Protein AF-A0A6M6JMM5-F1 (afdb_monomer_lite)

Foldseek 3Di:
DDDDPPPPPVVVVVLVVLQVVLLQLLLLLLLLLLLLVLLLVCLQCPPNSDQDCLCRVQQGNVLSSQLRSLLSNLLSCLAVLHPQDLCNLLSLCSNCVSCVCLVVCCVPVVHPSVCSVLLSQLLLLLLLLLLPDDDVVSSVVSNVSLVCVLVCCQVCSVVSPVCLHCVHLSVVLSSLLSSLSSNSSNNSSNSSSHHRVPDPADPLVVLLVQLLSVLQNLLSLVLSLVCLVQPPHDSDRDPCCRVVLGRVLSSVLSSLLSNLVVVPDPPPPPDDPDCDSCCVNVVSLVCSCVVPVPDPPVSVLLSQLLQLLLQLVQPDDDPVSSVVSNVSLVVVLVVVLVCQQPVCPPDRCVGSSNVSSSSNSSSSSNNSNNSNNSNRHDDDDPPD

Organism: NCBI:txid2736640

Structure (mmCIF, N/CA/C/O backbone):
data_AF-A0A6M6JMM5-F1
#
_entry.id   AF-A0A6M6JMM5-F1
#
loop_
_atom_site.group_PDB
_atom_site.id
_atom_site.type_symbol
_atom_site.label_atom_id
_atom_site.label_alt_id
_atom_site.label_comp_id
_atom_site.label_asym_id
_atom_site.label_entity_id
_atom_site.label_seq_id
_atom_site.pdbx_PDB_ins_code
_atom_site.Cartn_x
_atom_site.Cartn_y
_atom_site.Cartn_z
_atom_site.occupancy
_atom_site.B_iso_or_equiv
_atom_site.auth_seq_id
_atom_site.auth_comp_id
_atom_site.auth_asym_id
_atom_site.auth_atom_id
_atom_site.pdbx_PDB_model_num
ATOM 1 N N . MET A 1 1 ? -24.641 33.429 41.858 1.00 47.50 1 MET A N 1
ATOM 2 C CA . MET A 1 1 ? -24.146 32.095 41.449 1.00 47.50 1 MET A CA 1
ATOM 3 C C . MET A 1 1 ? -23.323 32.273 40.181 1.00 47.50 1 MET A C 1
ATOM 5 O O . MET A 1 1 ? -23.894 32.490 39.125 1.00 47.50 1 MET A O 1
ATOM 9 N N . SER A 1 2 ? -21.996 32.315 40.321 1.00 59.06 2 SER A N 1
ATOM 10 C CA . SER A 1 2 ? -21.040 32.536 39.229 1.00 59.06 2 SER A CA 1
ATOM 11 C C . SER A 1 2 ? -20.488 31.181 38.787 1.00 59.06 2 SER A C 1
ATOM 13 O O . SER A 1 2 ? -19.835 30.493 39.570 1.00 59.06 2 SER A O 1
ATOM 15 N N . SER A 1 3 ? -20.823 30.751 37.572 1.00 57.41 3 SER A N 1
ATOM 16 C CA . SER A 1 3 ? -20.311 29.523 36.962 1.00 57.41 3 SER A CA 1
ATOM 17 C C . SER A 1 3 ? -18.859 29.732 36.528 1.00 57.41 3 SER A C 1
ATOM 19 O O . SER A 1 3 ? -18.588 30.545 35.647 1.00 57.41 3 SER A O 1
ATOM 21 N N . ALA A 1 4 ? -17.933 29.002 37.153 1.00 58.69 4 ALA A N 1
ATOM 22 C CA . ALA A 1 4 ? -16.497 29.085 36.900 1.00 58.69 4 ALA A CA 1
ATOM 23 C C . ALA A 1 4 ? -16.145 28.756 35.423 1.00 58.69 4 ALA A C 1
ATOM 25 O O . ALA A 1 4 ? -16.361 27.623 34.991 1.00 58.69 4 ALA A O 1
ATOM 26 N N . PRO A 1 5 ? -15.542 29.684 34.651 1.00 59.69 5 PRO A N 1
ATOM 27 C CA . PRO A 1 5 ? -15.185 29.487 33.233 1.00 59.69 5 PRO A CA 1
ATOM 28 C C . PRO A 1 5 ? -14.006 28.525 32.952 1.00 59.69 5 PRO A C 1
ATOM 30 O O . PRO A 1 5 ? -13.524 28.450 31.824 1.00 59.69 5 PRO A O 1
ATOM 33 N N . GLY A 1 6 ? -13.490 27.801 33.951 1.00 57.31 6 GLY A N 1
ATOM 34 C CA . GLY A 1 6 ? -12.176 27.143 33.869 1.00 57.31 6 GLY A CA 1
ATOM 35 C C . GLY A 1 6 ? -12.128 25.758 33.210 1.00 57.31 6 GLY A C 1
ATOM 36 O O . GLY A 1 6 ? -11.051 25.311 32.825 1.00 57.31 6 GLY A O 1
ATOM 37 N N . THR A 1 7 ? -13.253 25.051 33.064 1.00 60.38 7 THR A N 1
ATOM 38 C CA . THR A 1 7 ? -13.229 23.609 32.725 1.00 60.38 7 THR A CA 1
ATOM 39 C C . THR A 1 7 ? -13.319 23.309 31.222 1.00 60.38 7 THR A C 1
ATOM 41 O O . THR A 1 7 ? -13.032 22.193 30.796 1.00 60.38 7 THR A O 1
ATOM 44 N N . GLN A 1 8 ? -13.689 24.281 30.382 1.00 58.25 8 GLN A N 1
ATOM 45 C CA . GLN A 1 8 ? -13.909 24.031 28.949 1.00 58.25 8 GLN A CA 1
ATOM 46 C C . GLN A 1 8 ? -12.624 24.085 28.102 1.00 58.25 8 GLN A C 1
ATOM 48 O O . GLN A 1 8 ? -12.540 23.399 27.085 1.00 58.25 8 GLN A O 1
ATOM 53 N N . ALA A 1 9 ? -11.594 24.832 28.517 1.00 59.50 9 ALA A N 1
ATOM 54 C CA . ALA A 1 9 ? -10.378 25.015 27.715 1.00 59.50 9 ALA A CA 1
ATOM 55 C C . ALA A 1 9 ? -9.510 23.740 27.617 1.00 59.50 9 ALA A C 1
ATOM 57 O O . ALA A 1 9 ? -8.898 23.476 26.578 1.00 59.50 9 ALA A O 1
ATOM 58 N N . THR A 1 10 ? -9.488 22.908 28.662 1.00 59.81 10 THR A N 1
ATOM 59 C CA . THR A 1 10 ? -8.637 21.706 28.743 1.00 59.81 10 THR A CA 1
ATOM 60 C C . THR A 1 10 ? -9.155 20.543 27.889 1.00 59.81 10 THR A C 1
ATOM 62 O O . THR A 1 10 ? -8.362 19.772 27.342 1.00 59.81 10 THR A O 1
ATOM 65 N N . THR A 1 11 ? -10.472 20.437 27.691 1.00 60.75 11 THR A N 1
ATOM 66 C CA . THR A 1 11 ? -11.099 19.364 26.892 1.00 60.75 11 THR A CA 1
ATOM 67 C C . THR A 1 11 ? -10.831 19.520 25.390 1.00 60.75 11 THR A C 1
ATOM 69 O O . THR A 1 11 ? -10.678 18.533 24.661 1.00 60.75 11 THR A O 1
ATOM 72 N N . THR A 1 12 ? -10.694 20.758 24.915 1.00 61.94 12 THR A N 1
ATOM 73 C CA . THR A 1 12 ? -10.514 21.077 23.489 1.00 61.94 12 THR A CA 1
ATOM 74 C C . THR A 1 12 ? -9.102 20.756 22.982 1.00 61.94 12 THR A C 1
ATOM 76 O O . THR A 1 12 ? -8.922 20.394 21.820 1.00 61.94 12 THR A O 1
ATOM 79 N N . ALA A 1 13 ? -8.077 20.848 23.836 1.00 60.91 13 ALA A N 1
ATOM 80 C CA . ALA A 1 13 ? -6.697 20.539 23.447 1.00 60.91 13 ALA A CA 1
ATOM 81 C C . ALA A 1 13 ? -6.450 19.022 23.321 1.00 60.91 13 ALA A C 1
ATOM 83 O O . ALA A 1 13 ? -5.825 18.563 22.361 1.00 60.91 13 ALA A O 1
ATOM 84 N N . ALA A 1 14 ? -6.995 18.226 24.248 1.00 62.53 14 ALA A N 1
ATOM 85 C CA . ALA A 1 14 ? -6.844 16.769 24.250 1.00 62.53 14 ALA A CA 1
ATOM 86 C C . ALA A 1 14 ? -7.540 16.095 23.050 1.00 62.53 14 ALA A C 1
AT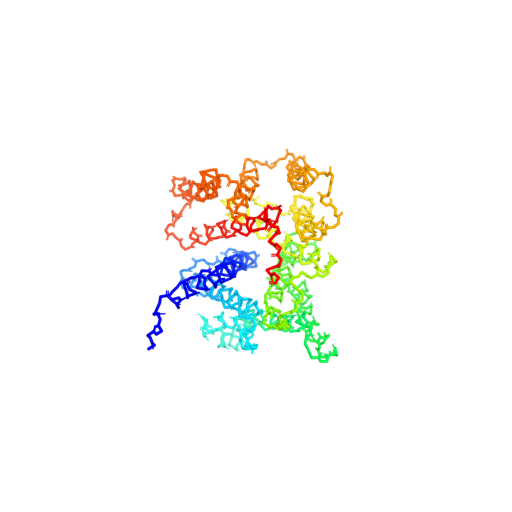OM 88 O O . ALA A 1 14 ? -7.023 15.131 22.479 1.00 62.53 14 ALA A O 1
ATOM 89 N N . THR A 1 15 ? -8.686 16.631 22.625 1.00 62.25 15 THR A N 1
ATOM 90 C CA . THR A 1 15 ? -9.449 16.142 21.464 1.00 62.25 15 THR A CA 1
ATOM 91 C C . THR A 1 15 ? -8.747 16.434 20.135 1.00 62.25 15 THR A C 1
ATOM 93 O O . THR A 1 15 ? -8.703 15.556 19.270 1.00 62.25 15 THR A O 1
ATOM 96 N N . ARG A 1 16 ? -8.094 17.599 19.988 1.00 62.62 16 ARG A N 1
ATOM 97 C CA . ARG A 1 16 ? -7.296 17.933 18.788 1.00 62.62 16 ARG A CA 1
ATOM 98 C C . ARG A 1 16 ? -6.100 16.994 18.594 1.00 62.62 16 ARG A C 1
ATOM 100 O O . ARG A 1 16 ? -5.867 16.523 17.482 1.00 62.62 16 ARG A O 1
ATOM 107 N N . GLY A 1 17 ? -5.379 16.657 19.667 1.00 66.12 17 GLY A N 1
ATOM 108 C CA . GLY A 1 17 ? -4.246 15.722 19.597 1.00 66.12 17 GLY A CA 1
ATOM 109 C C . GLY A 1 17 ? -4.653 14.300 19.183 1.00 66.12 17 GLY A C 1
ATOM 110 O O . GLY A 1 17 ? -3.914 13.615 18.473 1.00 66.12 17 GLY A O 1
ATOM 111 N N . ALA A 1 18 ? -5.858 13.864 19.563 1.00 72.31 18 ALA A N 1
ATOM 112 C CA . ALA A 1 18 ? -6.398 12.561 19.177 1.00 72.31 18 ALA A CA 1
ATOM 113 C C . ALA A 1 18 ? -6.789 12.479 17.686 1.00 72.31 18 ALA A C 1
ATOM 115 O O . ALA A 1 18 ? -6.766 11.387 17.110 1.00 72.31 18 ALA A O 1
ATOM 116 N N . ALA A 1 19 ? -7.115 13.617 17.061 1.00 75.19 19 ALA A N 1
ATOM 117 C CA . ALA A 1 19 ? -7.467 13.713 15.644 1.00 75.19 19 ALA A CA 1
ATOM 118 C C . ALA A 1 19 ? -6.263 13.631 14.703 1.00 75.19 19 ALA A C 1
ATOM 120 O O . ALA A 1 19 ? -6.352 13.024 13.635 1.00 75.19 19 ALA A O 1
ATOM 121 N N . ALA A 1 20 ? -5.121 14.185 15.113 1.00 85.75 20 ALA A N 1
ATOM 122 C CA . ALA A 1 20 ? -3.928 14.239 14.274 1.00 85.75 20 ALA A CA 1
ATOM 123 C C . ALA A 1 20 ? -3.359 12.844 13.961 1.00 85.75 20 ALA A C 1
ATOM 125 O O . ALA A 1 20 ? -2.897 12.592 12.852 1.00 85.75 20 ALA A O 1
ATOM 126 N N . VAL A 1 21 ? -3.419 11.905 14.912 1.00 89.81 21 VAL A N 1
ATOM 127 C CA . VAL A 1 21 ? -2.742 10.605 14.767 1.00 89.81 21 VAL A CA 1
ATOM 128 C C . VAL A 1 21 ? -3.309 9.755 13.616 1.00 89.81 21 VAL A C 1
ATOM 130 O O . VAL A 1 21 ? -2.513 9.306 12.793 1.00 89.81 21 VAL A O 1
ATOM 133 N N . PRO A 1 22 ? -4.632 9.507 13.494 1.00 91.38 22 PRO A N 1
ATOM 134 C CA . PRO A 1 22 ? -5.170 8.750 12.360 1.00 91.38 22 PRO A CA 1
ATOM 135 C C . PRO A 1 22 ? -4.912 9.418 11.007 1.00 91.38 22 PRO A C 1
ATOM 137 O O . PRO A 1 22 ? -4.599 8.716 10.051 1.00 91.38 22 PRO A O 1
ATOM 140 N N . VAL A 1 23 ? -4.992 10.752 10.941 1.00 94.88 23 VAL A N 1
ATOM 141 C CA . VAL A 1 23 ? -4.723 11.530 9.721 1.00 94.88 23 VAL A CA 1
ATOM 142 C C . VAL A 1 23 ? -3.272 11.362 9.285 1.00 94.88 23 VAL A C 1
ATOM 144 O O . VAL A 1 23 ? -3.024 11.027 8.133 1.00 94.88 23 VAL A O 1
ATOM 147 N N . LEU A 1 24 ? -2.317 11.509 10.208 1.00 92.94 24 LEU A N 1
ATOM 148 C CA . LEU A 1 24 ? -0.892 11.329 9.921 1.00 92.94 24 LEU A CA 1
ATOM 149 C C . LEU A 1 24 ? -0.563 9.890 9.507 1.00 92.94 24 LEU A C 1
ATOM 151 O O . LEU A 1 24 ? 0.172 9.684 8.546 1.00 92.94 24 LEU A O 1
ATOM 155 N N . ILE A 1 25 ? -1.133 8.889 10.189 1.00 92.69 25 ILE A N 1
ATOM 156 C CA . ILE A 1 25 ? -0.978 7.477 9.799 1.00 92.69 25 ILE A CA 1
ATOM 157 C C . ILE A 1 25 ? -1.522 7.253 8.385 1.00 92.69 25 ILE A C 1
ATOM 159 O O . ILE A 1 25 ? -0.871 6.592 7.579 1.00 92.69 25 ILE A O 1
ATOM 163 N N . GLY A 1 26 ? -2.696 7.813 8.088 1.00 94.88 26 GLY A N 1
ATOM 164 C CA . GLY A 1 26 ? -3.301 7.758 6.764 1.00 94.88 26 GLY A CA 1
ATOM 165 C C . GLY A 1 26 ? -2.420 8.411 5.702 1.00 94.88 26 GLY A C 1
ATOM 166 O O . GLY A 1 26 ? -2.155 7.788 4.681 1.00 94.88 26 GLY A O 1
ATOM 167 N N . ALA A 1 27 ? -1.906 9.615 5.961 1.00 95.69 27 ALA A N 1
ATOM 168 C CA . ALA A 1 27 ? -1.024 10.350 5.054 1.00 95.69 27 ALA A CA 1
ATOM 169 C C . ALA A 1 27 ? 0.256 9.563 4.729 1.00 95.69 27 ALA A C 1
ATOM 171 O O . ALA A 1 27 ? 0.615 9.417 3.562 1.00 95.69 27 ALA A O 1
ATOM 172 N N . VAL A 1 28 ? 0.907 8.988 5.749 1.00 92.62 28 VAL A N 1
ATOM 173 C CA . VAL A 1 28 ? 2.104 8.146 5.581 1.00 92.62 28 VAL A CA 1
ATOM 174 C C . VAL A 1 28 ? 1.787 6.882 4.783 1.00 92.62 28 VAL A C 1
ATOM 176 O O . VAL A 1 28 ? 2.545 6.523 3.885 1.00 92.62 28 VAL A O 1
ATOM 179 N N . ALA A 1 29 ? 0.668 6.215 5.077 1.00 93.00 29 ALA A N 1
ATOM 180 C CA . ALA A 1 29 ? 0.248 5.024 4.341 1.00 93.00 29 ALA A CA 1
ATOM 181 C C . ALA A 1 29 ? -0.094 5.341 2.875 1.00 93.00 29 ALA A C 1
ATOM 183 O O . ALA A 1 29 ? 0.280 4.580 1.987 1.00 93.00 29 ALA A O 1
ATOM 184 N N . GLY A 1 30 ? -0.754 6.474 2.617 1.00 95.94 30 GLY A N 1
ATOM 185 C CA . GLY A 1 30 ? -1.063 6.950 1.270 1.00 95.94 30 GLY A CA 1
ATOM 186 C C . GLY A 1 30 ? 0.189 7.311 0.472 1.00 95.94 30 GLY A C 1
ATOM 187 O O . GLY A 1 30 ? 0.307 6.928 -0.689 1.00 95.94 30 GLY A O 1
ATOM 188 N N . LEU A 1 31 ? 1.172 7.957 1.108 1.00 94.69 31 LEU A N 1
ATOM 189 C CA . LEU A 1 31 ? 2.469 8.238 0.490 1.00 94.69 31 LEU A CA 1
ATOM 190 C C . LEU A 1 31 ? 3.254 6.948 0.191 1.00 94.69 31 LEU A C 1
ATOM 192 O O . LEU A 1 31 ? 3.813 6.808 -0.895 1.00 94.69 31 LEU A O 1
ATOM 196 N N . ALA A 1 32 ? 3.266 5.980 1.113 1.00 92.69 32 ALA A N 1
ATOM 197 C CA . ALA A 1 32 ? 3.885 4.670 0.885 1.00 92.69 32 ALA A CA 1
ATOM 198 C C . ALA A 1 32 ? 3.231 3.922 -0.285 1.00 92.69 32 ALA A C 1
ATOM 200 O O . ALA A 1 32 ? 3.914 3.331 -1.118 1.00 92.69 32 ALA A O 1
ATOM 201 N N . TRP A 1 33 ? 1.903 3.987 -0.379 1.00 96.12 33 TRP A N 1
ATOM 202 C CA . TRP A 1 33 ? 1.163 3.400 -1.489 1.00 96.12 33 TRP A CA 1
ATOM 203 C C . TRP A 1 33 ? 1.493 4.088 -2.821 1.00 96.12 33 TRP A C 1
ATOM 205 O O . TRP A 1 33 ? 1.789 3.410 -3.801 1.00 96.12 33 TRP A O 1
ATOM 215 N N . ALA A 1 34 ? 1.515 5.422 -2.857 1.00 96.50 34 ALA A N 1
ATOM 216 C CA . ALA A 1 34 ? 1.789 6.188 -4.073 1.00 96.50 34 ALA A CA 1
ATOM 217 C C . ALA A 1 34 ? 3.237 6.052 -4.563 1.00 96.50 34 ALA A C 1
ATOM 219 O O . ALA A 1 34 ? 3.482 5.950 -5.763 1.00 96.50 34 ALA A O 1
ATOM 220 N N . THR A 1 35 ? 4.205 5.990 -3.647 1.00 93.62 35 THR A N 1
ATOM 221 C CA . THR A 1 35 ? 5.606 5.724 -4.005 1.00 93.62 35 THR A CA 1
ATOM 222 C C . THR A 1 35 ? 5.779 4.318 -4.581 1.00 93.62 35 THR A C 1
ATOM 224 O O . THR A 1 35 ? 6.480 4.164 -5.581 1.00 93.62 35 THR A O 1
ATOM 227 N N . ALA A 1 36 ? 5.101 3.312 -4.017 1.00 93.38 36 ALA A N 1
ATOM 228 C CA . ALA A 1 36 ? 5.090 1.954 -4.559 1.00 93.38 36 ALA A CA 1
ATOM 229 C C . ALA A 1 36 ? 4.361 1.868 -5.914 1.00 93.38 36 ALA A C 1
ATOM 231 O O . ALA A 1 36 ? 4.826 1.158 -6.805 1.00 93.38 36 ALA A O 1
ATOM 232 N N . LEU A 1 37 ? 3.277 2.629 -6.111 1.00 94.81 37 LEU A N 1
ATOM 233 C CA . LEU A 1 37 ? 2.617 2.775 -7.413 1.00 94.81 37 LEU A CA 1
ATOM 234 C C . LEU A 1 37 ? 3.565 3.384 -8.455 1.00 94.81 37 LEU A C 1
ATOM 236 O O . LEU A 1 37 ? 3.639 2.892 -9.578 1.00 94.81 37 LEU A O 1
ATOM 240 N N . ARG A 1 38 ? 4.339 4.413 -8.093 1.00 95.31 38 ARG A N 1
ATOM 241 C CA . ARG A 1 38 ? 5.357 4.961 -8.999 1.00 95.31 38 ARG A CA 1
ATOM 242 C C . ARG A 1 38 ? 6.428 3.922 -9.338 1.00 95.31 38 ARG A C 1
ATOM 244 O O . ARG A 1 38 ? 6.837 3.857 -10.495 1.00 95.31 38 ARG A O 1
ATOM 251 N N . GLY A 1 39 ? 6.827 3.091 -8.373 1.00 92.75 39 GLY A N 1
ATOM 252 C CA . GLY A 1 39 ? 7.724 1.954 -8.605 1.00 92.75 39 GLY A CA 1
ATOM 253 C C . GLY A 1 39 ? 7.147 0.956 -9.605 1.00 92.75 39 GLY A C 1
ATOM 254 O O . GLY A 1 39 ? 7.818 0.597 -10.567 1.00 92.75 39 GLY A O 1
ATOM 255 N N . LEU A 1 40 ? 5.865 0.599 -9.461 1.00 94.38 40 LEU A N 1
ATOM 256 C CA . LEU A 1 40 ? 5.149 -0.207 -10.453 1.00 94.38 40 LEU A CA 1
ATOM 257 C C . LEU A 1 40 ? 5.235 0.423 -11.853 1.00 94.38 40 LEU A C 1
ATOM 259 O O . LEU A 1 40 ? 5.534 -0.283 -12.812 1.00 94.38 40 LEU A O 1
ATOM 263 N N . MET A 1 41 ? 5.020 1.736 -11.976 1.00 94.56 41 MET A N 1
ATOM 264 C CA . MET A 1 41 ? 5.106 2.429 -13.267 1.00 94.56 41 MET A CA 1
ATOM 265 C C . MET A 1 41 ? 6.505 2.342 -13.891 1.00 94.56 41 MET A C 1
ATOM 267 O O . MET A 1 41 ? 6.584 2.148 -15.101 1.00 94.56 41 MET A O 1
ATOM 271 N N . VAL A 1 42 ? 7.593 2.409 -13.104 1.00 93.19 42 VAL A N 1
ATOM 272 C CA . VAL A 1 42 ? 8.954 2.157 -13.632 1.00 93.19 42 VAL A CA 1
ATOM 273 C C . VAL A 1 42 ? 9.057 0.748 -14.196 1.00 93.19 42 VAL A C 1
ATOM 275 O O . VAL A 1 42 ? 9.550 0.546 -15.300 1.00 93.19 42 VAL A O 1
ATOM 278 N N . GLN A 1 43 ? 8.539 -0.246 -13.475 1.00 93.25 43 GLN A N 1
ATOM 279 C CA . GLN A 1 43 ? 8.639 -1.636 -13.917 1.00 93.25 43 GLN A CA 1
ATOM 280 C C . GLN A 1 43 ? 7.866 -1.918 -15.206 1.00 93.25 43 GLN A C 1
ATOM 282 O O . GLN A 1 43 ? 8.255 -2.825 -15.945 1.00 93.25 43 GLN A O 1
ATOM 287 N N . VAL A 1 44 ? 6.800 -1.159 -15.462 1.00 93.00 44 VAL A N 1
ATOM 288 C CA . VAL A 1 44 ? 5.961 -1.272 -16.658 1.00 93.00 44 VAL A CA 1
ATOM 289 C C . VAL A 1 44 ? 6.562 -0.514 -17.836 1.00 93.00 44 VAL A C 1
ATOM 291 O O . VAL A 1 44 ? 6.718 -1.099 -18.902 1.00 93.00 44 VAL A O 1
ATOM 294 N N . ALA A 1 45 ? 6.909 0.760 -17.644 1.00 91.81 45 ALA A N 1
ATOM 295 C CA . ALA A 1 45 ? 7.429 1.619 -18.708 1.00 91.81 45 ALA A CA 1
ATOM 296 C C . ALA A 1 45 ? 8.912 1.356 -19.027 1.00 91.81 45 ALA A C 1
ATOM 298 O O . ALA A 1 45 ? 9.375 1.675 -20.117 1.00 91.81 45 ALA A O 1
ATOM 299 N N . GLY A 1 46 ? 9.663 0.748 -18.104 1.00 90.19 46 GLY A N 1
ATOM 300 C CA . GLY A 1 46 ? 11.086 0.490 -18.290 1.00 90.19 46 GLY A CA 1
ATOM 301 C C . GLY A 1 46 ? 11.881 1.797 -18.449 1.00 90.19 46 GLY A C 1
ATOM 302 O O . GLY A 1 46 ? 11.625 2.737 -17.692 1.00 90.19 46 GLY A O 1
ATOM 303 N N . PRO A 1 47 ? 12.820 1.873 -19.413 1.00 87.69 47 PRO A N 1
ATOM 304 C CA . PRO A 1 47 ? 13.651 3.061 -19.645 1.00 87.69 47 PRO A CA 1
ATOM 305 C C . PRO A 1 47 ? 12.866 4.343 -19.955 1.00 87.69 47 PRO A C 1
ATOM 307 O O . PRO A 1 47 ? 13.328 5.429 -19.628 1.00 87.69 47 PRO A O 1
ATOM 310 N N . GLU A 1 48 ? 11.660 4.224 -20.516 1.00 89.19 48 GLU A N 1
ATOM 311 C CA . GLU A 1 48 ? 10.798 5.371 -20.843 1.00 89.19 48 GLU A CA 1
ATOM 312 C C . GLU A 1 48 ? 10.154 6.013 -19.599 1.00 89.19 48 GLU A C 1
ATOM 314 O O . GLU A 1 48 ? 9.426 7.002 -19.685 1.00 89.19 48 GLU A O 1
ATOM 319 N N . SER A 1 49 ? 10.367 5.442 -18.409 1.00 90.19 49 SER A N 1
ATOM 320 C CA . SER A 1 49 ? 9.774 5.948 -17.176 1.00 90.19 49 SER A CA 1
ATOM 321 C C . SER A 1 49 ? 10.511 7.182 -16.647 1.00 90.19 49 SER A C 1
ATOM 323 O O . SER A 1 49 ? 11.418 7.069 -15.824 1.00 90.19 49 SER A O 1
ATOM 325 N N . THR A 1 50 ? 10.065 8.379 -17.024 1.00 90.75 50 THR A N 1
ATOM 326 C CA . THR A 1 50 ? 10.641 9.633 -16.509 1.00 90.75 50 THR A CA 1
ATOM 327 C C . THR A 1 50 ? 10.125 9.979 -15.107 1.00 90.75 50 THR A C 1
ATOM 329 O O . THR A 1 50 ? 8.975 9.709 -14.739 1.00 90.75 50 THR A O 1
ATOM 332 N N . VAL A 1 51 ? 10.985 10.557 -14.261 1.00 89.44 51 VAL A N 1
ATOM 333 C CA . VAL A 1 51 ? 10.586 11.099 -12.952 1.00 89.44 51 VAL A CA 1
ATOM 334 C C . VAL A 1 51 ? 10.681 12.614 -13.007 1.00 89.44 51 VAL A C 1
ATOM 336 O O . VAL A 1 51 ? 11.767 13.177 -13.055 1.00 89.44 51 VAL A O 1
ATOM 339 N N . GLU A 1 52 ? 9.529 13.269 -12.950 1.00 92.50 52 GLU A N 1
ATOM 340 C CA . GLU A 1 52 ? 9.414 14.723 -13.026 1.00 92.50 52 GLU A CA 1
ATOM 341 C C . GLU A 1 52 ? 8.740 15.286 -11.776 1.00 92.50 52 GLU A C 1
ATOM 343 O O . GLU A 1 52 ? 7.915 14.622 -11.137 1.00 92.50 52 GLU A O 1
ATOM 348 N N . TRP A 1 53 ? 9.032 16.546 -11.452 1.00 91.19 53 TRP A N 1
ATOM 349 C CA . TRP A 1 53 ? 8.388 17.248 -10.340 1.00 91.19 53 TRP A CA 1
ATOM 350 C C . TRP A 1 53 ? 6.868 17.340 -10.518 1.00 91.19 53 TRP A C 1
ATOM 352 O O . TRP A 1 53 ? 6.119 16.960 -9.620 1.00 91.19 53 TRP A O 1
ATOM 362 N N . GLY A 1 54 ? 6.402 17.783 -11.688 1.00 91.56 54 GLY A N 1
ATOM 363 C CA . GLY A 1 54 ? 4.971 17.893 -11.980 1.00 91.56 54 GLY A CA 1
ATOM 364 C C . GLY A 1 54 ? 4.283 16.529 -12.019 1.00 91.56 54 GLY A C 1
ATOM 365 O O . GLY A 1 54 ? 3.327 16.298 -11.280 1.00 91.56 54 GLY A O 1
ATOM 366 N N . GLY A 1 55 ? 4.808 15.602 -12.826 1.00 89.12 55 GLY A N 1
ATOM 367 C CA . GLY A 1 55 ? 4.199 14.286 -13.027 1.00 89.12 55 GLY A CA 1
ATOM 368 C C . GLY A 1 55 ? 4.258 13.380 -11.795 1.00 89.12 55 GLY A C 1
ATOM 369 O O . GLY A 1 55 ? 3.234 12.874 -11.344 1.00 89.12 55 GLY A O 1
ATOM 370 N N . THR A 1 56 ? 5.443 13.181 -11.207 1.00 92.50 56 THR A N 1
ATOM 371 C CA . THR A 1 56 ? 5.599 12.241 -10.085 1.00 92.50 56 THR A CA 1
ATOM 372 C C . THR A 1 56 ? 5.231 12.880 -8.753 1.00 92.50 56 THR A C 1
ATOM 374 O O . THR A 1 56 ? 4.397 12.342 -8.023 1.00 92.50 56 THR A O 1
ATOM 377 N N . VAL A 1 57 ? 5.824 14.024 -8.406 1.00 91.00 57 VAL A N 1
ATOM 378 C CA . VAL A 1 57 ? 5.583 14.622 -7.083 1.00 91.00 57 VAL A CA 1
ATOM 379 C C . VAL A 1 57 ? 4.182 15.227 -7.017 1.00 91.00 57 VAL A C 1
ATOM 381 O O . VAL A 1 57 ? 3.419 14.887 -6.110 1.00 91.00 57 VAL A O 1
ATOM 384 N N . GLY A 1 58 ? 3.824 16.058 -7.998 1.00 93.00 58 GLY A N 1
ATOM 385 C CA . GLY A 1 58 ? 2.508 16.692 -8.084 1.00 93.00 58 GLY A CA 1
ATOM 386 C C . GLY A 1 58 ? 1.382 15.721 -8.444 1.00 93.00 58 GLY A C 1
ATOM 387 O O . GLY A 1 58 ? 0.354 15.711 -7.773 1.00 93.00 58 GLY A O 1
ATOM 388 N N . GLY A 1 59 ? 1.579 14.888 -9.469 1.00 92.50 59 GLY A N 1
ATOM 389 C CA . GLY A 1 59 ? 0.536 14.013 -10.015 1.00 92.50 59 GLY A CA 1
ATOM 390 C C . GLY A 1 59 ? 0.343 12.678 -9.290 1.00 92.50 59 GLY A C 1
ATOM 391 O O . GLY A 1 59 ? -0.722 12.076 -9.414 1.00 92.50 59 GLY A O 1
ATOM 392 N N . ILE A 1 60 ? 1.328 12.202 -8.514 1.00 94.69 60 ILE A N 1
ATOM 393 C CA . ILE A 1 60 ? 1.261 10.874 -7.872 1.00 94.69 60 ILE A CA 1
ATOM 394 C C . ILE A 1 60 ? 1.455 10.960 -6.354 1.00 94.69 60 ILE A C 1
ATOM 396 O O . ILE A 1 60 ? 0.592 10.523 -5.587 1.00 94.69 60 ILE A O 1
ATOM 400 N N . LEU A 1 61 ? 2.575 11.513 -5.883 1.00 95.38 61 LEU A N 1
ATOM 401 C CA . LEU A 1 61 ? 2.915 11.469 -4.454 1.00 95.38 61 LEU A CA 1
ATOM 402 C C . LEU A 1 61 ? 1.991 12.349 -3.608 1.00 95.38 61 LEU A C 1
ATOM 404 O O . LEU A 1 61 ? 1.476 11.896 -2.582 1.00 95.38 61 LEU A O 1
ATOM 408 N N . LEU A 1 62 ? 1.756 13.587 -4.049 1.00 95.81 62 LEU A N 1
ATOM 409 C CA . LEU A 1 62 ? 0.871 14.529 -3.372 1.00 95.81 62 LEU A CA 1
ATOM 410 C C . LEU A 1 62 ? -0.580 14.016 -3.273 1.00 95.81 62 LEU A C 1
ATOM 412 O O . LEU A 1 62 ? -1.090 13.952 -2.151 1.00 95.81 62 LEU A O 1
ATOM 416 N N . PRO A 1 63 ? -1.260 13.598 -4.362 1.00 96.81 63 PRO A N 1
ATOM 417 C CA . PRO A 1 63 ? -2.617 13.065 -4.259 1.00 96.81 63 PRO A CA 1
ATOM 418 C C . PRO A 1 63 ? -2.677 11.779 -3.433 1.00 96.81 63 PRO A C 1
ATOM 420 O O . PRO A 1 63 ? -3.649 11.587 -2.705 1.00 96.81 63 PRO A O 1
ATOM 423 N N . GLY A 1 64 ? -1.633 10.945 -3.450 1.00 96.94 64 GLY A N 1
ATOM 424 C CA . GLY A 1 64 ? -1.522 9.792 -2.555 1.00 96.94 64 GLY A CA 1
ATOM 425 C C . GLY A 1 64 ? -1.504 10.172 -1.077 1.00 96.94 64 GLY A C 1
ATOM 426 O O . GLY A 1 64 ? -2.260 9.613 -0.277 1.00 96.94 64 GLY A O 1
ATOM 427 N N . LEU A 1 65 ? -0.685 11.162 -0.716 1.00 97.00 65 LEU A N 1
ATOM 428 C CA . LEU A 1 65 ? -0.623 11.713 0.637 1.00 97.00 65 LEU A CA 1
ATOM 429 C C . LEU A 1 65 ? -1.974 12.300 1.062 1.00 97.00 65 LEU A C 1
ATOM 431 O O . LEU A 1 65 ? -2.454 12.003 2.159 1.00 97.00 65 LEU A O 1
ATOM 435 N N . VAL A 1 66 ? -2.607 13.093 0.193 1.00 97.62 66 VAL A N 1
ATOM 436 C CA . VAL A 1 66 ? -3.913 13.719 0.453 1.00 97.62 66 VAL A CA 1
ATOM 437 C C . VAL A 1 66 ? -5.002 12.660 0.615 1.00 97.62 66 VAL A C 1
ATOM 439 O O . VAL A 1 66 ? -5.732 12.682 1.607 1.00 97.62 66 VAL A O 1
ATOM 442 N N . ALA A 1 67 ? -5.091 11.695 -0.302 1.00 97.69 67 ALA A N 1
ATOM 443 C CA . ALA A 1 67 ? -6.069 10.615 -0.230 1.00 97.69 67 ALA A CA 1
ATOM 444 C C . ALA A 1 67 ? -5.901 9.804 1.063 1.00 97.69 67 ALA A C 1
ATOM 446 O O . ALA A 1 67 ? -6.872 9.553 1.779 1.00 97.69 67 ALA A O 1
ATOM 447 N N . GLY A 1 68 ? -4.658 9.467 1.415 1.00 97.44 68 GLY A N 1
ATOM 448 C CA . GLY A 1 68 ? -4.330 8.811 2.674 1.00 97.44 68 GLY A CA 1
ATOM 449 C C . GLY A 1 68 ? -4.758 9.624 3.898 1.00 97.44 68 GLY A C 1
ATOM 450 O O . GLY A 1 68 ? -5.399 9.085 4.803 1.00 97.44 68 GLY A O 1
ATOM 451 N N . ALA A 1 69 ? -4.462 10.926 3.925 1.00 97.25 69 ALA A N 1
ATOM 452 C CA . ALA A 1 69 ? -4.846 11.823 5.014 1.00 97.25 69 ALA A CA 1
ATOM 453 C C . ALA A 1 69 ? -6.373 11.897 5.187 1.00 97.25 69 ALA A C 1
ATOM 455 O O . ALA A 1 69 ? -6.870 11.811 6.313 1.00 97.25 69 ALA A O 1
ATOM 456 N N . LEU A 1 70 ? -7.121 11.986 4.082 1.00 97.00 70 LEU A N 1
ATOM 457 C CA . LEU A 1 70 ? -8.588 11.995 4.075 1.00 97.00 70 LEU A CA 1
ATOM 458 C C . LEU A 1 70 ? -9.175 10.675 4.595 1.00 97.00 70 LEU A C 1
ATOM 460 O O . LEU A 1 70 ? -10.106 10.689 5.404 1.00 97.00 70 LEU A O 1
ATOM 464 N N . LEU A 1 71 ? -8.609 9.530 4.203 1.00 96.25 71 LEU A N 1
ATOM 465 C CA . LEU A 1 71 ? -9.014 8.222 4.734 1.00 96.25 71 LEU A CA 1
ATOM 466 C C . LEU A 1 71 ? -8.652 8.073 6.223 1.00 96.25 71 LEU A C 1
ATOM 468 O O . LEU A 1 71 ? -9.423 7.507 7.003 1.00 96.25 71 LEU A O 1
ATOM 472 N N . GLY A 1 72 ? -7.523 8.640 6.653 1.00 95.12 72 GLY A N 1
ATOM 473 C CA . GLY A 1 72 ? -7.151 8.753 8.064 1.00 95.12 72 GLY A CA 1
ATOM 474 C C . GLY A 1 72 ? -8.125 9.627 8.862 1.00 95.12 72 GLY A C 1
ATOM 475 O O . GLY A 1 72 ? -8.527 9.260 9.970 1.00 95.12 72 GLY A O 1
ATOM 476 N N . ALA A 1 73 ? -8.577 10.740 8.281 1.00 94.88 73 ALA A N 1
ATOM 477 C CA . ALA A 1 73 ? -9.621 11.585 8.854 1.00 94.88 73 ALA A CA 1
ATOM 478 C C . ALA A 1 73 ? -10.952 10.827 8.962 1.00 94.88 73 ALA A C 1
ATOM 480 O O . ALA A 1 73 ? -11.622 10.916 9.991 1.00 94.88 73 ALA A O 1
ATOM 481 N N . ALA A 1 74 ? -11.306 10.016 7.960 1.00 94.50 74 ALA A N 1
ATOM 482 C CA . ALA A 1 74 ? -12.489 9.159 8.016 1.00 94.50 74 ALA A CA 1
ATOM 483 C C . ALA A 1 74 ? -12.423 8.163 9.185 1.00 94.50 74 ALA A C 1
ATOM 485 O O . ALA A 1 74 ? -13.410 7.987 9.902 1.00 94.50 74 ALA A O 1
ATOM 486 N N . GLU A 1 75 ? -11.258 7.554 9.428 1.00 93.50 75 GLU A N 1
ATOM 487 C CA . GLU A 1 75 ? -11.050 6.682 10.588 1.00 93.50 75 GLU A CA 1
ATOM 488 C C . GLU A 1 75 ? -11.171 7.448 11.911 1.00 93.50 75 GLU A C 1
ATOM 490 O O . GLU A 1 75 ? -11.744 6.924 12.869 1.00 93.50 75 GLU A O 1
ATOM 495 N N . HIS A 1 76 ? -10.660 8.681 11.983 1.00 92.25 76 HIS A N 1
ATOM 496 C CA . HIS A 1 76 ? -10.840 9.524 13.163 1.00 92.25 76 HIS A CA 1
ATOM 497 C C . HIS A 1 76 ? -12.326 9.793 13.437 1.00 92.25 76 HIS A C 1
ATOM 499 O O . HIS A 1 76 ? -12.793 9.485 14.533 1.00 92.25 76 HIS A O 1
ATOM 505 N N . LEU A 1 77 ? -13.071 10.269 12.431 1.00 92.06 77 LEU A N 1
ATOM 506 C CA . LEU A 1 77 ? -14.511 10.538 12.537 1.00 92.06 77 LEU A CA 1
ATOM 507 C C . LEU A 1 77 ? -15.296 9.288 12.956 1.00 92.06 77 LEU A C 1
ATOM 509 O O . LEU A 1 77 ? -16.187 9.363 13.802 1.00 92.06 77 LEU A O 1
ATOM 513 N N . ARG A 1 78 ? -14.932 8.119 12.410 1.00 90.56 78 ARG A N 1
ATOM 514 C CA . ARG A 1 78 ? -15.542 6.832 12.771 1.00 90.56 78 ARG A CA 1
ATOM 515 C C . ARG A 1 78 ? -15.320 6.482 14.244 1.00 90.56 78 ARG A C 1
ATOM 517 O O . ARG A 1 78 ? -16.217 5.924 14.875 1.00 90.56 78 ARG A O 1
ATOM 524 N N . ARG A 1 79 ? -14.134 6.775 14.788 1.00 88.19 79 ARG A N 1
ATOM 525 C CA . ARG A 1 79 ? -13.783 6.494 16.193 1.00 88.19 79 ARG A CA 1
ATOM 526 C C . ARG A 1 79 ? -14.434 7.454 17.178 1.00 88.19 79 ARG A C 1
ATOM 528 O O . ARG A 1 79 ? -14.689 7.048 18.304 1.00 88.19 79 ARG A O 1
ATOM 535 N N . THR A 1 80 ? -14.690 8.693 16.775 1.00 88.50 80 THR A N 1
ATOM 536 C CA . THR A 1 80 ? -15.337 9.704 17.623 1.00 88.50 80 THR A CA 1
ATOM 537 C C . THR A 1 80 ? -16.859 9.717 17.495 1.00 88.50 80 THR A C 1
ATOM 539 O O . THR A 1 80 ? -17.513 10.566 18.088 1.00 88.50 80 THR A O 1
ATOM 542 N N . GLY A 1 81 ? -17.438 8.765 16.754 1.00 85.25 81 GLY A N 1
ATOM 543 C CA . GLY A 1 81 ? -18.888 8.621 16.626 1.00 85.25 81 GLY A CA 1
ATOM 544 C C . GLY A 1 81 ? -19.546 9.705 15.773 1.00 85.25 81 GLY A C 1
ATOM 545 O O . GLY A 1 81 ? -20.765 9.848 15.811 1.00 85.25 81 GLY A O 1
ATOM 546 N N . HIS A 1 82 ? -18.772 10.467 14.994 1.00 85.12 82 HIS A N 1
ATOM 547 C CA . HIS A 1 82 ? -19.346 11.458 14.093 1.00 85.12 82 HIS A CA 1
ATOM 548 C C . HIS A 1 82 ? -20.170 10.797 12.976 1.00 85.12 82 HIS A C 1
ATOM 550 O O . HIS A 1 82 ? -19.887 9.656 12.586 1.00 85.12 82 HIS A O 1
ATOM 556 N N . PRO A 1 83 ? -21.160 11.524 12.419 1.00 79.75 83 PRO A N 1
ATOM 557 C CA . PRO A 1 83 ? -21.967 11.035 11.313 1.00 79.75 83 PRO A CA 1
ATOM 558 C C . PRO A 1 83 ? -21.097 10.541 10.160 1.00 79.75 83 PRO A C 1
ATOM 560 O O . PRO A 1 83 ? -20.074 11.141 9.813 1.00 79.75 83 PRO A O 1
ATOM 563 N N . HIS A 1 84 ? -21.522 9.437 9.556 1.00 75.88 84 HIS A N 1
ATOM 564 C CA . HIS A 1 84 ? -20.807 8.830 8.449 1.00 75.88 84 HIS A CA 1
ATOM 565 C C . HIS A 1 84 ? -20.718 9.801 7.259 1.00 75.88 84 HIS A C 1
ATOM 567 O O . HIS A 1 84 ? -21.729 10.226 6.709 1.00 75.88 84 HIS A O 1
ATOM 573 N N . ARG A 1 85 ? -19.492 10.117 6.831 1.00 85.25 85 ARG A N 1
ATOM 574 C CA . ARG A 1 85 ? -19.222 10.911 5.626 1.00 85.25 85 ARG A CA 1
ATOM 575 C C . ARG A 1 85 ? -18.815 9.993 4.477 1.00 85.25 85 ARG A C 1
ATOM 577 O O . ARG A 1 85 ? -17.629 9.764 4.255 1.00 85.25 85 ARG A O 1
ATOM 584 N N . GLY A 1 86 ? -19.808 9.448 3.771 1.00 82.56 86 GLY A N 1
ATOM 585 C CA . GLY A 1 86 ? -19.602 8.520 2.649 1.00 82.56 86 GLY A CA 1
ATOM 586 C C . GLY A 1 86 ? -18.713 9.076 1.534 1.00 82.56 86 GLY A C 1
ATOM 587 O O . GLY A 1 86 ? -17.956 8.321 0.934 1.00 82.56 86 GLY A O 1
ATOM 588 N N . TRP A 1 87 ? -18.716 10.396 1.326 1.00 92.81 87 TRP A N 1
ATOM 589 C CA . TRP A 1 87 ? -17.887 11.057 0.315 1.00 92.81 87 TRP A CA 1
ATOM 590 C C . TRP A 1 87 ? -16.379 10.899 0.555 1.00 92.81 87 TRP A C 1
ATOM 592 O O . TRP A 1 87 ? -15.616 10.939 -0.402 1.00 92.81 87 TRP A O 1
ATOM 602 N N . LEU A 1 88 ? -15.928 10.650 1.793 1.00 95.00 88 LEU A N 1
ATOM 603 C CA . LEU A 1 88 ? -14.508 10.386 2.067 1.00 95.00 88 LEU A CA 1
ATOM 604 C C . LEU A 1 88 ? -14.017 9.087 1.411 1.00 95.00 88 LEU A C 1
ATOM 606 O O . LEU A 1 88 ? -12.813 8.912 1.249 1.00 95.00 88 LEU A O 1
ATOM 610 N N . ALA A 1 89 ? -14.920 8.191 0.996 1.00 92.50 89 ALA A N 1
ATOM 611 C CA . ALA A 1 89 ? -14.553 7.036 0.177 1.00 92.50 89 ALA A CA 1
ATOM 612 C C . ALA A 1 89 ? -14.041 7.447 -1.209 1.00 92.50 89 ALA A C 1
ATOM 614 O O . ALA A 1 89 ? -13.254 6.717 -1.796 1.00 92.50 89 ALA A O 1
ATOM 615 N N . LEU A 1 90 ? -14.421 8.633 -1.694 1.00 96.19 90 LEU A N 1
ATOM 616 C CA . LEU A 1 90 ? -13.976 9.198 -2.967 1.00 96.19 90 LEU A CA 1
ATOM 617 C C . LEU A 1 90 ? -12.607 9.886 -2.879 1.00 96.19 90 LEU A C 1
ATOM 619 O O . LEU A 1 90 ? -12.135 10.414 -3.879 1.00 96.19 90 LEU A O 1
ATOM 623 N N . ALA A 1 91 ? -11.941 9.861 -1.720 1.00 97.38 91 ALA A N 1
ATOM 624 C CA . ALA A 1 91 ? -10.593 10.406 -1.546 1.00 97.38 91 ALA A CA 1
ATOM 625 C C . ALA A 1 91 ? -9.579 9.993 -2.642 1.00 97.38 91 ALA A C 1
ATOM 627 O O . ALA A 1 91 ? -8.795 10.846 -3.054 1.00 97.38 91 ALA A O 1
ATOM 628 N N . PRO A 1 92 ? -9.592 8.755 -3.181 1.00 97.06 92 PRO A N 1
ATOM 629 C CA . PRO A 1 92 ? -8.688 8.361 -4.264 1.00 97.06 92 PRO A CA 1
ATOM 630 C C . PRO A 1 92 ? -8.898 9.125 -5.577 1.00 97.06 92 PRO A C 1
ATOM 632 O O . PRO A 1 92 ? -8.001 9.147 -6.412 1.00 97.06 92 PRO A O 1
ATOM 635 N N . LEU A 1 93 ? -10.044 9.785 -5.774 1.00 96.81 93 LEU A N 1
ATOM 636 C CA . LEU A 1 93 ? -10.258 10.648 -6.940 1.00 96.81 93 LEU A CA 1
ATOM 637 C C . LEU A 1 93 ? -9.369 11.902 -6.918 1.00 96.81 93 LEU A C 1
ATOM 639 O O . LEU A 1 93 ? -9.285 12.592 -7.929 1.00 96.81 93 LEU A O 1
ATOM 643 N N . ALA A 1 94 ? -8.642 12.164 -5.823 1.00 96.38 94 ALA A N 1
ATOM 644 C CA . ALA A 1 94 ? -7.581 13.170 -5.792 1.00 96.38 94 ALA A CA 1
ATOM 645 C C . ALA A 1 94 ? -6.536 12.963 -6.905 1.00 96.38 94 ALA A C 1
ATOM 647 O O . ALA A 1 94 ? -6.030 13.946 -7.433 1.00 96.38 94 ALA A O 1
ATOM 648 N N . PHE A 1 95 ? -6.257 11.714 -7.307 1.00 94.06 95 PHE A N 1
ATOM 649 C CA . PHE A 1 95 ? -5.371 11.419 -8.443 1.00 94.06 95 PHE A CA 1
ATOM 650 C C . PHE A 1 95 ? -5.939 11.937 -9.769 1.00 94.06 95 PHE A C 1
ATOM 652 O O . PHE A 1 95 ? -5.219 12.534 -10.558 1.00 94.06 95 PHE A O 1
ATOM 659 N N . VAL A 1 96 ? -7.247 11.775 -9.987 1.00 94.38 96 VAL A N 1
ATOM 660 C CA . VAL A 1 96 ? -7.922 12.267 -11.198 1.00 94.38 96 VAL A CA 1
ATOM 661 C C . VAL A 1 96 ? -7.910 13.797 -11.230 1.00 94.38 96 VAL A C 1
ATOM 663 O O . VAL A 1 96 ? -7.629 14.395 -12.264 1.00 94.38 96 VAL A O 1
ATOM 666 N N . VAL A 1 97 ? -8.150 14.439 -10.082 1.00 94.19 97 VAL A N 1
ATOM 667 C CA . VAL A 1 97 ? -8.119 15.907 -9.958 1.00 94.19 97 VAL A CA 1
ATOM 668 C C . VAL A 1 97 ? -6.711 16.467 -10.176 1.00 94.19 97 VAL A C 1
ATOM 670 O O . VAL A 1 97 ? -6.563 17.509 -10.808 1.00 94.19 97 VAL A O 1
ATOM 673 N N . ALA A 1 98 ? -5.677 15.784 -9.683 1.00 92.75 98 ALA A N 1
ATOM 674 C CA . ALA A 1 98 ? -4.286 16.208 -9.838 1.00 92.75 98 ALA A CA 1
ATOM 675 C C . ALA A 1 98 ? -3.757 16.055 -11.276 1.00 92.75 98 ALA A C 1
ATOM 677 O O . ALA A 1 98 ? -2.699 16.592 -11.598 1.00 92.75 98 ALA A O 1
ATOM 678 N N . THR A 1 99 ? -4.463 15.330 -12.147 1.00 89.50 99 THR A N 1
ATOM 679 C CA . THR A 1 99 ? -4.045 15.078 -13.533 1.00 89.50 99 THR A CA 1
ATOM 680 C C . THR A 1 99 ? -5.215 15.309 -14.495 1.00 89.50 99 THR A C 1
ATOM 682 O O . THR A 1 99 ? -5.699 14.368 -15.119 1.00 89.50 99 THR A O 1
ATOM 685 N N . PRO A 1 100 ? -5.693 16.557 -14.660 1.00 83.19 100 PRO A N 1
ATOM 686 C CA . PRO A 1 100 ? -6.916 16.842 -15.418 1.00 83.19 100 PRO A CA 1
ATOM 687 C C . PRO A 1 100 ? -6.841 16.406 -16.890 1.00 83.19 100 PRO A C 1
ATOM 689 O O . PRO A 1 100 ? -7.851 16.008 -17.468 1.00 83.19 100 PRO A O 1
ATOM 692 N N . GLY A 1 101 ? -5.640 16.398 -17.482 1.00 86.19 101 GLY A N 1
ATOM 693 C CA . GLY A 1 101 ? -5.412 15.917 -18.849 1.00 86.19 101 GLY A CA 1
ATOM 694 C C . GLY A 1 101 ? -5.679 14.420 -19.049 1.00 86.19 101 GLY A C 1
ATOM 695 O O . GLY A 1 101 ? -5.828 13.983 -20.186 1.00 86.19 101 GLY A O 1
ATOM 696 N N . VAL A 1 102 ? -5.803 13.635 -17.969 1.00 86.50 102 VAL A N 1
ATOM 697 C CA . VAL A 1 102 ? -6.014 12.182 -18.046 1.00 86.50 102 VAL A CA 1
ATOM 698 C C . VAL A 1 102 ? -7.329 11.806 -18.730 1.00 86.50 102 VAL A C 1
ATOM 700 O O . VAL A 1 102 ? -7.413 10.781 -19.396 1.00 86.50 102 VAL A O 1
ATOM 703 N N . LEU A 1 103 ? -8.368 12.634 -18.590 1.00 85.88 103 LEU A N 1
ATOM 704 C CA . LEU A 1 103 ? -9.655 12.376 -19.238 1.00 85.88 103 LEU A CA 1
ATOM 705 C C . LEU A 1 103 ? -9.545 12.510 -20.757 1.00 85.88 103 LEU A C 1
ATOM 707 O O . LEU A 1 103 ? -10.140 11.723 -21.487 1.00 85.88 103 LEU A O 1
ATOM 711 N N . VAL A 1 104 ? -8.757 13.484 -21.215 1.00 86.94 104 VAL A N 1
ATOM 712 C CA . VAL A 1 104 ? -8.502 13.701 -22.638 1.00 86.94 104 VAL A CA 1
ATOM 713 C C . VAL A 1 104 ? -7.637 12.567 -23.180 1.00 86.94 104 VAL A C 1
ATOM 715 O O . VAL A 1 104 ? -8.044 11.938 -24.149 1.00 86.94 104 VAL A O 1
ATOM 718 N N . SER A 1 105 ? -6.532 12.221 -22.508 1.00 84.31 105 SER A N 1
ATOM 719 C CA . SER A 1 105 ? -5.612 11.173 -22.982 1.00 84.31 105 SER A CA 1
ATOM 720 C C . SER A 1 105 ? -6.246 9.785 -23.053 1.00 84.31 105 SER A C 1
ATOM 722 O O . SER A 1 105 ? -5.911 8.981 -23.919 1.00 84.31 105 SER A O 1
ATOM 724 N N . VAL A 1 106 ? -7.215 9.481 -22.185 1.00 86.25 106 VAL A N 1
ATOM 725 C CA . VAL A 1 106 ? -7.984 8.233 -22.293 1.00 86.25 106 VAL A CA 1
ATOM 726 C C . VAL A 1 106 ? -8.765 8.157 -23.604 1.00 86.25 106 VAL A C 1
ATOM 728 O O . VAL A 1 106 ? -8.877 7.074 -24.174 1.00 86.25 106 VAL A O 1
ATOM 731 N N . ILE A 1 107 ? -9.282 9.288 -24.085 1.00 86.44 107 ILE A N 1
ATOM 732 C CA . ILE A 1 107 ? -10.076 9.371 -25.314 1.00 86.44 107 ILE A CA 1
ATOM 733 C C . ILE A 1 107 ? -9.164 9.475 -26.543 1.00 86.44 107 ILE A C 1
ATOM 735 O O . ILE A 1 107 ? -9.422 8.812 -27.545 1.00 86.44 107 ILE A O 1
ATOM 739 N N . THR A 1 108 ? -8.115 10.297 -26.479 1.00 89.00 108 THR A N 1
ATOM 740 C CA . THR A 1 108 ? -7.275 10.627 -27.640 1.00 89.00 108 THR A CA 1
ATOM 741 C C . THR A 1 108 ? -6.130 9.647 -27.860 1.00 89.00 108 THR A C 1
ATOM 743 O O . THR A 1 108 ? -5.796 9.363 -29.006 1.00 89.00 108 THR A O 1
ATOM 746 N N . ASP A 1 109 ? -5.571 9.075 -26.791 1.00 83.94 109 ASP A N 1
ATOM 747 C CA . ASP A 1 109 ? -4.309 8.324 -26.844 1.00 83.94 109 ASP A CA 1
ATOM 748 C C . ASP A 1 109 ? -4.550 6.819 -26.668 1.00 83.94 109 ASP A C 1
ATOM 750 O O . ASP A 1 109 ? -3.759 6.107 -26.053 1.00 83.94 109 ASP A O 1
ATOM 754 N N . GLY A 1 110 ? -5.699 6.322 -27.137 1.00 76.25 110 GLY A N 1
ATOM 755 C CA . GLY A 1 110 ? -6.024 4.892 -27.107 1.00 76.25 110 GLY A CA 1
ATOM 756 C C . GLY A 1 110 ? -6.100 4.286 -25.699 1.00 76.25 110 GLY A C 1
ATOM 757 O O . GLY A 1 110 ? -5.904 3.083 -25.538 1.00 76.25 110 GLY A O 1
ATOM 758 N N . GLY A 1 111 ? -6.370 5.098 -24.670 1.00 75.38 111 GLY A N 1
ATOM 759 C CA . GLY A 1 111 ? -6.531 4.628 -23.293 1.00 75.38 111 GLY A CA 1
ATOM 760 C C . GLY A 1 111 ? -5.258 4.605 -22.439 1.00 75.38 111 GLY A C 1
ATOM 761 O O . GLY A 1 111 ? -5.315 4.092 -21.319 1.00 75.38 111 GLY A O 1
ATOM 762 N N . ILE A 1 112 ? -4.136 5.183 -22.891 1.00 72.50 112 ILE A N 1
ATOM 763 C CA . ILE A 1 112 ? -2.842 5.188 -22.167 1.00 72.50 112 ILE A CA 1
ATOM 764 C C . ILE A 1 112 ? -2.933 5.855 -20.769 1.00 72.50 112 ILE A C 1
ATOM 766 O O . ILE A 1 112 ? -2.191 5.496 -19.856 1.00 72.50 112 ILE A O 1
ATOM 770 N N . GLY A 1 113 ? -3.918 6.728 -20.525 1.00 75.81 113 GLY A N 1
ATOM 771 C CA . GLY A 1 113 ? -4.222 7.301 -19.200 1.00 75.81 113 GLY A CA 1
ATOM 772 C C . GLY A 1 113 ? -5.191 6.492 -18.321 1.00 75.81 113 GLY A C 1
ATOM 773 O O . GLY A 1 113 ? -5.439 6.857 -17.168 1.00 75.81 113 GLY A O 1
ATOM 774 N N . GLY A 1 114 ? -5.756 5.392 -18.827 1.00 83.81 114 GLY A N 1
ATOM 775 C CA . GLY A 1 114 ? -6.907 4.713 -18.219 1.00 83.81 114 GLY A CA 1
ATOM 776 C C . GLY A 1 114 ? -6.647 4.209 -16.802 1.00 83.81 114 GLY A C 1
ATOM 777 O O . GLY A 1 114 ? -7.541 4.247 -15.957 1.00 83.81 114 GLY A O 1
ATOM 778 N N . GLY A 1 115 ? -5.405 3.818 -16.505 1.00 86.06 115 GLY A N 1
ATOM 779 C CA . GLY A 1 115 ? -4.996 3.345 -15.181 1.00 86.06 115 GLY A CA 1
ATOM 780 C C . GLY A 1 115 ? -5.216 4.370 -14.065 1.00 86.06 115 GLY A C 1
ATOM 781 O O . GLY A 1 115 ? -5.639 3.991 -12.973 1.00 86.06 115 GLY A O 1
ATOM 782 N N . ALA A 1 116 ? -5.009 5.662 -14.334 1.00 86.75 116 ALA A N 1
ATOM 783 C CA . ALA A 1 116 ? -5.156 6.721 -13.333 1.00 86.75 116 ALA A CA 1
ATOM 784 C C . ALA A 1 116 ? -6.623 7.003 -12.954 1.00 86.75 116 ALA A C 1
ATOM 786 O O . ALA A 1 116 ? -6.881 7.521 -11.869 1.00 86.75 116 ALA A O 1
ATOM 787 N N . ILE A 1 117 ? -7.585 6.594 -13.787 1.00 93.00 117 ILE A N 1
ATOM 788 C CA . ILE A 1 117 ? -9.022 6.621 -13.467 1.00 93.00 117 ILE A CA 1
ATOM 789 C C . ILE A 1 117 ? -9.468 5.262 -12.917 1.00 93.00 117 ILE A C 1
ATOM 791 O O . ILE A 1 117 ? -10.144 5.186 -11.888 1.00 93.00 117 ILE A O 1
ATOM 795 N N . ALA A 1 118 ? -9.065 4.176 -13.579 1.00 93.88 118 ALA A N 1
ATOM 796 C CA . ALA A 1 118 ? -9.469 2.823 -13.229 1.00 93.88 118 ALA A CA 1
ATOM 797 C C . ALA A 1 118 ? -9.020 2.445 -11.813 1.00 93.88 118 ALA A C 1
ATOM 799 O O . ALA A 1 118 ? -9.829 1.934 -11.043 1.00 93.88 118 ALA A O 1
ATOM 800 N N . LEU A 1 119 ? -7.772 2.730 -11.423 1.00 95.25 119 LEU A N 1
ATOM 801 C CA . LEU A 1 119 ? -7.251 2.353 -10.104 1.00 95.25 119 LEU A CA 1
ATOM 802 C C . LEU A 1 119 ? -8.053 2.963 -8.938 1.00 95.25 119 LEU A C 1
ATOM 804 O O . LEU A 1 119 ? -8.481 2.196 -8.067 1.00 95.25 119 LEU A O 1
ATOM 808 N N . PRO A 1 120 ? -8.325 4.286 -8.900 1.00 96.75 120 PRO A N 1
ATOM 809 C CA . PRO A 1 120 ? -9.235 4.872 -7.919 1.00 96.75 120 PRO A CA 1
ATOM 810 C C . PRO A 1 120 ? -10.610 4.201 -7.882 1.00 96.75 120 PRO A C 1
ATOM 812 O O . PRO A 1 120 ? -11.080 3.847 -6.801 1.00 96.75 120 PRO A O 1
ATOM 815 N N . LEU A 1 121 ? -11.239 3.982 -9.042 1.00 97.50 121 LEU A N 1
ATOM 816 C CA . LEU A 1 121 ? -12.586 3.408 -9.122 1.00 97.50 121 LEU A CA 1
ATOM 817 C C . LEU A 1 121 ? -12.633 1.952 -8.643 1.00 97.50 121 LEU A C 1
ATOM 819 O O . LEU A 1 121 ? -13.518 1.590 -7.867 1.00 97.50 121 LEU A O 1
ATOM 823 N N . LEU A 1 122 ? -11.658 1.133 -9.041 1.00 97.69 122 LEU A N 1
ATOM 824 C CA . LEU A 1 122 ? -11.530 -0.251 -8.581 1.00 97.69 122 LEU A CA 1
ATOM 825 C C . LEU A 1 122 ? -11.292 -0.308 -7.066 1.00 97.69 122 LEU A C 1
ATOM 827 O O . LEU A 1 122 ? -11.885 -1.142 -6.378 1.00 97.69 122 LEU A O 1
ATOM 831 N N . GLY A 1 123 ? -10.482 0.610 -6.532 1.00 96.81 123 GLY A N 1
ATOM 832 C CA . GLY A 1 123 ? -10.271 0.765 -5.094 1.00 96.81 123 GLY A CA 1
ATOM 833 C C . GLY A 1 123 ? -11.548 1.142 -4.340 1.00 96.81 123 GLY A C 1
ATOM 834 O O . GLY A 1 123 ? -11.851 0.542 -3.309 1.00 96.81 123 GLY A O 1
ATOM 835 N N . ILE A 1 124 ? -12.331 2.088 -4.865 1.00 97.81 124 ILE A N 1
ATOM 836 C CA . ILE A 1 124 ? -13.623 2.497 -4.291 1.00 97.81 124 ILE A CA 1
ATOM 837 C C . ILE A 1 124 ? -14.609 1.321 -4.297 1.00 97.81 124 ILE A C 1
ATOM 839 O O . ILE A 1 124 ? -15.209 1.022 -3.261 1.00 97.81 124 ILE A O 1
ATOM 843 N N . ALA A 1 125 ? -14.732 0.611 -5.422 1.00 97.62 125 ALA A N 1
ATOM 844 C CA . ALA A 1 125 ? -15.601 -0.559 -5.548 1.00 97.62 125 ALA A CA 1
ATOM 845 C C . ALA A 1 125 ? -15.209 -1.676 -4.564 1.00 97.62 125 ALA A C 1
ATOM 847 O O . ALA A 1 125 ? -16.057 -2.180 -3.818 1.00 97.62 125 ALA A O 1
ATOM 848 N N . GLY A 1 126 ? -13.915 -2.002 -4.480 1.00 96.81 126 GLY A N 1
ATOM 849 C CA . GLY A 1 126 ? -13.392 -2.962 -3.509 1.00 96.81 126 GLY A CA 1
ATOM 850 C C . GLY A 1 126 ? -13.606 -2.513 -2.062 1.00 96.81 126 GLY A C 1
ATOM 851 O O . GLY A 1 126 ? -13.994 -3.311 -1.207 1.00 96.81 126 GLY A O 1
ATOM 852 N N . GLY A 1 127 ? -13.429 -1.223 -1.779 1.00 95.88 127 GLY A N 1
ATOM 853 C CA . GLY A 1 127 ? -13.702 -0.646 -0.467 1.00 95.88 127 GLY A CA 1
ATOM 854 C C . GLY A 1 127 ? -15.159 -0.773 -0.055 1.00 95.88 127 GLY A C 1
ATOM 855 O O . GLY A 1 127 ? -15.454 -1.152 1.082 1.00 95.88 127 GLY A O 1
ATOM 856 N N . TRP A 1 128 ? -16.079 -0.532 -0.981 1.00 96.06 128 TRP A N 1
ATOM 857 C CA . TRP A 1 128 ? -17.502 -0.703 -0.731 1.00 96.06 128 TRP A CA 1
ATOM 858 C C . TRP A 1 128 ? -17.871 -2.179 -0.501 1.00 96.06 128 TRP A C 1
ATOM 860 O O . TRP A 1 128 ? -18.550 -2.501 0.481 1.00 96.06 128 TRP A O 1
ATOM 870 N N . ALA A 1 129 ? -17.320 -3.099 -1.300 1.00 96.19 129 ALA A N 1
ATOM 871 C CA . ALA A 1 129 ? -17.484 -4.542 -1.105 1.00 96.19 129 ALA A CA 1
ATOM 872 C C . ALA A 1 129 ? -17.016 -5.007 0.290 1.00 96.19 129 ALA A C 1
ATOM 874 O O . ALA A 1 129 ? -17.696 -5.797 0.960 1.00 96.19 129 ALA A O 1
ATOM 875 N N . LEU A 1 130 ? -15.888 -4.475 0.767 1.00 94.56 130 LEU A N 1
ATOM 876 C CA . LEU A 1 130 ? -15.295 -4.788 2.072 1.00 94.56 130 LEU A CA 1
ATOM 877 C C . LEU A 1 130 ? -15.935 -4.024 3.245 1.00 94.56 130 LEU A C 1
ATOM 879 O O . LEU A 1 130 ? -15.808 -4.449 4.394 1.00 94.56 130 LEU A O 1
ATOM 883 N N . GLY A 1 131 ? -16.626 -2.916 2.978 1.00 90.88 131 GLY A N 1
ATOM 884 C CA . GLY A 1 131 ? -17.192 -2.016 3.986 1.00 90.88 131 GLY A CA 1
ATOM 885 C C . GLY A 1 131 ? -18.317 -2.619 4.832 1.00 90.88 131 GLY A C 1
ATOM 886 O O . GLY A 1 131 ? -18.585 -2.140 5.931 1.00 90.88 131 GLY A O 1
ATOM 887 N N . GLY A 1 132 ? -18.955 -3.692 4.352 1.00 85.31 132 GLY A N 1
ATOM 888 C CA . GLY A 1 132 ? -20.015 -4.394 5.083 1.00 85.31 132 GLY A CA 1
ATOM 889 C C . GLY A 1 132 ? -21.390 -3.723 5.017 1.00 85.31 132 GLY A C 1
ATOM 890 O O . GLY A 1 132 ? -22.289 -4.141 5.740 1.00 85.31 132 GLY A O 1
ATOM 891 N N . ARG A 1 133 ? -21.570 -2.701 4.168 1.00 85.62 133 ARG A N 1
ATOM 892 C CA . ARG A 1 133 ? -22.845 -1.990 3.973 1.00 85.62 133 ARG A CA 1
ATOM 893 C C . ARG A 1 133 ? -23.530 -2.407 2.673 1.00 85.62 133 ARG A C 1
ATOM 895 O O . ARG A 1 133 ? -22.858 -2.661 1.680 1.00 85.62 133 ARG A O 1
ATOM 902 N N . GLY A 1 134 ? -24.862 -2.396 2.679 1.00 90.00 134 GLY A N 1
ATOM 903 C CA . GLY A 1 134 ? -25.685 -2.674 1.501 1.00 90.00 134 GLY A CA 1
ATOM 904 C C . GLY A 1 134 ? -25.937 -4.166 1.237 1.00 90.00 134 GLY A C 1
ATOM 905 O O . GLY A 1 134 ? -25.442 -5.026 1.974 1.00 90.00 134 GLY A O 1
ATOM 906 N N . PRO A 1 135 ? -26.734 -4.479 0.199 1.00 95.88 135 PRO A N 1
ATOM 907 C CA . PRO A 1 135 ? -27.109 -5.848 -0.133 1.00 95.88 135 PRO A CA 1
ATOM 908 C C . PRO A 1 135 ? -25.892 -6.668 -0.577 1.00 95.88 135 PRO A C 1
ATOM 910 O O . PRO A 1 135 ? -25.011 -6.180 -1.287 1.00 95.88 135 PRO A O 1
ATOM 913 N N . VAL A 1 136 ? -25.859 -7.944 -0.178 1.00 96.56 136 VAL A N 1
ATOM 914 C CA . VAL A 1 136 ? -24.733 -8.859 -0.442 1.00 96.56 136 VAL A CA 1
ATOM 915 C C . VAL A 1 136 ? -24.448 -8.990 -1.937 1.00 96.56 136 VAL A C 1
ATOM 917 O O . VAL A 1 136 ? -23.287 -8.943 -2.327 1.00 96.56 136 VAL A O 1
ATOM 920 N N . ALA A 1 137 ? -25.486 -9.084 -2.773 1.00 96.56 137 ALA A N 1
ATOM 921 C CA . ALA A 1 137 ? -25.334 -9.231 -4.221 1.00 96.56 137 ALA A CA 1
ATOM 922 C C . ALA A 1 137 ? -24.539 -8.075 -4.838 1.00 96.56 137 ALA A C 1
ATOM 924 O O . ALA A 1 137 ? -23.546 -8.298 -5.526 1.00 96.56 137 ALA A O 1
ATOM 925 N N . ALA A 1 138 ? -24.910 -6.833 -4.522 1.00 95.75 138 ALA A N 1
ATOM 926 C CA . ALA A 1 138 ? -24.181 -5.682 -5.023 1.00 95.75 138 ALA A CA 1
ATOM 927 C C . ALA A 1 138 ? -22.731 -5.698 -4.511 1.00 95.75 138 ALA A C 1
ATOM 929 O O . ALA A 1 138 ? -21.817 -5.440 -5.290 1.00 95.75 138 ALA A O 1
ATOM 930 N N . ARG A 1 139 ? -22.479 -6.069 -3.243 1.00 96.19 139 ARG A N 1
ATOM 931 C CA . ARG A 1 139 ? -21.106 -6.177 -2.699 1.00 96.19 139 ARG A CA 1
ATOM 932 C C . ARG A 1 139 ? -20.262 -7.213 -3.434 1.00 96.19 139 ARG A C 1
ATOM 934 O O . ARG A 1 139 ? -19.075 -6.979 -3.633 1.00 96.19 139 ARG A O 1
ATOM 941 N N . VAL A 1 140 ? -20.860 -8.333 -3.837 1.00 97.00 140 VAL A N 1
ATOM 942 C CA . VAL A 1 140 ? -20.192 -9.348 -4.662 1.00 97.00 140 VAL A CA 1
ATOM 943 C C . VAL A 1 140 ? -19.816 -8.758 -6.020 1.00 97.00 140 VAL A C 1
ATOM 945 O O . VAL A 1 140 ? -18.659 -8.870 -6.413 1.00 97.00 140 VAL A O 1
ATOM 948 N N . VAL A 1 141 ? -20.740 -8.058 -6.687 1.00 96.81 141 VAL A N 1
ATOM 949 C CA . VAL A 1 141 ? -20.469 -7.390 -7.973 1.00 96.81 141 VAL A CA 1
ATOM 950 C C . VAL A 1 141 ? -19.349 -6.357 -7.834 1.00 96.81 141 VAL A C 1
ATOM 952 O O . VAL A 1 141 ? -18.375 -6.393 -8.580 1.00 96.81 141 VAL A O 1
ATOM 955 N N . ALA A 1 142 ? -19.427 -5.480 -6.833 1.00 96.81 142 ALA A N 1
ATOM 956 C CA . ALA A 1 142 ? -18.402 -4.471 -6.587 1.00 96.81 142 ALA A CA 1
ATOM 957 C C . ALA A 1 142 ? -17.040 -5.086 -6.228 1.00 96.81 142 ALA A C 1
ATOM 959 O O . ALA A 1 142 ? -16.007 -4.545 -6.609 1.00 96.81 142 ALA A O 1
ATOM 960 N N . GLY A 1 143 ? -17.029 -6.222 -5.525 1.00 95.69 143 GLY A N 1
ATOM 961 C CA . GLY A 1 143 ? -15.814 -6.968 -5.200 1.00 95.69 143 GLY A CA 1
ATOM 962 C C . GLY A 1 143 ? -15.217 -7.708 -6.397 1.00 95.69 143 GLY A C 1
ATOM 963 O O . GLY A 1 143 ? -14.001 -7.877 -6.457 1.00 95.69 143 GLY A O 1
ATOM 964 N N . ALA A 1 144 ? -16.039 -8.103 -7.372 1.00 97.56 144 ALA A N 1
ATOM 965 C CA . ALA A 1 144 ? -15.574 -8.734 -8.603 1.00 97.56 144 ALA A CA 1
ATOM 966 C C . ALA A 1 144 ? -14.780 -7.762 -9.488 1.00 97.56 144 ALA A C 1
ATOM 968 O O . ALA A 1 144 ? -13.849 -8.191 -10.161 1.00 97.56 144 ALA A O 1
ATOM 969 N N . LEU A 1 145 ? -15.081 -6.458 -9.447 1.00 97.69 145 LEU A N 1
ATOM 970 C CA . LEU A 1 145 ? -14.393 -5.442 -10.251 1.00 97.69 145 LEU A CA 1
ATOM 971 C C . LEU A 1 145 ? -12.874 -5.365 -9.997 1.00 97.69 145 LEU A C 1
ATOM 973 O O . LEU A 1 145 ? -12.120 -5.533 -10.954 1.00 97.69 145 LEU A O 1
ATOM 977 N N . PRO A 1 146 ? -12.363 -5.156 -8.764 1.00 96.19 146 PRO A N 1
ATOM 978 C CA . PRO A 1 146 ? -10.918 -5.136 -8.527 1.00 96.19 146 PRO A CA 1
ATOM 979 C C . PRO A 1 146 ? -10.252 -6.490 -8.810 1.00 96.19 146 PRO A C 1
ATOM 981 O O . PRO A 1 146 ? -9.107 -6.518 -9.255 1.00 96.19 146 PRO A O 1
ATOM 984 N N . VAL A 1 147 ? -10.957 -7.611 -8.615 1.00 97.06 147 VAL A N 1
ATOM 985 C CA . VAL A 1 147 ? -10.445 -8.939 -8.994 1.00 97.06 147 VAL A CA 1
ATOM 986 C C . VAL A 1 147 ? -10.288 -9.036 -10.512 1.00 97.06 147 VAL A C 1
ATOM 988 O O . VAL A 1 147 ? -9.225 -9.425 -10.989 1.00 97.06 147 VAL A O 1
ATOM 991 N N . ALA A 1 148 ? -11.302 -8.617 -11.270 1.00 97.50 148 ALA A N 1
ATOM 992 C CA . ALA A 1 148 ? -11.250 -8.558 -12.725 1.00 97.50 148 ALA A CA 1
ATOM 993 C C . ALA A 1 148 ? -10.151 -7.605 -13.212 1.00 97.50 148 ALA A C 1
ATOM 995 O O . ALA A 1 148 ? -9.448 -7.942 -14.156 1.00 97.50 148 ALA A O 1
ATOM 996 N N . GLY A 1 149 ? -9.932 -6.471 -12.539 1.00 96.00 149 GLY A N 1
ATOM 997 C CA . GLY A 1 149 ? -8.816 -5.568 -12.829 1.00 96.00 149 GLY A CA 1
ATOM 998 C C . GLY A 1 149 ? -7.447 -6.230 -12.636 1.00 96.00 149 GLY A C 1
ATOM 999 O O . GLY A 1 149 ? -6.583 -6.114 -13.501 1.00 96.00 149 GLY A O 1
ATOM 1000 N N . ALA A 1 150 ? -7.252 -6.977 -11.544 1.00 96.25 150 ALA A N 1
ATOM 1001 C CA . ALA A 1 150 ? -6.018 -7.730 -11.293 1.00 96.25 150 ALA A CA 1
ATOM 1002 C C . ALA A 1 150 ? -5.782 -8.850 -12.320 1.00 96.25 150 ALA A C 1
ATOM 1004 O O . ALA A 1 150 ? -4.664 -9.008 -12.812 1.00 96.25 150 ALA A O 1
ATOM 1005 N N . VAL A 1 151 ? -6.829 -9.600 -12.674 1.00 97.19 151 VAL A N 1
ATOM 1006 C CA . VAL A 1 151 ? -6.758 -10.649 -13.704 1.00 97.19 151 VAL A CA 1
ATOM 1007 C C . VAL A 1 151 ? -6.510 -10.041 -15.085 1.00 97.19 151 VAL A C 1
ATOM 1009 O O . VAL A 1 151 ? -5.629 -10.499 -15.806 1.00 97.19 151 VAL A O 1
ATOM 1012 N N . GLY A 1 152 ? -7.238 -8.979 -15.431 1.00 96.00 152 GLY A N 1
ATOM 1013 C CA . GLY A 1 152 ? -7.085 -8.255 -16.689 1.00 96.00 152 GLY A CA 1
ATOM 1014 C C . GLY A 1 152 ? -5.673 -7.704 -16.859 1.00 96.00 152 GLY A C 1
ATOM 1015 O O . GLY A 1 152 ? -5.090 -7.856 -17.927 1.00 96.00 152 GLY A O 1
ATOM 1016 N N . TRP A 1 153 ? -5.076 -7.169 -15.790 1.00 95.25 153 TRP A N 1
ATOM 1017 C CA . TRP A 1 153 ? -3.666 -6.781 -15.788 1.00 95.25 153 TRP A CA 1
ATOM 1018 C C . TRP A 1 153 ? -2.734 -7.967 -16.066 1.00 95.25 153 TRP A C 1
ATOM 1020 O O . TRP A 1 153 ? -1.894 -7.888 -16.957 1.00 95.25 153 TRP A O 1
ATOM 1030 N N . ALA A 1 154 ? -2.894 -9.079 -15.344 1.00 95.69 154 ALA A N 1
ATOM 1031 C CA . ALA A 1 154 ? -2.043 -10.261 -15.504 1.00 95.69 154 ALA A CA 1
ATOM 1032 C C . ALA A 1 154 ? -2.085 -10.854 -16.927 1.00 95.69 154 ALA A C 1
ATOM 1034 O O . ALA A 1 154 ? -1.074 -11.370 -17.405 1.00 95.69 154 ALA A O 1
ATOM 1035 N N . VAL A 1 155 ? -3.238 -10.767 -17.596 1.00 97.19 155 VAL A N 1
ATOM 1036 C CA . VAL A 1 155 ? -3.438 -11.241 -18.975 1.00 97.19 155 VAL A CA 1
ATOM 1037 C C . VAL A 1 155 ? -2.978 -10.211 -20.011 1.00 97.19 155 VAL A C 1
ATOM 1039 O O . VAL A 1 155 ? -2.412 -10.594 -21.029 1.00 97.19 155 VAL A O 1
ATOM 1042 N N . GLY A 1 156 ? -3.214 -8.918 -19.768 1.00 95.06 156 GLY A N 1
ATOM 1043 C CA . GLY A 1 156 ? -2.959 -7.842 -20.730 1.00 95.06 156 GLY A CA 1
ATOM 1044 C C . GLY A 1 156 ? -1.532 -7.287 -20.714 1.00 95.06 156 GLY A C 1
ATOM 1045 O O . GLY A 1 156 ? -1.037 -6.861 -21.754 1.00 95.06 156 GLY A O 1
ATOM 1046 N N . ALA A 1 157 ? -0.831 -7.332 -19.578 1.00 95.12 157 ALA A N 1
ATOM 1047 C CA . ALA A 1 157 ? 0.523 -6.784 -19.450 1.00 95.12 157 ALA A CA 1
ATOM 1048 C C . ALA A 1 157 ? 1.561 -7.322 -20.472 1.00 95.12 157 ALA A C 1
ATOM 1050 O O . ALA A 1 157 ? 2.380 -6.520 -20.927 1.00 95.12 157 ALA A O 1
ATOM 1051 N N . PRO A 1 158 ? 1.539 -8.604 -20.909 1.00 96.62 158 PRO A N 1
ATOM 1052 C CA . PRO A 1 158 ? 2.406 -9.099 -21.985 1.00 96.62 158 PRO A CA 1
ATOM 1053 C C . PRO A 1 158 ? 2.306 -8.323 -23.301 1.00 96.62 158 PRO A C 1
ATOM 1055 O O . PRO A 1 158 ? 3.284 -8.274 -24.043 1.00 96.62 158 PRO A O 1
ATOM 1058 N N . ALA A 1 159 ? 1.141 -7.733 -23.595 1.00 94.50 159 ALA A N 1
ATOM 1059 C CA . ALA A 1 159 ? 0.932 -6.935 -24.800 1.00 94.50 159 ALA A CA 1
ATOM 1060 C C . ALA A 1 159 ? 1.643 -5.572 -24.730 1.00 94.50 159 ALA A C 1
ATOM 1062 O O . ALA A 1 159 ? 1.939 -4.994 -25.769 1.00 94.50 159 ALA A O 1
ATOM 1063 N N . ILE A 1 160 ? 1.937 -5.079 -23.520 1.00 92.25 160 ILE A N 1
ATOM 1064 C CA . ILE A 1 160 ? 2.770 -3.887 -23.300 1.00 92.25 160 ILE A CA 1
ATOM 1065 C C . ILE A 1 160 ? 4.244 -4.269 -23.451 1.00 92.25 160 ILE A C 1
ATOM 1067 O O . ILE A 1 160 ? 4.993 -3.619 -24.172 1.00 92.25 160 ILE A O 1
ATOM 1071 N N . ALA A 1 161 ? 4.660 -5.341 -22.772 1.00 93.88 161 ALA A N 1
ATOM 1072 C CA . ALA A 1 161 ? 6.006 -5.886 -22.880 1.00 93.88 161 ALA A CA 1
ATOM 1073 C C . ALA A 1 161 ? 6.007 -7.393 -22.560 1.00 93.88 161 ALA A C 1
ATOM 1075 O O . ALA A 1 161 ? 5.551 -7.776 -21.478 1.00 93.88 161 ALA A O 1
ATOM 1076 N N . PRO A 1 162 ? 6.605 -8.263 -23.402 1.00 96.19 162 PRO A N 1
ATOM 1077 C CA . PRO A 1 162 ? 6.624 -9.713 -23.164 1.00 96.19 162 PRO A CA 1
ATOM 1078 C C . PRO A 1 162 ? 7.234 -10.123 -21.812 1.00 96.19 162 PRO A C 1
ATOM 1080 O O . PRO A 1 162 ? 6.810 -11.100 -21.198 1.00 96.19 162 PRO A O 1
ATOM 1083 N N . ALA A 1 163 ? 8.191 -9.340 -21.298 1.00 94.94 163 ALA A N 1
ATOM 1084 C CA . ALA A 1 163 ? 8.814 -9.549 -19.987 1.00 94.94 163 ALA A CA 1
ATOM 1085 C C . ALA A 1 163 ? 7.858 -9.342 -18.792 1.00 94.94 163 ALA A C 1
ATOM 1087 O O . ALA A 1 163 ? 8.222 -9.650 -17.656 1.00 94.94 163 ALA A O 1
ATOM 1088 N N . LEU A 1 164 ? 6.654 -8.812 -19.027 1.00 96.12 164 LEU A N 1
ATOM 1089 C CA . LEU A 1 164 ? 5.598 -8.675 -18.024 1.00 96.12 164 LEU A CA 1
ATOM 1090 C C . LEU A 1 164 ? 4.654 -9.884 -17.981 1.00 96.12 164 LEU A C 1
ATOM 1092 O O . LEU A 1 164 ? 3.732 -9.905 -17.166 1.00 96.12 164 LEU A O 1
ATOM 1096 N N . ALA A 1 165 ? 4.893 -10.921 -18.790 1.00 97.19 165 ALA A N 1
ATOM 1097 C CA . ALA A 1 165 ? 4.144 -12.165 -18.684 1.00 97.19 165 ALA A CA 1
ATOM 1098 C C . ALA A 1 165 ? 4.338 -12.841 -17.327 1.00 97.19 165 ALA A C 1
ATOM 1100 O O . ALA A 1 165 ? 5.461 -12.983 -16.843 1.00 97.19 165 ALA A O 1
ATOM 1101 N N . VAL A 1 166 ? 3.236 -13.306 -16.730 1.00 97.31 166 VAL A N 1
ATOM 1102 C CA . VAL A 1 166 ? 3.222 -13.981 -15.418 1.00 97.31 166 VAL A CA 1
ATOM 1103 C C . VAL A 1 166 ? 3.985 -15.309 -15.395 1.00 97.31 166 VAL A C 1
ATOM 1105 O O . VAL A 1 166 ? 4.273 -15.837 -14.328 1.00 97.31 166 VAL A O 1
ATOM 1108 N N . THR A 1 167 ? 4.344 -15.846 -16.560 1.00 96.81 167 THR A N 1
ATOM 1109 C CA . THR A 1 167 ? 5.245 -16.998 -16.701 1.00 96.81 167 THR A CA 1
ATOM 1110 C C . THR A 1 167 ? 6.713 -16.631 -16.471 1.00 96.81 167 THR A C 1
ATOM 1112 O O . THR A 1 167 ? 7.543 -17.507 -16.236 1.00 96.81 167 THR A O 1
ATOM 1115 N N . THR A 1 168 ? 7.046 -15.341 -16.494 1.00 96.81 168 THR A N 1
ATOM 1116 C CA . THR A 1 168 ? 8.365 -14.822 -16.128 1.00 96.81 168 THR A CA 1
ATOM 1117 C C . THR A 1 168 ? 8.371 -14.382 -14.664 1.00 96.81 168 THR A C 1
ATOM 1119 O O . THR A 1 168 ? 7.365 -13.906 -14.135 1.00 96.81 168 THR A O 1
ATOM 1122 N N . ALA A 1 169 ? 9.527 -14.474 -13.999 1.00 95.06 169 ALA A N 1
ATOM 1123 C CA . ALA A 1 169 ? 9.650 -14.042 -12.606 1.00 95.06 169 ALA A CA 1
ATOM 1124 C C . ALA A 1 169 ? 9.365 -12.535 -12.433 1.00 95.06 169 ALA A C 1
ATOM 1126 O O . ALA A 1 169 ? 8.732 -12.138 -11.453 1.00 95.06 169 ALA A O 1
ATOM 1127 N N . ARG A 1 170 ? 9.790 -11.701 -13.399 1.00 94.50 170 ARG A N 1
ATOM 1128 C CA . ARG A 1 170 ? 9.525 -10.253 -13.410 1.00 94.50 170 ARG A CA 1
ATOM 1129 C C . ARG A 1 170 ? 8.032 -9.970 -13.537 1.00 94.50 170 ARG A C 1
ATOM 1131 O O . ARG A 1 170 ? 7.485 -9.287 -12.675 1.00 94.50 170 ARG A O 1
ATOM 1138 N N . GLY A 1 171 ? 7.375 -10.513 -14.560 1.00 96.06 171 GLY A N 1
ATOM 1139 C CA . GLY A 1 171 ? 5.945 -10.307 -14.775 1.00 96.06 171 GLY A CA 1
ATOM 1140 C C . GLY A 1 171 ? 5.086 -10.804 -13.615 1.00 96.06 171 GLY A C 1
ATOM 1141 O O . GLY A 1 171 ? 4.192 -10.090 -13.164 1.00 96.06 171 GLY A O 1
ATOM 1142 N N . ALA A 1 172 ? 5.410 -11.968 -13.044 1.00 96.44 172 ALA A N 1
ATOM 1143 C CA . ALA A 1 172 ? 4.721 -12.478 -11.860 1.00 96.44 172 ALA A CA 1
ATOM 1144 C C . ALA A 1 172 ? 4.868 -11.549 -10.643 1.00 96.44 172 ALA A C 1
ATOM 1146 O O . ALA A 1 172 ? 3.890 -11.290 -9.942 1.00 96.44 172 ALA A O 1
ATOM 1147 N N . TRP A 1 173 ? 6.065 -11.008 -10.393 1.00 96.25 173 TRP A N 1
ATOM 1148 C CA . TRP A 1 173 ? 6.281 -10.066 -9.291 1.00 96.25 173 TRP A CA 1
ATOM 1149 C C . TRP A 1 173 ? 5.523 -8.750 -9.515 1.00 96.25 173 TRP A C 1
ATOM 1151 O O . TRP A 1 173 ? 4.861 -8.272 -8.593 1.00 96.25 173 TRP A O 1
ATOM 1161 N N . VAL A 1 174 ? 5.557 -8.202 -10.733 1.00 95.94 174 VAL A N 1
ATOM 1162 C CA . VAL A 1 174 ? 4.813 -6.986 -11.105 1.00 95.94 174 VAL A CA 1
ATOM 1163 C C . VAL A 1 174 ? 3.303 -7.192 -10.946 1.00 95.94 174 VAL A C 1
ATOM 1165 O O . VAL A 1 174 ? 2.620 -6.325 -10.400 1.00 95.94 174 VAL A O 1
ATOM 1168 N N . ALA A 1 175 ? 2.774 -8.354 -11.339 1.00 96.69 175 ALA A N 1
ATOM 1169 C CA . ALA A 1 175 ? 1.367 -8.701 -11.135 1.00 96.69 175 ALA A CA 1
ATOM 1170 C C . ALA A 1 175 ? 1.001 -8.796 -9.642 1.00 96.69 175 ALA A C 1
ATOM 1172 O O . ALA A 1 175 ? -0.040 -8.280 -9.229 1.00 96.69 175 ALA A O 1
ATOM 1173 N N . VAL A 1 176 ? 1.870 -9.391 -8.814 1.00 95.81 176 VAL A N 1
ATOM 1174 C CA . VAL A 1 176 ? 1.690 -9.427 -7.353 1.00 95.81 176 VAL A CA 1
ATOM 1175 C C . VAL A 1 176 ? 1.712 -8.019 -6.758 1.00 95.81 176 VAL A C 1
ATOM 1177 O O . VAL A 1 176 ? 0.852 -7.705 -5.936 1.00 95.81 176 VAL A O 1
ATOM 1180 N N . LEU A 1 177 ? 2.649 -7.163 -7.178 1.00 94.69 177 LEU A N 1
ATOM 1181 C CA . LEU A 1 177 ? 2.722 -5.769 -6.736 1.00 94.69 177 LEU A CA 1
ATOM 1182 C C . LEU A 1 177 ? 1.431 -5.017 -7.085 1.00 94.69 177 LEU A C 1
ATOM 1184 O O . LEU A 1 177 ? 0.834 -4.399 -6.203 1.00 94.69 177 LEU A O 1
ATOM 1188 N N . PHE A 1 178 ? 0.959 -5.125 -8.330 1.00 96.56 178 PHE A N 1
ATOM 1189 C CA . PHE A 1 178 ? -0.295 -4.512 -8.777 1.00 96.56 178 PHE A CA 1
ATOM 1190 C C . PHE A 1 178 ? -1.495 -4.981 -7.943 1.00 96.56 178 PHE A C 1
ATOM 1192 O O . PHE A 1 178 ? -2.224 -4.162 -7.379 1.00 96.56 178 PHE A O 1
ATOM 1199 N N . ALA A 1 179 ? -1.672 -6.298 -7.797 1.00 96.62 179 ALA A N 1
ATOM 1200 C CA . ALA A 1 179 ? -2.777 -6.870 -7.032 1.00 96.62 179 ALA A CA 1
ATOM 1201 C C . ALA A 1 179 ? -2.724 -6.468 -5.547 1.00 96.62 179 ALA A C 1
ATOM 1203 O O . ALA A 1 179 ? -3.756 -6.153 -4.948 1.00 96.62 179 ALA A O 1
ATOM 1204 N N . ALA A 1 180 ? -1.529 -6.432 -4.950 1.00 94.44 180 ALA A N 1
ATOM 1205 C CA . ALA A 1 180 ? -1.341 -6.031 -3.562 1.00 94.44 180 ALA A CA 1
ATOM 1206 C C . ALA A 1 180 ? -1.653 -4.540 -3.352 1.00 94.44 180 ALA A C 1
ATOM 1208 O O . ALA A 1 180 ? -2.351 -4.198 -2.395 1.00 94.44 180 ALA A O 1
ATOM 1209 N N . LEU A 1 181 ? -1.216 -3.659 -4.261 1.00 95.44 181 LEU A N 1
ATOM 1210 C CA . LEU A 1 181 ? -1.567 -2.236 -4.227 1.00 95.44 181 LEU A CA 1
ATOM 1211 C C . LEU A 1 181 ? -3.076 -2.034 -4.354 1.00 95.44 181 LEU A C 1
ATOM 1213 O O . LEU A 1 181 ? -3.654 -1.275 -3.574 1.00 95.44 181 LEU A O 1
ATOM 1217 N N . LEU A 1 182 ? -3.731 -2.748 -5.269 1.00 96.88 182 LEU A N 1
ATOM 1218 C CA . LEU A 1 182 ? -5.177 -2.660 -5.450 1.00 96.88 182 LEU A CA 1
ATOM 1219 C C . LEU A 1 182 ? -5.951 -3.152 -4.215 1.00 96.88 182 LEU A C 1
ATOM 1221 O O . LEU A 1 182 ? -6.941 -2.539 -3.801 1.00 96.88 182 LEU A O 1
ATOM 1225 N N . ALA A 1 183 ? -5.476 -4.221 -3.574 1.00 95.50 183 ALA A N 1
ATOM 1226 C CA . ALA A 1 183 ? -6.054 -4.734 -2.337 1.00 95.50 183 ALA A CA 1
ATOM 1227 C C . ALA A 1 183 ? -5.858 -3.764 -1.156 1.00 95.50 183 ALA A C 1
ATOM 1229 O O . ALA A 1 183 ? -6.808 -3.509 -0.413 1.00 95.50 183 ALA A O 1
ATOM 1230 N N . VAL A 1 184 ? -4.666 -3.172 -0.996 1.00 94.50 184 VAL A N 1
ATOM 1231 C CA . VAL A 1 184 ? -4.398 -2.142 0.029 1.00 94.50 184 VAL A CA 1
ATOM 1232 C C . VAL A 1 184 ? -5.269 -0.907 -0.198 1.00 94.50 184 VAL A C 1
ATOM 1234 O O . VAL A 1 184 ? -5.878 -0.406 0.749 1.00 94.50 184 VAL A O 1
ATOM 1237 N N . GLN A 1 185 ? -5.399 -0.465 -1.448 1.00 96.12 185 GLN A N 1
ATOM 1238 C CA . GLN A 1 185 ? -6.264 0.650 -1.814 1.00 96.12 185 GLN A CA 1
ATOM 1239 C C . GLN A 1 185 ? -7.725 0.364 -1.448 1.00 96.12 185 GLN A C 1
ATOM 1241 O O . GLN A 1 185 ? -8.380 1.186 -0.804 1.00 96.12 185 GLN A O 1
ATOM 1246 N N . SER A 1 186 ? -8.214 -0.834 -1.781 1.00 96.69 186 SER A N 1
ATOM 1247 C CA . SER A 1 186 ? -9.560 -1.293 -1.419 1.00 96.69 186 SER A CA 1
ATOM 1248 C C . SER A 1 186 ? -9.764 -1.314 0.099 1.00 96.69 186 SER A C 1
ATOM 1250 O O . SER A 1 186 ? -10.781 -0.844 0.606 1.00 96.69 186 SER A O 1
ATOM 1252 N N . LEU A 1 187 ? -8.778 -1.791 0.865 1.00 94.94 187 LEU A N 1
ATOM 1253 C CA . LEU A 1 187 ? -8.823 -1.780 2.331 1.00 94.94 187 LEU A CA 1
ATOM 1254 C C . LEU A 1 187 ? -8.889 -0.362 2.912 1.00 94.94 187 LEU A C 1
ATOM 1256 O O . LEU A 1 187 ? -9.615 -0.148 3.888 1.00 94.94 187 LEU A O 1
ATOM 1260 N N . GLY A 1 188 ? -8.164 0.588 2.318 1.00 94.56 188 GLY A N 1
ATOM 1261 C CA . GLY A 1 188 ? -8.238 2.007 2.666 1.00 94.56 188 GLY A CA 1
ATOM 1262 C C . GLY A 1 188 ? -9.622 2.589 2.377 1.00 94.56 188 GLY A C 1
ATOM 1263 O O . GLY A 1 188 ? -10.255 3.153 3.270 1.00 94.56 188 GLY A O 1
ATOM 1264 N N . CYS A 1 189 ? -10.144 2.361 1.170 1.00 96.31 189 CYS A N 1
ATOM 1265 C CA . CYS A 1 189 ? -11.468 2.828 0.745 1.00 96.31 189 CYS A CA 1
ATOM 1266 C C . CYS A 1 189 ? -12.616 2.192 1.544 1.00 96.31 189 CYS A C 1
ATOM 1268 O O . CYS A 1 189 ? -13.706 2.751 1.616 1.00 96.31 189 CYS A O 1
ATOM 1270 N N . ALA A 1 190 ? -12.387 1.051 2.198 1.00 95.12 190 ALA A N 1
ATOM 1271 C CA . ALA A 1 190 ? -13.371 0.435 3.084 1.00 95.12 190 ALA A CA 1
ATOM 1272 C C . ALA A 1 190 ? -13.567 1.203 4.400 1.00 95.12 190 ALA A C 1
ATOM 1274 O O . ALA A 1 190 ? -14.589 1.015 5.061 1.00 95.12 190 ALA A O 1
ATOM 1275 N N . VAL A 1 191 ? -12.604 2.036 4.817 1.00 93.75 191 VAL A N 1
ATOM 1276 C CA . VAL A 1 191 ? -12.620 2.713 6.125 1.00 93.75 191 VAL A CA 1
ATOM 1277 C C . VAL A 1 191 ? -13.869 3.578 6.320 1.00 93.75 191 VAL A C 1
ATOM 1279 O O . VAL A 1 191 ? -14.564 3.354 7.317 1.00 93.75 191 VAL A O 1
ATOM 1282 N N . PRO A 1 192 ? -14.227 4.498 5.399 1.00 93.69 192 PRO A N 1
ATOM 1283 C CA . PRO A 1 192 ? -15.455 5.274 5.526 1.00 93.69 192 PRO A CA 1
ATOM 1284 C C . PRO A 1 192 ? -16.682 4.363 5.617 1.00 93.69 192 PRO A C 1
ATOM 1286 O O . PRO A 1 192 ? -17.568 4.605 6.432 1.00 93.69 192 PRO A O 1
ATOM 1289 N N . HIS A 1 193 ? -16.724 3.274 4.847 1.00 91.81 193 HIS A N 1
ATOM 1290 C CA . HIS A 1 193 ? -17.876 2.374 4.768 1.00 91.81 193 HIS A CA 1
ATOM 1291 C C . HIS A 1 193 ? -18.115 1.501 6.012 1.00 91.81 193 HIS A C 1
ATOM 1293 O O . HIS A 1 193 ? -19.137 0.820 6.081 1.00 91.81 193 HIS A O 1
ATOM 1299 N N . ARG A 1 194 ? -17.248 1.550 7.028 1.00 89.81 194 ARG A N 1
ATOM 1300 C CA . ARG A 1 194 ? -17.438 0.783 8.266 1.00 89.81 194 ARG A CA 1
ATOM 1301 C C . ARG A 1 194 ? -18.415 1.469 9.235 1.00 89.81 194 ARG A C 1
ATOM 1303 O O . ARG A 1 194 ? -18.413 2.700 9.337 1.00 89.81 194 ARG A O 1
ATOM 1310 N N . PRO A 1 195 ? -19.228 0.705 9.991 1.00 87.69 195 PRO A N 1
ATOM 1311 C CA . PRO A 1 195 ? -20.067 1.235 11.069 1.00 87.69 195 PRO A CA 1
ATOM 1312 C C . PRO A 1 195 ? -19.284 2.077 12.086 1.00 87.69 195 PRO A C 1
ATOM 1314 O O . PRO A 1 195 ? -18.188 1.694 12.516 1.00 87.69 195 PRO A O 1
ATOM 1317 N N . ALA A 1 196 ? -19.861 3.215 12.485 1.00 87.69 196 ALA A N 1
ATOM 1318 C CA . ALA A 1 196 ? -19.411 3.949 13.664 1.00 87.69 196 ALA A CA 1
ATOM 1319 C C . ALA A 1 196 ? -19.659 3.074 14.903 1.00 87.69 196 ALA A C 1
ATOM 1321 O O . ALA A 1 196 ? -20.673 2.385 14.975 1.00 87.69 196 ALA A O 1
ATOM 1322 N N . GLY A 1 197 ? -18.702 3.025 15.830 1.00 78.06 197 GLY A N 1
ATOM 1323 C CA . GLY A 1 197 ? -18.806 2.178 17.028 1.00 78.06 197 GLY A CA 1
ATOM 1324 C C . GLY A 1 197 ? -18.695 0.662 16.793 1.00 78.06 197 GLY A C 1
ATOM 1325 O O . GLY A 1 197 ? -18.745 -0.100 17.754 1.00 78.06 197 GLY A O 1
ATOM 1326 N N . GLY A 1 198 ? -18.501 0.200 15.549 1.00 75.06 198 GLY A N 1
ATOM 1327 C CA . GLY A 1 198 ? -18.227 -1.214 15.276 1.00 75.06 198 GLY A CA 1
ATOM 1328 C C . GLY A 1 198 ? -16.931 -1.692 15.953 1.00 75.06 198 GLY A C 1
ATOM 1329 O O . GLY A 1 198 ? -16.057 -0.862 16.239 1.00 75.06 198 GLY A O 1
ATOM 1330 N N . PRO A 1 199 ? -16.762 -3.014 16.174 1.00 72.19 199 PRO A N 1
ATOM 1331 C CA . PRO A 1 199 ? -15.578 -3.566 16.823 1.00 72.19 199 PRO A CA 1
ATOM 1332 C C . PRO A 1 199 ? -14.298 -2.990 16.216 1.00 72.19 199 PRO A C 1
ATOM 1334 O O . PRO A 1 199 ? -14.075 -3.058 15.006 1.00 72.19 199 PRO A O 1
ATOM 1337 N N . LEU A 1 200 ? -13.443 -2.407 17.060 1.00 70.38 200 LEU A N 1
ATOM 1338 C CA . LEU A 1 200 ? -12.169 -1.828 16.617 1.00 70.38 200 LEU A CA 1
ATOM 1339 C C . LEU A 1 200 ? -11.217 -2.888 16.048 1.00 70.38 200 LEU A C 1
ATOM 1341 O O . LEU A 1 200 ? -10.290 -2.552 15.312 1.00 70.38 200 LEU A O 1
ATOM 1345 N N . VAL A 1 201 ? -11.438 -4.154 16.400 1.00 75.94 201 VAL A N 1
ATOM 1346 C CA . VAL A 1 201 ? -10.588 -5.278 16.030 1.00 75.94 201 VAL A CA 1
ATOM 1347 C C . VAL A 1 201 ? -11.389 -6.206 15.104 1.00 75.94 201 VAL A C 1
ATOM 1349 O O . VAL A 1 201 ? -12.401 -6.756 15.541 1.00 75.94 201 VAL A O 1
ATOM 1352 N N . PRO A 1 202 ? -10.973 -6.379 13.832 1.00 84.12 202 PRO A N 1
ATOM 1353 C CA . PRO A 1 202 ? -11.538 -7.387 12.929 1.00 84.12 202 PRO A CA 1
ATOM 1354 C C . PRO A 1 202 ? -11.425 -8.783 13.542 1.00 84.12 202 PRO A C 1
ATOM 1356 O O . PRO A 1 202 ? -10.616 -8.970 14.436 1.00 84.12 202 PRO A O 1
ATOM 1359 N N . SER A 1 203 ? -12.128 -9.795 13.027 1.00 91.19 203 SER A N 1
ATOM 1360 C CA . SER A 1 203 ? -11.877 -11.182 13.459 1.00 91.19 203 SER A CA 1
ATOM 1361 C C . SER A 1 203 ? -10.404 -11.582 13.264 1.00 91.19 203 SER A C 1
ATOM 1363 O O . SER A 1 203 ? -9.720 -11.064 12.379 1.00 91.19 203 SER A O 1
ATOM 1365 N N . ALA A 1 204 ? -9.902 -12.559 14.030 1.00 90.00 204 ALA A N 1
ATOM 1366 C CA . ALA A 1 204 ? -8.499 -12.987 13.940 1.00 90.00 204 ALA A CA 1
ATOM 1367 C C . ALA A 1 204 ? -8.090 -13.434 12.529 1.00 90.00 204 ALA A C 1
ATOM 1369 O O . ALA A 1 204 ? -6.945 -13.237 12.123 1.00 90.00 204 ALA A O 1
ATOM 1370 N N . ARG A 1 205 ? -9.031 -14.029 11.782 1.00 93.00 205 ARG A N 1
ATOM 1371 C CA . ARG A 1 205 ? -8.839 -14.411 10.378 1.00 93.00 205 ARG A CA 1
ATOM 1372 C C . ARG A 1 205 ? -8.763 -13.177 9.482 1.00 93.00 205 ARG A C 1
ATOM 1374 O O . ARG A 1 205 ? -7.799 -13.050 8.740 1.00 93.00 205 ARG A O 1
ATOM 1381 N N . ALA A 1 206 ? -9.712 -12.247 9.599 1.00 89.81 206 ALA A N 1
ATOM 1382 C CA . ALA A 1 206 ? -9.703 -11.015 8.812 1.00 89.81 206 ALA A CA 1
ATOM 1383 C C . ALA A 1 206 ? -8.439 -10.184 9.078 1.00 89.81 206 ALA A C 1
ATOM 1385 O O . ALA A 1 206 ? -7.791 -9.727 8.144 1.00 89.81 206 ALA A O 1
ATOM 1386 N N . ALA A 1 207 ? -8.033 -10.052 10.341 1.00 90.19 207 ALA A N 1
ATOM 1387 C CA . ALA A 1 207 ? -6.817 -9.338 10.708 1.00 90.19 207 ALA A CA 1
ATOM 1388 C C . ALA A 1 207 ? -5.548 -10.024 10.166 1.00 90.19 207 ALA A C 1
ATOM 1390 O O . ALA A 1 207 ? -4.634 -9.338 9.721 1.00 90.19 207 ALA A O 1
ATOM 1391 N N . ALA A 1 208 ? -5.506 -11.363 10.144 1.00 92.38 208 ALA A N 1
ATOM 1392 C CA . ALA A 1 208 ? -4.423 -12.116 9.508 1.00 92.38 208 ALA A CA 1
ATOM 1393 C C . ALA A 1 208 ? -4.352 -11.865 7.995 1.00 92.38 208 ALA A C 1
ATOM 1395 O O . ALA A 1 208 ? -3.263 -11.647 7.481 1.00 92.38 208 ALA A O 1
ATOM 1396 N N . VAL A 1 209 ? -5.497 -11.864 7.302 1.00 91.88 209 VAL A N 1
ATOM 1397 C CA . VAL A 1 209 ? -5.575 -11.610 5.852 1.00 91.88 209 VAL A CA 1
ATOM 1398 C C . VAL A 1 209 ? -5.163 -10.177 5.522 1.00 91.88 209 VAL A C 1
ATOM 1400 O O . VAL A 1 209 ? -4.327 -9.974 4.651 1.00 91.88 209 VAL A O 1
ATOM 1403 N N . ILE A 1 210 ? -5.680 -9.185 6.255 1.00 90.06 210 ILE A N 1
ATOM 1404 C CA . ILE A 1 210 ? -5.268 -7.780 6.108 1.00 90.06 210 ILE A CA 1
ATOM 1405 C C . ILE A 1 210 ? -3.758 -7.653 6.331 1.00 90.06 210 ILE A C 1
ATOM 1407 O O . ILE A 1 210 ? -3.066 -7.021 5.540 1.00 90.06 210 ILE A O 1
ATOM 1411 N N . GLY A 1 211 ? -3.244 -8.298 7.381 1.00 90.19 211 GLY A N 1
ATOM 1412 C CA . GLY A 1 211 ? -1.816 -8.361 7.659 1.00 90.19 211 GLY A CA 1
ATOM 1413 C C . GLY A 1 211 ? -1.016 -8.959 6.501 1.00 90.19 211 GLY A C 1
ATOM 1414 O O . GLY A 1 211 ? -0.037 -8.353 6.081 1.00 90.19 211 GLY A O 1
ATOM 1415 N N . ALA A 1 212 ? -1.449 -10.100 5.957 1.00 91.56 212 ALA A N 1
ATOM 1416 C CA . ALA A 1 212 ? -0.820 -10.764 4.814 1.00 91.56 212 ALA A CA 1
ATOM 1417 C C . ALA A 1 212 ? -0.742 -9.845 3.588 1.00 91.56 212 ALA A C 1
ATOM 1419 O O . ALA A 1 212 ? 0.326 -9.700 3.003 1.00 91.56 212 ALA A O 1
ATOM 1420 N N . VAL A 1 213 ? -1.857 -9.191 3.241 1.00 90.56 213 VAL A N 1
ATOM 1421 C CA . VAL A 1 213 ? -1.952 -8.262 2.104 1.00 90.56 213 VAL A CA 1
ATOM 1422 C C . VAL A 1 213 ? -1.007 -7.077 2.289 1.00 90.56 213 VAL A C 1
ATOM 1424 O O . VAL A 1 213 ? -0.226 -6.774 1.390 1.00 90.56 213 VAL A O 1
ATOM 1427 N N . CYS A 1 214 ? -1.020 -6.435 3.461 1.00 89.56 214 CYS A N 1
ATOM 1428 C CA . CYS A 1 214 ? -0.130 -5.308 3.741 1.00 89.56 214 CYS A CA 1
ATOM 1429 C C . CYS A 1 214 ? 1.349 -5.725 3.755 1.00 89.56 214 CYS A C 1
ATOM 1431 O O . CYS A 1 214 ? 2.193 -4.992 3.247 1.00 89.56 214 CYS A O 1
ATOM 1433 N N . GLY A 1 215 ? 1.665 -6.896 4.317 1.00 88.38 215 GLY A N 1
ATOM 1434 C CA . GLY A 1 215 ? 3.025 -7.436 4.343 1.00 88.38 215 GLY A CA 1
ATOM 1435 C C . GLY A 1 215 ? 3.555 -7.764 2.948 1.00 88.38 215 GLY A C 1
ATOM 1436 O O . GLY A 1 215 ? 4.698 -7.439 2.633 1.00 88.38 215 GLY A O 1
ATOM 1437 N N . LEU A 1 216 ? 2.706 -8.335 2.089 1.00 89.75 216 LEU A N 1
ATOM 1438 C CA . LEU A 1 216 ? 3.025 -8.609 0.689 1.00 89.75 216 LEU A CA 1
ATOM 1439 C C . LEU A 1 216 ? 3.230 -7.313 -0.108 1.00 89.75 216 LEU A C 1
ATOM 1441 O O . LEU A 1 216 ? 4.224 -7.199 -0.819 1.00 89.75 216 LEU A O 1
ATOM 1445 N N . ALA A 1 217 ? 2.336 -6.328 0.048 1.00 90.31 217 ALA A N 1
ATOM 1446 C CA . ALA A 1 217 ? 2.454 -5.024 -0.608 1.00 90.31 217 ALA A CA 1
ATOM 1447 C C . ALA A 1 217 ? 3.758 -4.314 -0.219 1.00 90.31 217 ALA A C 1
ATOM 1449 O O . ALA A 1 217 ? 4.476 -3.815 -1.082 1.00 90.31 217 ALA A O 1
ATOM 1450 N N . TRP A 1 218 ? 4.095 -4.325 1.072 1.00 92.38 218 TRP A N 1
ATOM 1451 C CA . TRP A 1 218 ? 5.334 -3.742 1.579 1.00 92.38 218 TRP A CA 1
ATOM 1452 C C . TRP A 1 218 ? 6.580 -4.455 1.037 1.00 92.38 218 TRP A C 1
ATOM 1454 O O . TRP A 1 218 ? 7.512 -3.795 0.585 1.00 92.38 218 TRP A O 1
ATOM 1464 N N . ALA A 1 219 ? 6.596 -5.791 1.027 1.00 89.50 219 ALA A N 1
ATOM 1465 C CA . ALA A 1 219 ? 7.729 -6.559 0.510 1.00 89.50 219 ALA A CA 1
ATOM 1466 C C . ALA A 1 219 ? 7.907 -6.384 -1.008 1.00 89.50 219 ALA A C 1
ATOM 1468 O O . ALA A 1 219 ? 9.031 -6.255 -1.492 1.00 89.50 219 ALA A O 1
ATOM 1469 N N . ALA A 1 220 ? 6.804 -6.324 -1.759 1.00 89.44 220 ALA A N 1
ATOM 1470 C CA . ALA A 1 220 ? 6.832 -6.055 -3.192 1.00 89.44 220 ALA A CA 1
ATOM 1471 C C . ALA A 1 220 ? 7.314 -4.624 -3.498 1.00 89.44 220 ALA A C 1
ATOM 1473 O O . ALA A 1 220 ? 8.115 -4.444 -4.416 1.00 89.44 220 ALA A O 1
ATOM 1474 N N . GLY A 1 221 ? 6.889 -3.632 -2.706 1.00 88.81 221 GLY A N 1
ATOM 1475 C CA . GLY A 1 221 ? 7.363 -2.248 -2.797 1.00 88.81 221 GLY A CA 1
ATOM 1476 C C . GLY A 1 221 ? 8.852 -2.109 -2.466 1.00 88.81 221 GLY A C 1
ATOM 1477 O O . GLY A 1 221 ? 9.594 -1.477 -3.217 1.00 88.81 221 GLY A O 1
ATOM 1478 N N . LEU A 1 222 ? 9.334 -2.796 -1.424 1.00 87.75 222 LEU A N 1
ATOM 1479 C CA . LEU A 1 222 ? 10.767 -2.878 -1.122 1.00 87.75 222 LEU A CA 1
ATOM 1480 C C . LEU A 1 222 ? 11.571 -3.523 -2.249 1.00 87.75 222 LEU A C 1
ATOM 1482 O O . LEU A 1 222 ? 12.665 -3.056 -2.558 1.00 87.75 222 LEU A O 1
ATOM 1486 N N . ARG A 1 223 ? 11.048 -4.576 -2.886 1.00 90.38 223 ARG A N 1
ATOM 1487 C CA . ARG A 1 223 ? 11.722 -5.169 -4.046 1.00 90.38 223 ARG A CA 1
ATOM 1488 C C . ARG A 1 223 ? 11.867 -4.153 -5.178 1.00 90.38 223 ARG A C 1
ATOM 1490 O O . ARG A 1 223 ? 12.908 -4.169 -5.830 1.00 90.38 223 ARG A O 1
ATOM 1497 N N . SER A 1 224 ? 10.876 -3.277 -5.375 1.00 87.50 224 SER A N 1
ATOM 1498 C CA . SER A 1 224 ? 10.959 -2.173 -6.341 1.00 87.50 224 SER A CA 1
ATOM 1499 C C . SER A 1 224 ? 12.056 -1.190 -5.948 1.00 87.50 224 SER A C 1
ATOM 1501 O O . SER A 1 224 ? 12.885 -0.863 -6.785 1.00 87.50 224 SER A O 1
ATOM 1503 N N . LEU A 1 225 ? 12.132 -0.797 -4.672 1.00 87.31 225 LEU A N 1
ATOM 1504 C CA . LEU A 1 225 ? 13.214 0.054 -4.162 1.00 87.31 225 LEU A CA 1
ATOM 1505 C C . LEU A 1 225 ? 14.601 -0.560 -4.427 1.00 87.31 225 LEU A C 1
ATOM 1507 O O . LEU A 1 225 ? 15.524 0.146 -4.816 1.00 87.31 225 LEU A O 1
ATOM 1511 N N . MET A 1 226 ? 14.749 -1.878 -4.264 1.00 88.94 226 MET A N 1
ATOM 1512 C CA . MET A 1 226 ? 16.000 -2.583 -4.574 1.00 88.94 226 MET A CA 1
ATOM 1513 C C . MET A 1 226 ? 16.333 -2.612 -6.072 1.00 88.94 226 MET A C 1
ATOM 1515 O O . MET A 1 226 ? 17.503 -2.765 -6.406 1.00 88.94 226 MET A O 1
ATOM 1519 N N . VAL A 1 227 ? 15.342 -2.536 -6.972 1.00 86.44 227 VAL A N 1
ATOM 1520 C CA . VAL A 1 227 ? 15.619 -2.361 -8.411 1.00 86.44 227 VAL A CA 1
ATOM 1521 C C . VAL A 1 227 ? 16.201 -0.975 -8.643 1.00 86.44 227 VAL A C 1
ATOM 1523 O O . VAL A 1 227 ? 17.266 -0.873 -9.235 1.00 86.44 227 VAL A O 1
ATOM 1526 N N . GLU A 1 228 ? 15.556 0.055 -8.097 1.00 85.69 228 GLU A N 1
ATOM 1527 C CA . GLU A 1 228 ? 15.971 1.448 -8.295 1.00 85.69 228 GLU A CA 1
ATOM 1528 C C . GLU A 1 228 ? 17.367 1.746 -7.752 1.00 85.69 228 GLU A C 1
ATOM 1530 O O . GLU A 1 228 ? 18.151 2.423 -8.402 1.00 85.69 228 GLU A O 1
ATOM 1535 N N . ILE A 1 229 ? 17.694 1.237 -6.561 1.00 83.62 229 ILE A N 1
ATOM 1536 C CA . ILE A 1 229 ? 19.006 1.473 -5.938 1.00 83.62 229 ILE A CA 1
ATOM 1537 C C . ILE A 1 229 ? 20.125 0.723 -6.672 1.00 83.62 229 ILE A C 1
ATOM 1539 O O . ILE A 1 229 ? 21.283 1.119 -6.591 1.00 83.62 229 ILE A O 1
ATOM 1543 N N . ALA A 1 230 ? 19.807 -0.388 -7.335 1.00 83.25 230 ALA A N 1
ATOM 1544 C CA . ALA A 1 230 ? 20.815 -1.233 -7.955 1.00 83.25 230 ALA A CA 1
ATOM 1545 C C . ALA A 1 230 ? 21.308 -0.701 -9.306 1.00 83.25 230 ALA A C 1
ATOM 1547 O O . ALA A 1 230 ? 22.337 -1.189 -9.761 1.00 83.25 230 ALA A O 1
ATOM 1548 N N . GLU A 1 231 ? 20.619 0.255 -9.942 1.00 74.06 231 GLU A N 1
ATOM 1549 C CA . GLU A 1 231 ? 21.054 0.818 -11.226 1.00 74.06 231 GLU A CA 1
ATOM 1550 C C . GLU A 1 231 ? 22.437 1.488 -11.122 1.00 74.06 231 GLU A C 1
ATOM 1552 O O . GLU A 1 231 ? 22.700 2.188 -10.142 1.00 74.06 231 GLU A O 1
ATOM 1557 N N . PRO A 1 232 ? 23.335 1.292 -12.112 1.00 67.75 232 PRO A N 1
ATOM 1558 C CA . PRO A 1 232 ? 23.143 0.595 -13.398 1.00 67.75 232 PRO A CA 1
ATOM 1559 C C . PRO A 1 232 ? 23.310 -0.942 -13.355 1.00 67.75 232 PRO A C 1
ATOM 1561 O O . PRO A 1 232 ? 23.257 -1.609 -14.387 1.00 67.75 232 PRO A O 1
ATOM 1564 N N . GLY A 1 233 ? 23.523 -1.533 -12.181 1.00 72.56 233 GLY A N 1
ATOM 1565 C CA . GLY A 1 233 ? 23.691 -2.974 -12.002 1.00 72.56 233 GLY A CA 1
ATOM 1566 C C . GLY A 1 233 ? 22.399 -3.790 -12.193 1.00 72.56 233 GLY A C 1
ATOM 1567 O O . GLY A 1 233 ? 21.288 -3.308 -11.950 1.00 72.56 233 GLY A O 1
ATOM 1568 N N . PRO A 1 234 ? 22.507 -5.068 -12.601 1.00 65.25 234 PRO A N 1
ATOM 1569 C CA . PRO A 1 234 ? 21.339 -5.886 -12.881 1.00 65.25 234 PRO A CA 1
ATOM 1570 C C . PRO A 1 234 ? 20.682 -6.377 -11.582 1.00 65.25 234 PRO A C 1
ATOM 1572 O O . PRO A 1 234 ? 21.084 -7.367 -10.968 1.00 65.25 234 PRO A O 1
ATOM 1575 N N . SER A 1 235 ? 19.605 -5.711 -11.166 1.00 79.75 235 SER A N 1
ATOM 1576 C CA . SER A 1 235 ? 18.725 -6.214 -10.106 1.00 79.75 235 SER A CA 1
ATOM 1577 C C . SER A 1 235 ? 17.888 -7.390 -10.618 1.00 79.75 235 SER A C 1
ATOM 1579 O O . SER A 1 235 ? 16.723 -7.235 -10.989 1.00 79.75 235 SER A O 1
ATOM 1581 N N . HIS A 1 236 ? 18.455 -8.595 -10.648 1.00 86.19 236 HIS A N 1
ATOM 1582 C CA . HIS A 1 236 ? 17.755 -9.766 -11.178 1.00 86.19 236 HIS A CA 1
ATOM 1583 C C . HIS A 1 236 ? 16.535 -10.157 -10.325 1.00 86.19 236 HIS A C 1
ATOM 1585 O O . HIS A 1 236 ? 16.612 -10.352 -9.109 1.00 86.19 236 HIS A O 1
ATOM 1591 N N . VAL A 1 237 ? 15.373 -10.298 -10.967 1.00 90.38 237 VAL A N 1
ATOM 1592 C CA . VAL A 1 237 ? 14.181 -10.901 -10.354 1.00 90.38 237 VAL A CA 1
ATOM 1593 C C . VAL A 1 237 ? 14.232 -12.400 -10.624 1.00 90.38 237 VAL A C 1
ATOM 1595 O O . VAL A 1 237 ? 14.080 -12.837 -11.761 1.00 90.38 237 VAL A O 1
ATOM 1598 N N . SER A 1 238 ? 14.454 -13.194 -9.580 1.00 93.19 238 SER A N 1
ATOM 1599 C CA . SER A 1 238 ? 14.413 -14.656 -9.643 1.00 93.19 238 SER A CA 1
ATOM 1600 C C . SER A 1 238 ? 13.261 -15.208 -8.809 1.00 93.19 238 SER A C 1
ATOM 1602 O O . SER A 1 238 ? 12.844 -14.593 -7.823 1.00 93.19 238 SER A O 1
ATOM 1604 N N . TRP A 1 239 ? 12.770 -16.392 -9.179 1.00 91.38 239 TRP A N 1
ATOM 1605 C CA . TRP A 1 239 ? 11.720 -17.089 -8.435 1.00 91.38 239 TRP A CA 1
ATOM 1606 C C . TRP A 1 239 ? 12.115 -17.310 -6.971 1.00 91.38 239 TRP A C 1
ATOM 1608 O O . TRP A 1 239 ? 11.418 -16.858 -6.066 1.00 91.38 239 TRP A O 1
ATOM 1618 N N . ALA A 1 240 ? 13.274 -17.925 -6.733 1.00 90.38 240 ALA A N 1
ATOM 1619 C CA . ALA A 1 240 ? 13.750 -18.199 -5.381 1.00 90.38 240 ALA A CA 1
ATOM 1620 C C . ALA A 1 240 ? 14.029 -16.908 -4.592 1.00 90.38 240 ALA A C 1
ATOM 1622 O O . ALA A 1 240 ? 13.493 -16.720 -3.502 1.00 90.38 240 ALA A O 1
ATOM 1623 N N . GLY A 1 241 ? 14.810 -15.980 -5.151 1.00 87.75 241 GLY A N 1
ATOM 1624 C CA . GLY A 1 241 ? 15.213 -14.769 -4.433 1.00 87.75 241 GLY A CA 1
ATOM 1625 C C . GLY A 1 241 ? 14.039 -13.841 -4.126 1.00 87.75 241 GLY A C 1
ATOM 1626 O O . GLY A 1 241 ? 13.888 -13.381 -2.997 1.00 87.75 241 GLY A O 1
ATOM 1627 N N . THR A 1 242 ? 13.168 -13.592 -5.107 1.00 90.06 242 THR A N 1
ATOM 1628 C CA . THR A 1 242 ? 12.068 -12.631 -4.935 1.00 90.06 242 THR A CA 1
ATOM 1629 C C . THR A 1 242 ? 10.886 -13.253 -4.201 1.00 90.06 242 THR A C 1
ATOM 1631 O O . TH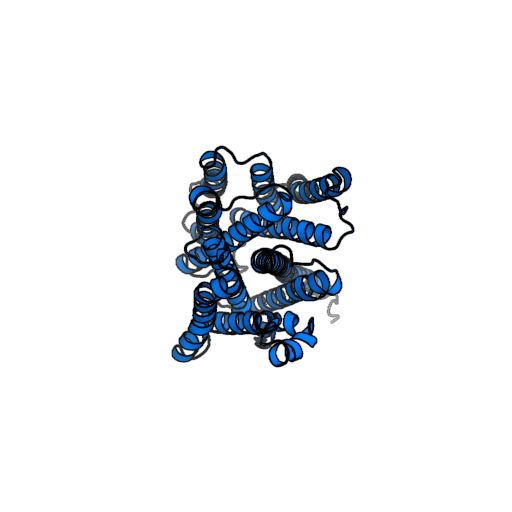R A 1 242 ? 10.407 -12.682 -3.223 1.00 90.06 242 THR A O 1
ATOM 1634 N N . PHE A 1 243 ? 10.419 -14.433 -4.609 1.00 91.31 243 PHE A N 1
ATOM 1635 C CA . PHE A 1 243 ? 9.203 -14.999 -4.023 1.00 91.31 243 PHE A CA 1
ATOM 1636 C C . PHE A 1 243 ? 9.480 -15.680 -2.686 1.00 91.31 243 PHE A C 1
ATOM 1638 O O . PHE A 1 243 ? 8.798 -15.377 -1.708 1.00 91.31 243 PHE A O 1
ATOM 1645 N N . ALA A 1 244 ? 10.492 -16.550 -2.616 1.00 88.44 244 ALA A N 1
ATOM 1646 C CA . ALA A 1 244 ? 10.819 -17.242 -1.371 1.00 88.44 244 ALA A CA 1
ATOM 1647 C C . ALA A 1 244 ? 11.630 -16.358 -0.410 1.00 88.44 244 ALA A C 1
ATOM 1649 O O . ALA A 1 244 ? 11.372 -16.381 0.789 1.00 88.44 244 ALA A O 1
ATOM 1650 N N . GLY A 1 245 ? 12.568 -15.555 -0.924 1.00 84.75 245 GLY A N 1
ATOM 1651 C CA . GLY A 1 245 ? 13.451 -14.725 -0.097 1.00 84.75 245 GLY A CA 1
ATOM 1652 C C . GLY A 1 245 ? 12.849 -13.402 0.389 1.00 84.75 245 GLY A C 1
ATOM 1653 O O . GLY A 1 245 ? 13.259 -12.913 1.437 1.00 84.75 245 GLY A O 1
ATOM 1654 N N . ILE A 1 246 ? 11.881 -12.817 -0.332 1.00 88.44 246 ILE A N 1
ATOM 1655 C CA . ILE A 1 246 ? 11.353 -11.473 -0.016 1.00 88.44 246 ILE A CA 1
ATOM 1656 C C . ILE A 1 246 ? 9.838 -11.494 0.225 1.00 88.44 246 ILE A C 1
ATOM 1658 O O . ILE A 1 246 ? 9.377 -11.118 1.308 1.00 88.44 246 ILE A O 1
ATOM 1662 N N . LEU A 1 247 ? 9.045 -11.951 -0.749 1.00 91.50 247 LEU A N 1
ATOM 1663 C CA . LEU A 1 247 ? 7.580 -11.863 -0.678 1.00 91.50 247 LEU A CA 1
ATOM 1664 C C . LEU A 1 247 ? 6.978 -12.778 0.396 1.00 91.50 247 LEU A C 1
ATOM 1666 O O . LEU A 1 247 ? 6.117 -12.339 1.162 1.00 91.50 247 LEU A O 1
ATOM 1670 N N . LEU A 1 248 ? 7.436 -14.030 0.484 1.00 90.50 248 LEU A N 1
ATOM 1671 C CA . LEU A 1 248 ? 6.941 -14.989 1.471 1.00 90.50 248 LEU A CA 1
ATOM 1672 C C . LEU A 1 248 ? 7.237 -14.542 2.919 1.00 90.50 248 LEU A C 1
ATOM 1674 O O . LEU A 1 248 ? 6.295 -14.515 3.717 1.00 90.50 248 LEU A O 1
ATOM 1678 N N . PRO A 1 249 ? 8.463 -14.111 3.286 1.00 87.12 249 PRO A N 1
ATOM 1679 C CA . PRO A 1 249 ? 8.724 -13.520 4.596 1.00 87.12 249 PRO A CA 1
ATOM 1680 C C . PRO A 1 249 ? 7.845 -12.302 4.886 1.00 87.12 249 PRO A C 1
ATOM 1682 O O . PRO A 1 249 ? 7.276 -12.214 5.976 1.00 87.12 249 PRO A O 1
ATOM 1685 N N . GLY A 1 250 ? 7.667 -11.402 3.911 1.00 89.06 250 GLY A N 1
ATOM 1686 C CA . GLY A 1 250 ? 6.774 -10.247 4.037 1.00 89.06 250 GLY A CA 1
ATOM 1687 C C . GLY A 1 250 ? 5.335 -10.642 4.372 1.00 89.06 250 GLY A C 1
ATOM 1688 O O . GLY A 1 250 ? 4.742 -10.108 5.312 1.00 89.06 250 GLY A O 1
ATOM 1689 N N . LEU A 1 251 ? 4.797 -11.640 3.666 1.00 92.69 251 LEU A N 1
ATOM 1690 C CA . LEU A 1 251 ? 3.476 -12.210 3.926 1.00 92.69 251 LEU A CA 1
ATOM 1691 C C . LEU A 1 251 ? 3.383 -12.797 5.340 1.00 92.69 251 LEU A C 1
ATOM 1693 O O . LEU A 1 251 ? 2.436 -12.493 6.071 1.00 92.69 251 LEU A O 1
ATOM 1697 N N . VAL A 1 252 ? 4.360 -13.611 5.749 1.00 91.00 252 VAL A N 1
ATOM 1698 C CA . VAL A 1 252 ? 4.383 -14.257 7.072 1.00 91.00 252 VAL A CA 1
ATOM 1699 C C . VAL A 1 252 ? 4.443 -13.214 8.189 1.00 91.00 252 VAL A C 1
ATOM 1701 O O . VAL A 1 252 ? 3.634 -13.263 9.121 1.00 91.00 252 VAL A O 1
ATOM 1704 N N . VAL A 1 253 ? 5.351 -12.240 8.088 1.00 87.50 253 VAL A N 1
ATOM 1705 C CA . VAL A 1 253 ? 5.464 -11.131 9.048 1.00 87.50 253 VAL A CA 1
ATOM 1706 C C . VAL A 1 253 ? 4.154 -10.347 9.103 1.00 87.50 253 VAL A C 1
ATOM 1708 O O . VAL A 1 253 ? 3.640 -10.086 10.194 1.00 87.50 253 VAL A O 1
ATOM 1711 N N . GLY A 1 254 ? 3.558 -10.057 7.947 1.00 90.25 254 GLY A N 1
ATOM 1712 C CA . GLY A 1 254 ? 2.250 -9.424 7.839 1.00 90.25 254 GLY A CA 1
ATOM 1713 C C . GLY A 1 254 ? 1.157 -10.173 8.607 1.00 90.25 254 GLY A C 1
ATOM 1714 O O . GLY A 1 254 ? 0.475 -9.585 9.451 1.00 90.25 254 GLY A O 1
ATOM 1715 N N . VAL A 1 255 ? 1.026 -11.487 8.391 1.00 91.56 255 VAL A N 1
ATOM 1716 C CA . VAL A 1 255 ? 0.076 -12.353 9.115 1.00 91.56 255 VAL A CA 1
ATOM 1717 C C . VAL A 1 255 ? 0.305 -12.289 10.625 1.00 91.56 255 VAL A C 1
ATOM 1719 O O . VAL A 1 255 ? -0.651 -12.148 11.397 1.00 91.56 255 VAL A O 1
ATOM 1722 N N . LEU A 1 256 ? 1.560 -12.395 11.067 1.00 89.56 256 LEU A N 1
ATOM 1723 C CA . LEU A 1 256 ? 1.912 -12.378 12.487 1.00 89.56 256 LEU A CA 1
ATOM 1724 C C . LEU A 1 256 ? 1.547 -11.041 13.143 1.00 89.56 256 LEU A C 1
ATOM 1726 O O . LEU A 1 256 ? 0.927 -11.039 14.214 1.00 89.56 256 LEU A O 1
ATOM 1730 N N . LEU A 1 257 ? 1.863 -9.921 12.488 1.00 87.06 257 LEU A N 1
ATOM 1731 C CA . LEU A 1 257 ? 1.526 -8.577 12.962 1.00 87.06 257 LEU A CA 1
ATOM 1732 C C . LEU A 1 257 ? 0.010 -8.345 12.974 1.00 87.06 257 LEU A C 1
ATOM 1734 O O . LEU A 1 257 ? -0.523 -7.841 13.965 1.00 87.06 257 LEU A O 1
ATOM 1738 N N . GLY A 1 258 ? -0.707 -8.802 11.946 1.00 89.31 258 GLY A N 1
ATOM 1739 C CA . GLY A 1 258 ? -2.169 -8.736 11.884 1.00 89.31 258 GLY A CA 1
ATOM 1740 C C . GLY A 1 258 ? -2.859 -9.528 13.003 1.00 89.31 258 GLY A C 1
ATOM 1741 O O . GLY A 1 258 ? -3.865 -9.091 13.563 1.00 89.31 258 GLY A O 1
ATOM 1742 N N . ARG A 1 259 ? -2.298 -10.675 13.409 1.00 90.50 259 ARG A N 1
ATOM 1743 C CA . ARG A 1 259 ? -2.835 -11.492 14.517 1.00 90.50 259 ARG A CA 1
ATOM 1744 C C . ARG A 1 259 ? -2.416 -11.013 15.905 1.00 90.50 259 ARG A C 1
ATOM 1746 O O . ARG A 1 259 ? -3.033 -11.438 16.887 1.00 90.50 259 ARG A O 1
ATOM 1753 N N . ALA A 1 260 ? -1.406 -10.153 16.016 1.00 87.06 260 ALA A N 1
ATOM 1754 C CA . ALA A 1 260 ? -0.863 -9.710 17.299 1.00 87.06 260 ALA A CA 1
ATOM 1755 C C . ALA A 1 260 ? -1.923 -9.138 18.271 1.00 87.06 260 ALA A C 1
ATOM 1757 O O . ALA A 1 260 ? -1.881 -9.515 19.446 1.00 87.06 260 ALA A O 1
ATOM 1758 N N . PRO A 1 261 ? -2.919 -8.333 17.835 1.00 85.75 261 PRO A N 1
ATOM 1759 C CA . PRO A 1 261 ? -3.965 -7.822 18.727 1.00 85.75 261 PRO A CA 1
ATOM 1760 C C . PRO A 1 261 ? -4.811 -8.920 19.389 1.00 85.75 261 PRO A C 1
ATOM 1762 O O . PRO A 1 261 ? -5.202 -8.788 20.543 1.00 85.75 261 PRO A O 1
ATOM 1765 N N . HIS A 1 262 ? -5.048 -10.038 18.698 1.00 85.56 262 HIS A N 1
ATOM 1766 C CA . HIS A 1 262 ? -5.904 -11.126 19.189 1.00 85.56 262 HIS A CA 1
ATOM 1767 C C . HIS A 1 262 ? -5.232 -12.004 20.240 1.00 85.56 262 HIS A C 1
ATOM 1769 O O . HIS A 1 262 ? -5.901 -12.623 21.064 1.00 85.56 262 HIS A O 1
ATOM 1775 N N . ARG A 1 263 ? -3.897 -12.069 20.233 1.00 82.88 263 ARG A N 1
ATOM 1776 C CA . ARG A 1 263 ? -3.143 -12.870 21.206 1.00 82.88 263 ARG A CA 1
ATOM 1777 C C . ARG A 1 263 ? -3.162 -12.259 22.615 1.00 82.88 263 ARG A C 1
A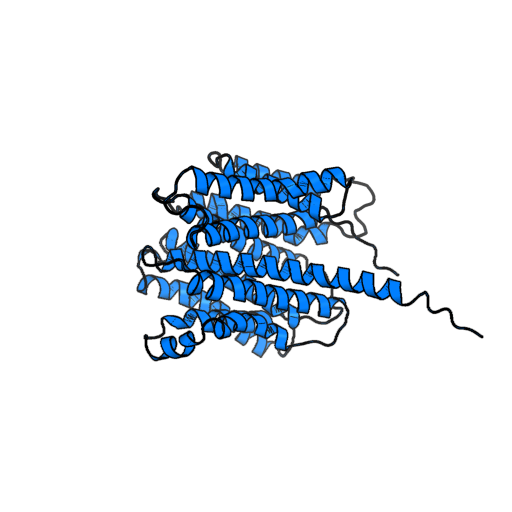TOM 1779 O O . ARG A 1 263 ? -2.753 -12.929 23.557 1.00 82.88 263 ARG A O 1
ATOM 1786 N N . ARG A 1 264 ? -3.654 -11.023 22.768 1.00 75.25 264 ARG A N 1
ATOM 1787 C CA . ARG A 1 264 ? -3.666 -10.254 24.024 1.00 75.25 264 ARG A CA 1
ATOM 1788 C C . ARG A 1 264 ? -4.982 -10.304 24.805 1.00 75.25 264 ARG A C 1
ATOM 1790 O O . ARG A 1 264 ? -5.233 -9.425 25.621 1.00 75.25 264 ARG A O 1
ATOM 1797 N N . GLY A 1 265 ? -5.821 -11.309 24.559 1.00 72.88 265 GLY A N 1
ATOM 1798 C CA . GLY A 1 265 ? -7.122 -11.423 25.219 1.00 72.88 265 GLY A CA 1
ATOM 1799 C C . GLY A 1 265 ? -7.037 -11.335 26.759 1.00 72.88 265 GLY A C 1
ATOM 1800 O O . GLY A 1 265 ? -6.090 -11.872 27.347 1.00 72.88 265 GLY A O 1
ATOM 1801 N N . PRO A 1 266 ? -8.029 -10.698 27.415 1.00 66.69 266 PRO A N 1
ATOM 1802 C CA . PRO A 1 266 ? -7.997 -10.316 28.834 1.00 66.69 266 PRO A CA 1
ATOM 1803 C C . PRO A 1 266 ? -7.772 -11.476 29.822 1.00 66.69 266 PRO A C 1
ATOM 1805 O O . PRO A 1 266 ? -7.312 -11.243 30.934 1.00 66.69 266 PRO A O 1
ATOM 1808 N N . GLY A 1 267 ? -8.003 -12.730 29.418 1.00 70.19 267 GLY A N 1
ATOM 1809 C CA . GLY A 1 267 ? -7.797 -13.910 30.267 1.00 70.19 267 GLY A CA 1
ATOM 1810 C C . GLY A 1 267 ? -6.378 -14.502 30.287 1.00 70.19 267 GLY A C 1
ATOM 1811 O O . GLY A 1 267 ? -6.101 -15.350 31.129 1.00 70.19 267 GLY A O 1
ATOM 1812 N N . ARG A 1 268 ? -5.457 -14.102 29.393 1.00 64.00 268 ARG A N 1
ATOM 1813 C CA . ARG A 1 268 ? -4.131 -14.763 29.259 1.00 64.00 268 ARG A CA 1
ATOM 1814 C C . ARG A 1 268 ? -2.966 -14.055 29.959 1.00 64.00 268 ARG A C 1
ATOM 1816 O O . ARG A 1 268 ? -1.845 -14.554 29.929 1.00 64.00 268 ARG A O 1
ATOM 1823 N N . LEU A 1 269 ? -3.200 -12.909 30.598 1.00 58.19 269 LEU A N 1
ATOM 1824 C CA . LEU A 1 269 ? -2.132 -12.072 31.164 1.00 58.19 269 LEU A CA 1
ATOM 1825 C C . LEU A 1 269 ? -1.696 -12.447 32.591 1.00 58.19 269 LEU A C 1
ATOM 1827 O O . LEU A 1 269 ? -0.806 -11.795 33.130 1.00 58.19 269 LEU A O 1
ATOM 1831 N N . ARG A 1 270 ? -2.265 -13.490 33.210 1.00 62.44 270 ARG A N 1
ATOM 1832 C CA . ARG A 1 270 ? -2.032 -13.766 34.638 1.00 62.44 270 ARG A CA 1
ATOM 1833 C C . ARG A 1 270 ? -0.748 -14.536 34.992 1.00 62.44 270 ARG A C 1
ATOM 1835 O O . ARG A 1 270 ? -0.478 -14.657 36.176 1.00 62.44 270 ARG A O 1
ATOM 1842 N N . GLY A 1 271 ? 0.075 -14.995 34.037 1.00 56.09 271 GLY A N 1
ATOM 1843 C CA . GLY A 1 271 ? 1.251 -15.819 34.397 1.00 56.09 271 GLY A CA 1
ATOM 1844 C C . GLY A 1 271 ? 2.524 -15.740 33.544 1.00 56.09 271 GLY A C 1
ATOM 1845 O O . GLY A 1 271 ? 3.566 -16.190 34.001 1.00 56.09 271 GLY A O 1
ATOM 1846 N N . GLY A 1 272 ? 2.511 -15.159 32.338 1.00 52.97 272 GLY A N 1
ATOM 1847 C CA . GLY A 1 272 ? 3.673 -15.203 31.433 1.00 52.97 272 GLY A CA 1
ATOM 1848 C C . GLY A 1 272 ? 4.151 -13.823 30.991 1.00 52.97 272 GLY A C 1
ATOM 1849 O O . GLY A 1 272 ? 3.681 -13.299 29.982 1.00 52.97 272 GLY A O 1
ATOM 1850 N N . ARG A 1 273 ? 5.100 -13.222 31.722 1.00 52.31 273 ARG A N 1
ATOM 1851 C CA . ARG A 1 273 ? 5.722 -11.929 31.371 1.00 52.31 273 ARG A CA 1
ATOM 1852 C C . ARG A 1 273 ? 6.422 -11.992 30.000 1.00 52.31 273 ARG A C 1
ATOM 1854 O O . ARG A 1 273 ? 7.523 -12.509 29.859 1.00 52.31 273 ARG A O 1
ATOM 1861 N N . GLY A 1 274 ? 5.799 -11.381 28.994 1.00 51.91 274 GLY A N 1
ATOM 1862 C CA . GLY A 1 274 ? 6.459 -10.477 28.039 1.00 51.91 274 GLY A CA 1
ATOM 1863 C C . GLY A 1 274 ? 7.350 -11.044 26.925 1.00 51.91 274 GLY A C 1
ATOM 1864 O O . GLY A 1 274 ? 7.657 -10.292 26.004 1.00 51.91 274 GLY A O 1
ATOM 1865 N N . ARG A 1 275 ? 7.754 -12.321 26.938 1.00 55.44 275 ARG A N 1
ATOM 1866 C CA . ARG A 1 275 ? 8.758 -12.827 25.973 1.00 55.44 275 ARG A CA 1
ATOM 1867 C C . ARG A 1 275 ? 8.209 -13.268 24.607 1.00 55.44 275 ARG A C 1
ATOM 1869 O O . ARG A 1 275 ? 8.953 -13.253 23.634 1.00 55.44 275 ARG A O 1
ATOM 1876 N N . SER A 1 276 ? 6.925 -13.613 24.476 1.00 59.03 276 SER A N 1
ATOM 1877 C CA . SER A 1 276 ? 6.457 -14.317 23.265 1.00 59.03 276 SER A CA 1
ATOM 1878 C C . SER A 1 276 ? 6.212 -13.432 22.038 1.00 59.03 276 SER A C 1
ATOM 1880 O O . SER A 1 276 ? 6.482 -13.864 20.927 1.00 59.03 276 SER A O 1
ATOM 1882 N N . ALA A 1 277 ? 5.729 -12.194 22.178 1.00 56.50 277 ALA A N 1
ATOM 1883 C CA . ALA A 1 277 ? 5.425 -11.360 21.006 1.00 56.50 277 ALA A CA 1
ATOM 1884 C C . ALA A 1 277 ? 6.684 -10.727 20.394 1.00 56.50 277 ALA A C 1
ATOM 1886 O O . ALA A 1 277 ? 6.863 -10.766 19.180 1.00 56.50 277 ALA A O 1
ATOM 1887 N N . VAL A 1 278 ? 7.576 -10.201 21.239 1.00 60.09 278 VAL A N 1
ATOM 1888 C CA . VAL A 1 278 ? 8.877 -9.665 20.809 1.00 60.09 278 VAL A CA 1
ATOM 1889 C C . VAL A 1 278 ? 9.765 -10.794 20.292 1.00 60.09 278 VAL A C 1
ATOM 1891 O O . VAL A 1 278 ? 10.380 -10.628 19.249 1.00 60.09 278 VAL A O 1
ATOM 1894 N N . GLY A 1 279 ? 9.752 -11.966 20.940 1.00 63.03 279 GLY A N 1
ATOM 1895 C CA . GLY A 1 279 ? 10.473 -13.149 20.466 1.00 63.03 279 GLY A CA 1
ATOM 1896 C C . GLY A 1 279 ? 9.962 -13.691 19.129 1.00 63.03 279 GLY A C 1
ATOM 1897 O O . GLY A 1 279 ? 10.760 -14.159 18.332 1.00 63.03 279 GLY A O 1
ATOM 1898 N N . VAL A 1 280 ? 8.663 -13.576 18.827 1.00 63.28 280 VAL A N 1
ATOM 1899 C CA . VAL A 1 280 ? 8.109 -13.996 17.525 1.00 63.28 280 VAL A CA 1
ATOM 1900 C C . VAL A 1 280 ? 8.444 -13.001 16.414 1.00 63.28 280 VAL A C 1
ATOM 1902 O O . VAL A 1 280 ? 8.758 -13.430 15.312 1.00 63.28 280 VAL A O 1
ATOM 1905 N N . VAL A 1 281 ? 8.407 -11.691 16.678 1.00 62.22 281 VAL A N 1
ATOM 1906 C CA . VAL A 1 281 ? 8.769 -10.680 15.665 1.00 62.22 281 VAL A CA 1
ATOM 1907 C C . VAL A 1 281 ? 10.281 -10.655 15.440 1.00 62.22 281 VAL A C 1
ATOM 1909 O O . VAL A 1 281 ? 10.720 -10.683 14.296 1.00 62.22 281 VAL A O 1
ATOM 1912 N N . ALA A 1 282 ? 11.077 -10.681 16.512 1.00 63.72 282 ALA A N 1
ATOM 1913 C CA . ALA A 1 282 ? 12.530 -10.790 16.420 1.00 63.72 282 ALA A CA 1
ATOM 1914 C C . ALA A 1 282 ? 12.954 -12.138 15.825 1.00 63.72 282 ALA A C 1
ATOM 1916 O O . ALA A 1 282 ? 13.854 -12.172 15.002 1.00 63.72 282 ALA A O 1
ATOM 1917 N N . GLY A 1 283 ? 12.270 -13.231 16.174 1.00 64.06 283 GLY A N 1
ATOM 1918 C CA . GLY A 1 283 ? 12.523 -14.562 15.627 1.00 64.06 283 GLY A CA 1
ATOM 1919 C C . GLY A 1 283 ? 12.142 -14.689 14.154 1.00 64.06 283 GLY A C 1
ATOM 1920 O O . GLY A 1 283 ? 12.887 -15.296 13.403 1.00 64.06 283 GLY A O 1
ATOM 1921 N N . ALA A 1 284 ? 11.040 -14.078 13.707 1.00 61.91 284 ALA A N 1
ATOM 1922 C CA . ALA A 1 284 ? 10.663 -14.055 12.291 1.00 61.91 284 ALA A CA 1
ATOM 1923 C C .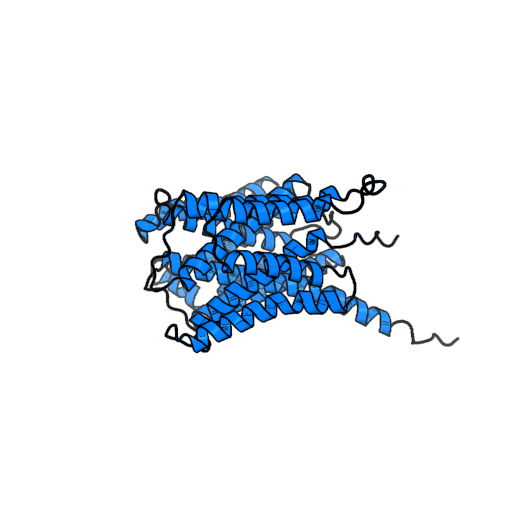 ALA A 1 284 ? 11.583 -13.145 11.462 1.00 61.91 284 ALA A C 1
ATOM 1925 O O . ALA A 1 284 ? 11.956 -13.504 10.349 1.00 61.91 284 ALA A O 1
ATOM 1926 N N . ALA A 1 285 ? 11.986 -11.996 12.012 1.00 60.00 285 ALA A N 1
ATOM 1927 C CA . ALA A 1 285 ? 12.946 -11.106 11.368 1.00 60.00 285 ALA A CA 1
ATOM 1928 C C . ALA A 1 285 ? 14.348 -11.737 11.303 1.00 60.00 285 ALA A C 1
ATOM 1930 O O . ALA A 1 285 ? 14.982 -11.704 10.255 1.00 60.00 285 ALA A O 1
ATOM 1931 N N . ALA A 1 286 ? 14.797 -12.384 12.382 1.00 59.53 286 ALA A N 1
ATOM 1932 C CA . ALA A 1 286 ? 16.048 -13.134 12.412 1.00 59.53 286 ALA A CA 1
ATOM 1933 C C . ALA A 1 286 ? 15.994 -14.360 11.493 1.00 59.53 286 ALA A C 1
ATOM 1935 O O . ALA A 1 286 ? 16.944 -14.598 10.763 1.00 59.53 286 ALA A O 1
ATOM 1936 N N . ALA A 1 287 ? 14.880 -15.097 11.449 1.00 56.78 287 ALA A N 1
ATOM 1937 C CA . ALA A 1 287 ? 14.708 -16.212 10.521 1.00 56.78 287 ALA A CA 1
ATOM 1938 C C . ALA A 1 287 ? 14.723 -15.744 9.058 1.00 56.78 287 ALA A C 1
ATOM 1940 O O . ALA A 1 287 ? 15.325 -16.413 8.232 1.00 56.78 287 ALA A O 1
ATOM 1941 N N . GLY A 1 288 ? 14.146 -14.583 8.731 1.00 55.34 288 GLY A N 1
ATOM 1942 C CA . GLY A 1 288 ? 14.263 -13.991 7.392 1.00 55.34 288 GLY A CA 1
ATOM 1943 C C . GLY A 1 288 ? 15.702 -13.600 7.031 1.00 55.34 288 GLY A C 1
ATOM 1944 O O . GLY A 1 288 ? 16.148 -13.874 5.921 1.00 55.34 288 GLY A O 1
ATOM 1945 N N . VAL A 1 289 ? 16.449 -13.033 7.985 1.00 56.84 289 VAL A N 1
ATOM 1946 C CA . VAL A 1 289 ? 17.878 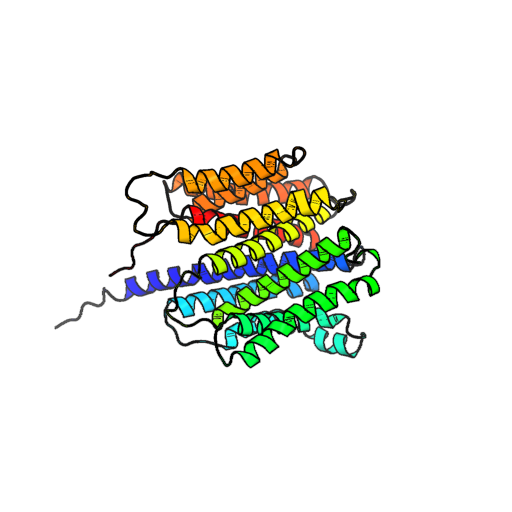-12.694 7.828 1.00 56.84 289 VAL A CA 1
ATOM 1947 C C . VAL A 1 289 ? 18.756 -13.949 7.704 1.00 56.84 289 VAL A C 1
ATOM 1949 O O . VAL A 1 289 ? 19.729 -13.940 6.960 1.00 56.84 289 VAL A O 1
ATOM 1952 N N . VAL A 1 290 ? 18.405 -15.039 8.392 1.00 54.16 290 VAL A N 1
ATOM 1953 C CA . VAL A 1 290 ? 19.176 -16.296 8.417 1.00 54.16 290 VAL A CA 1
ATOM 1954 C C . VAL A 1 290 ? 18.847 -17.213 7.231 1.00 54.16 290 VAL A C 1
ATOM 1956 O O . VAL A 1 290 ? 19.751 -17.830 6.678 1.00 54.16 290 VAL A O 1
ATOM 1959 N N . ILE A 1 291 ? 17.582 -17.297 6.802 1.00 53.38 291 ILE A N 1
ATOM 1960 C CA . ILE A 1 291 ? 17.161 -18.135 5.660 1.00 53.38 291 ILE A CA 1
ATOM 1961 C C . ILE A 1 291 ? 17.659 -17.546 4.329 1.00 53.38 291 ILE A C 1
ATOM 1963 O O . ILE A 1 291 ? 17.894 -18.286 3.377 1.00 53.38 291 ILE A O 1
ATOM 1967 N N . ALA A 1 292 ? 17.897 -16.234 4.268 1.00 51.34 292 ALA A N 1
ATOM 1968 C CA . ALA A 1 292 ? 18.504 -15.564 3.123 1.00 51.34 292 ALA A CA 1
ATOM 1969 C C . ALA A 1 292 ? 19.937 -15.115 3.453 1.00 51.34 292 ALA A C 1
ATOM 1971 O O . ALA A 1 292 ? 20.209 -13.916 3.500 1.00 51.34 292 ALA A O 1
ATOM 1972 N N . GLY A 1 293 ? 20.850 -16.074 3.662 1.00 46.03 293 GLY A N 1
ATOM 1973 C CA . GLY A 1 293 ? 22.271 -15.895 4.028 1.00 46.03 293 GLY A CA 1
ATOM 1974 C C . GLY A 1 293 ? 23.159 -15.057 3.084 1.00 46.03 293 GLY A C 1
ATOM 1975 O O . GLY A 1 293 ? 24.373 -15.221 3.088 1.00 46.03 293 GLY A O 1
ATOM 1976 N N . GLY A 1 294 ? 22.577 -14.161 2.285 1.00 54.88 294 GLY A N 1
ATOM 1977 C CA . GLY A 1 294 ? 23.246 -13.151 1.463 1.00 54.88 294 GLY A CA 1
ATOM 1978 C C . GLY A 1 294 ? 22.626 -11.749 1.561 1.00 54.88 294 GLY A C 1
ATOM 1979 O O . GLY A 1 294 ? 22.990 -10.871 0.781 1.00 54.88 294 GLY A O 1
ATOM 1980 N N . LEU A 1 295 ? 21.683 -11.499 2.479 1.00 57.22 295 LEU A N 1
ATOM 1981 C CA . LEU A 1 295 ? 21.147 -10.153 2.688 1.00 57.22 295 LEU A CA 1
ATOM 1982 C C . LEU A 1 295 ? 22.207 -9.272 3.369 1.00 57.22 295 LEU A C 1
ATOM 1984 O O . LEU A 1 295 ? 22.438 -9.372 4.572 1.00 57.22 295 LEU A O 1
ATOM 1988 N N . GLY A 1 296 ? 22.860 -8.413 2.582 1.00 65.94 296 GLY A N 1
ATOM 1989 C CA . GLY A 1 296 ? 23.841 -7.439 3.067 1.00 65.94 296 GLY A CA 1
ATOM 1990 C C . GLY A 1 296 ? 23.282 -6.487 4.136 1.00 65.94 296 GLY A C 1
ATOM 1991 O O . GLY A 1 296 ? 22.082 -6.464 4.422 1.00 65.94 296 GLY A O 1
ATOM 1992 N N . GLY A 1 297 ? 24.154 -5.652 4.714 1.00 74.12 297 GLY A N 1
ATOM 1993 C CA . GLY A 1 297 ? 23.845 -4.782 5.864 1.00 74.12 297 GLY A CA 1
ATOM 1994 C C . GLY A 1 297 ? 22.574 -3.920 5.746 1.00 74.12 297 GLY A C 1
ATOM 1995 O O . GLY A 1 297 ? 21.979 -3.569 6.765 1.00 74.12 297 GLY A O 1
ATOM 1996 N N . GLY A 1 298 ? 22.092 -3.647 4.528 1.00 77.88 298 GLY A N 1
ATOM 1997 C CA . GLY A 1 298 ? 20.836 -2.933 4.285 1.00 77.88 298 GLY A CA 1
ATOM 1998 C C . GLY A 1 298 ? 19.588 -3.618 4.861 1.00 77.88 298 GLY A C 1
ATOM 1999 O O . GLY A 1 298 ? 18.740 -2.942 5.441 1.00 77.88 298 GLY A O 1
ATOM 2000 N N . ALA A 1 299 ? 19.470 -4.948 4.784 1.00 78.88 299 ALA A N 1
ATOM 2001 C CA . ALA A 1 299 ? 18.288 -5.646 5.307 1.00 78.88 299 ALA A CA 1
ATOM 2002 C C . ALA A 1 299 ? 18.210 -5.569 6.839 1.00 78.88 299 ALA A C 1
ATOM 2004 O O . ALA A 1 299 ? 17.144 -5.320 7.408 1.00 78.88 299 ALA A O 1
ATOM 2005 N N . LEU A 1 300 ? 19.360 -5.724 7.504 1.00 79.50 300 LEU A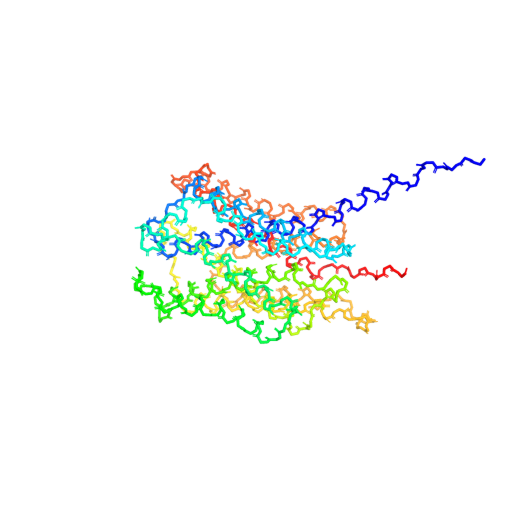 N 1
ATOM 2006 C CA . LEU A 1 300 ? 19.471 -5.560 8.949 1.00 79.50 300 LEU A CA 1
ATOM 2007 C C . LEU A 1 300 ? 19.103 -4.131 9.364 1.00 79.50 300 LEU A C 1
ATOM 2009 O O . LEU A 1 300 ? 18.337 -3.955 10.310 1.00 79.50 300 LEU A O 1
ATOM 2013 N N . ALA A 1 301 ? 19.584 -3.121 8.630 1.00 83.81 301 ALA A N 1
ATOM 2014 C CA . ALA A 1 301 ? 19.240 -1.725 8.888 1.00 83.81 301 ALA A CA 1
ATOM 2015 C C . ALA A 1 301 ? 17.720 -1.492 8.826 1.00 83.81 301 ALA A C 1
ATOM 2017 O O . ALA A 1 301 ? 17.153 -0.928 9.761 1.00 83.81 301 ALA A O 1
ATOM 2018 N N . VAL A 1 302 ? 17.035 -2.006 7.797 1.00 84.19 302 VAL A N 1
ATOM 2019 C CA . VAL A 1 302 ? 15.569 -1.892 7.660 1.00 84.19 302 VAL A CA 1
ATOM 2020 C C . VAL A 1 302 ? 14.839 -2.529 8.849 1.00 84.19 302 VAL A C 1
ATOM 2022 O O . VAL A 1 302 ? 13.948 -1.906 9.434 1.00 84.19 302 VAL A O 1
ATOM 2025 N N . VAL A 1 303 ? 15.232 -3.743 9.249 1.00 84.56 303 VAL A N 1
ATOM 2026 C CA . VAL A 1 303 ? 14.636 -4.443 10.400 1.00 84.56 303 VAL A CA 1
ATOM 2027 C C . VAL A 1 303 ? 14.846 -3.656 11.695 1.00 84.56 303 VAL A C 1
ATOM 2029 O O . VAL A 1 303 ? 13.888 -3.443 12.447 1.00 84.56 303 VAL A O 1
ATOM 2032 N N . LEU A 1 304 ? 16.071 -3.191 11.953 1.00 85.88 304 LEU A N 1
ATOM 2033 C CA . LEU A 1 304 ? 16.404 -2.423 13.154 1.00 85.88 304 LEU A CA 1
ATOM 2034 C C . LEU A 1 304 ? 15.642 -1.096 13.204 1.00 85.88 304 LEU A C 1
ATOM 2036 O O . LEU A 1 304 ? 15.075 -0.765 14.246 1.00 85.88 304 LEU A O 1
ATOM 2040 N N . CYS A 1 305 ? 15.543 -0.377 12.084 1.00 87.25 305 CYS A N 1
ATOM 2041 C CA . CYS A 1 305 ? 14.731 0.834 11.969 1.00 87.25 305 CYS A CA 1
ATOM 2042 C C . CYS A 1 305 ? 13.255 0.566 12.267 1.00 87.25 305 CYS A C 1
ATOM 2044 O O . CYS A 1 305 ? 12.629 1.329 13.005 1.00 87.25 305 CYS A O 1
ATOM 2046 N N . GLY A 1 306 ? 12.705 -0.531 11.741 1.00 85.56 306 GLY A N 1
ATOM 2047 C CA . GLY A 1 306 ? 11.333 -0.946 12.012 1.00 85.56 306 GLY A CA 1
ATOM 2048 C C . GLY A 1 306 ? 11.080 -1.212 13.494 1.00 85.56 306 GLY A C 1
ATOM 2049 O O . GLY A 1 306 ? 10.126 -0.686 14.071 1.00 85.56 306 GLY A O 1
ATOM 2050 N N . LEU A 1 307 ? 11.944 -2.004 14.133 1.00 87.44 307 LEU A N 1
ATOM 2051 C CA . LEU A 1 307 ? 11.831 -2.331 15.557 1.00 87.44 307 LEU A CA 1
ATOM 2052 C C . LEU A 1 307 ? 12.011 -1.093 16.448 1.00 87.44 307 LEU A C 1
ATOM 2054 O O . LEU A 1 307 ? 11.196 -0.863 17.346 1.00 87.44 307 LEU A O 1
ATOM 2058 N N . ALA A 1 308 ? 13.031 -0.274 16.181 1.00 87.88 308 ALA A N 1
ATOM 2059 C CA . ALA A 1 308 ? 13.328 0.936 16.945 1.00 87.88 308 ALA A CA 1
ATOM 2060 C C . ALA A 1 308 ? 12.220 1.991 16.798 1.00 87.88 308 ALA A C 1
ATOM 2062 O O . ALA A 1 308 ? 11.694 2.488 17.799 1.00 87.88 308 ALA A O 1
ATOM 2063 N N . GLY A 1 309 ? 11.783 2.262 15.565 1.00 88.38 309 GLY A N 1
ATOM 2064 C CA . GLY A 1 309 ? 10.664 3.161 15.295 1.00 88.38 309 GLY A CA 1
ATOM 2065 C C . GLY A 1 309 ? 9.362 2.657 15.925 1.00 88.38 309 GLY A C 1
ATOM 2066 O O . GLY A 1 309 ? 8.634 3.426 16.556 1.00 88.38 309 GLY A O 1
ATOM 2067 N N . GLY A 1 310 ? 9.099 1.350 15.851 1.00 86.81 310 GLY A N 1
ATOM 2068 C CA . GLY A 1 310 ? 7.943 0.735 16.500 1.00 86.81 310 GLY A CA 1
ATOM 2069 C C . GLY A 1 310 ? 7.944 0.906 18.016 1.00 86.81 310 GLY A C 1
ATOM 2070 O O . GLY A 1 310 ? 6.925 1.290 18.595 1.00 86.81 310 GLY A O 1
ATOM 2071 N N . TYR A 1 311 ? 9.092 0.698 18.660 1.00 87.12 311 TYR A N 1
ATOM 2072 C CA . TYR A 1 311 ? 9.258 0.942 20.090 1.00 87.12 311 TYR A CA 1
ATOM 2073 C C . TYR A 1 311 ? 9.034 2.420 20.457 1.00 87.12 311 TYR A C 1
ATOM 2075 O O . TYR A 1 311 ? 8.292 2.720 21.399 1.00 87.12 311 TYR A O 1
ATOM 2083 N N . ALA A 1 312 ? 9.600 3.353 19.684 1.00 89.62 312 ALA A N 1
ATOM 2084 C CA . ALA A 1 312 ? 9.433 4.791 19.898 1.00 89.62 312 ALA A CA 1
ATOM 2085 C C . ALA A 1 312 ? 7.954 5.225 19.837 1.00 89.62 312 ALA A C 1
ATOM 2087 O O . ALA A 1 312 ? 7.465 5.952 20.720 1.00 89.62 312 ALA A O 1
ATOM 2088 N N . LEU A 1 313 ? 7.222 4.721 18.837 1.00 88.25 313 LEU A N 1
ATOM 2089 C CA . LEU A 1 313 ? 5.812 5.031 18.573 1.00 88.25 313 LEU A CA 1
ATOM 2090 C C . LEU A 1 313 ? 4.835 4.377 19.557 1.00 88.25 313 LEU A C 1
ATOM 2092 O O . LEU A 1 313 ? 3.701 4.833 19.710 1.00 88.25 313 LEU A O 1
ATOM 2096 N N . ALA A 1 314 ? 5.242 3.310 20.237 1.00 86.69 314 ALA A N 1
ATOM 2097 C CA . ALA A 1 314 ? 4.358 2.548 21.111 1.00 86.69 314 ALA A CA 1
ATOM 2098 C C . ALA A 1 314 ? 3.958 3.258 22.408 1.00 86.69 314 ALA A C 1
ATOM 2100 O O . ALA A 1 314 ? 3.000 2.846 23.067 1.00 86.69 314 ALA A O 1
ATOM 2101 N N . GLY A 1 315 ? 4.698 4.296 22.804 1.00 82.88 315 GLY A N 1
ATOM 2102 C CA . GLY A 1 315 ? 4.449 5.005 24.060 1.00 82.88 315 GLY A CA 1
ATOM 2103 C C . GLY A 1 315 ? 4.903 4.250 25.312 1.00 82.88 315 GLY A C 1
ATOM 2104 O O . GLY A 1 315 ? 4.615 4.694 26.420 1.00 82.88 315 GLY A O 1
ATOM 2105 N N . SER A 1 316 ? 5.589 3.114 25.167 1.00 80.12 316 SER A N 1
ATOM 2106 C CA . SER A 1 316 ? 6.105 2.312 26.280 1.00 80.12 316 SER A CA 1
ATOM 2107 C C . SER A 1 316 ? 7.576 2.618 26.570 1.00 80.12 316 SER A C 1
ATOM 2109 O O . SER A 1 316 ? 8.355 2.802 25.642 1.00 80.12 316 SER A O 1
ATOM 2111 N N . GLY A 1 317 ? 7.972 2.596 27.846 1.00 86.19 317 GLY A N 1
ATOM 2112 C CA . GLY A 1 317 ? 9.372 2.741 28.267 1.00 86.19 317 GLY A CA 1
ATOM 2113 C C . GLY A 1 317 ? 9.776 4.172 28.635 1.00 86.19 317 GLY A C 1
ATOM 2114 O O . GLY A 1 317 ? 8.936 5.070 28.690 1.00 86.19 317 GLY A O 1
ATOM 2115 N N . ARG A 1 318 ? 11.067 4.375 28.938 1.00 92.06 318 ARG A N 1
ATOM 2116 C CA . ARG A 1 318 ? 11.602 5.695 29.325 1.00 92.06 318 ARG A CA 1
ATOM 2117 C C . ARG A 1 318 ? 11.638 6.638 28.109 1.00 92.06 318 ARG A C 1
ATOM 2119 O O . ARG A 1 318 ? 12.009 6.185 27.024 1.00 92.06 318 ARG A O 1
ATOM 2126 N N . PRO A 1 319 ? 11.314 7.935 28.269 1.00 91.81 319 PRO A N 1
ATOM 2127 C CA . PRO A 1 319 ? 11.228 8.886 27.157 1.00 91.81 319 PRO A CA 1
ATOM 2128 C C . PRO A 1 319 ? 12.545 9.023 26.383 1.00 91.81 319 PRO A C 1
ATOM 2130 O O . PRO A 1 319 ? 12.518 8.994 25.159 1.00 91.81 319 PRO A O 1
ATOM 2133 N N . ALA A 1 320 ? 13.692 9.058 27.071 1.00 91.44 320 ALA A N 1
ATOM 2134 C CA . ALA A 1 320 ? 15.007 9.151 26.430 1.00 91.44 320 ALA A CA 1
ATOM 2135 C C . ALA A 1 320 ? 15.273 7.993 25.448 1.00 91.44 320 ALA A C 1
ATOM 2137 O O . ALA A 1 320 ? 15.652 8.225 24.304 1.00 91.44 320 ALA A O 1
ATOM 2138 N N . PHE A 1 321 ? 14.978 6.748 25.846 1.00 90.12 321 PHE A N 1
ATOM 2139 C CA . PHE A 1 321 ? 15.127 5.589 24.957 1.00 90.12 321 PHE A CA 1
ATOM 2140 C C . PHE A 1 321 ? 14.176 5.639 23.761 1.00 90.12 321 PHE A C 1
ATOM 2142 O O . PHE A 1 321 ? 14.525 5.166 22.686 1.00 90.12 321 PHE A O 1
ATOM 2149 N N . ARG A 1 322 ? 12.979 6.210 23.928 1.00 90.50 322 ARG A N 1
ATOM 2150 C CA . ARG A 1 322 ? 12.032 6.378 22.819 1.00 90.50 322 ARG A CA 1
ATOM 2151 C C . ARG A 1 322 ? 12.529 7.407 21.810 1.00 90.50 322 ARG A C 1
ATOM 2153 O O . ARG A 1 322 ? 12.412 7.158 20.618 1.00 90.50 322 ARG A O 1
ATOM 2160 N N . VAL A 1 323 ? 13.084 8.526 22.278 1.00 91.06 323 VAL A N 1
ATOM 2161 C CA . VAL A 1 323 ? 13.689 9.539 21.402 1.00 91.06 323 VAL A CA 1
ATOM 2162 C C . VAL A 1 323 ? 14.865 8.929 20.644 1.00 91.06 323 VAL A C 1
ATOM 2164 O O . VAL A 1 323 ? 14.864 8.966 19.419 1.00 91.06 323 VAL A O 1
ATOM 2167 N N . ALA A 1 324 ? 15.796 8.268 21.340 1.00 90.12 324 ALA A N 1
ATOM 2168 C CA . ALA A 1 324 ? 16.939 7.608 20.706 1.00 90.12 324 ALA A CA 1
ATOM 2169 C C . ALA A 1 324 ? 16.512 6.564 19.656 1.00 90.12 324 ALA A C 1
ATOM 2171 O O . ALA A 1 324 ? 17.003 6.572 18.531 1.00 90.12 324 ALA A O 1
ATOM 2172 N N . ALA A 1 325 ? 15.540 5.708 19.986 1.00 89.75 325 ALA A N 1
ATOM 2173 C CA . ALA A 1 325 ? 15.013 4.716 19.052 1.00 89.75 325 ALA A CA 1
ATOM 2174 C C . ALA A 1 325 ? 14.279 5.352 17.854 1.00 89.75 325 ALA A C 1
ATOM 2176 O O . ALA A 1 325 ? 14.333 4.821 16.748 1.00 89.75 325 ALA A O 1
ATOM 2177 N N . GLY A 1 326 ? 13.616 6.495 18.058 1.00 87.50 326 GLY A N 1
ATOM 2178 C CA . GLY A 1 326 ? 12.950 7.253 16.998 1.00 87.50 326 GLY A CA 1
ATOM 2179 C C . GLY A 1 326 ? 13.919 7.986 16.066 1.00 87.50 326 GLY A C 1
ATOM 2180 O O . GLY A 1 326 ? 13.607 8.154 14.891 1.00 87.50 326 GLY A O 1
ATOM 2181 N N . LEU A 1 327 ? 15.101 8.370 16.556 1.00 91.06 327 LEU A N 1
ATOM 2182 C CA . LEU A 1 327 ? 16.148 8.993 15.742 1.00 91.06 327 LEU A CA 1
ATOM 2183 C C . LEU A 1 327 ? 16.818 8.002 14.784 1.00 91.06 327 LEU A C 1
ATOM 2185 O O . LEU A 1 327 ? 17.291 8.423 13.737 1.00 91.06 327 LEU A O 1
ATOM 2189 N N . LEU A 1 328 ? 16.820 6.698 15.082 1.00 89.69 328 LEU A N 1
ATOM 2190 C CA . LEU A 1 328 ? 17.448 5.683 14.227 1.00 89.69 328 LEU A CA 1
ATOM 2191 C C . LEU A 1 328 ? 16.889 5.632 12.786 1.00 89.69 328 LEU A C 1
ATOM 2193 O O . LEU A 1 328 ? 17.685 5.737 11.855 1.00 89.69 328 LEU A O 1
ATOM 2197 N N . PRO A 1 329 ? 15.568 5.485 12.538 1.00 84.62 329 PRO A N 1
ATOM 2198 C CA . PRO A 1 329 ? 15.036 5.508 11.172 1.00 84.62 329 PRO A CA 1
ATOM 2199 C C . PRO A 1 329 ? 15.287 6.844 10.465 1.00 84.62 329 PRO A C 1
ATOM 2201 O O . PRO A 1 329 ? 15.556 6.847 9.268 1.00 84.62 329 PRO A O 1
ATOM 2204 N N . VAL A 1 330 ? 15.261 7.965 11.196 1.00 86.62 330 VAL A N 1
ATOM 2205 C CA . VAL A 1 330 ? 15.588 9.287 10.639 1.00 86.62 330 VAL A CA 1
ATOM 2206 C C . VAL A 1 330 ? 17.053 9.334 10.208 1.00 86.62 330 VAL A C 1
ATOM 2208 O O . VAL A 1 330 ? 17.342 9.737 9.087 1.00 86.62 330 VAL A O 1
ATOM 2211 N N . ALA A 1 331 ? 17.967 8.863 11.056 1.00 87.12 331 ALA A N 1
ATOM 2212 C CA . ALA A 1 331 ? 19.393 8.810 10.764 1.00 87.12 331 ALA A CA 1
ATOM 2213 C C . ALA A 1 331 ? 19.696 7.924 9.552 1.00 87.12 331 ALA A C 1
ATOM 2215 O O . ALA A 1 331 ? 20.529 8.301 8.741 1.00 87.12 331 ALA A O 1
ATOM 2216 N N . VAL A 1 332 ? 18.999 6.794 9.382 1.00 85.62 332 VAL A N 1
ATOM 2217 C CA . VAL A 1 332 ? 19.165 5.936 8.196 1.00 85.62 332 VAL A CA 1
ATOM 2218 C C . VAL A 1 332 ? 18.689 6.629 6.923 1.00 85.62 332 VAL A C 1
ATOM 2220 O O . VAL A 1 332 ? 19.394 6.572 5.921 1.00 85.62 332 VAL A O 1
ATOM 2223 N N . VAL A 1 333 ? 17.546 7.321 6.953 1.00 84.06 333 VAL A N 1
ATOM 2224 C CA . VAL A 1 333 ? 17.073 8.099 5.794 1.00 84.06 333 VAL A CA 1
ATOM 2225 C C . VAL A 1 333 ? 18.056 9.222 5.462 1.00 84.06 333 VAL A C 1
ATOM 2227 O O . VAL A 1 333 ? 18.432 9.368 4.307 1.00 84.06 333 VAL A O 1
ATOM 2230 N N . VAL A 1 334 ? 18.520 9.976 6.464 1.00 84.69 334 VAL A N 1
ATOM 2231 C CA . VAL A 1 334 ? 19.495 11.060 6.266 1.00 84.69 334 VAL A CA 1
ATOM 2232 C C . VAL A 1 334 ? 20.823 10.519 5.741 1.00 84.69 334 VAL A C 1
ATOM 2234 O O . VAL A 1 334 ? 21.338 11.043 4.762 1.00 84.69 334 VAL A O 1
ATOM 2237 N N . ALA A 1 335 ? 21.363 9.462 6.351 1.00 86.12 335 ALA A N 1
ATOM 2238 C CA . ALA A 1 335 ? 22.616 8.846 5.926 1.00 86.12 335 ALA A CA 1
ATOM 2239 C C . ALA A 1 335 ? 22.517 8.311 4.496 1.00 86.12 335 ALA A C 1
ATOM 2241 O O . ALA A 1 335 ? 23.448 8.494 3.719 1.00 86.12 335 ALA A O 1
ATOM 2242 N N . TRP A 1 336 ? 21.384 7.706 4.134 1.00 83.56 336 TRP A N 1
ATOM 2243 C CA . TRP A 1 336 ? 21.131 7.263 2.769 1.00 83.56 336 TRP A CA 1
ATOM 2244 C C . TRP A 1 336 ? 21.074 8.450 1.799 1.00 83.56 336 TRP A C 1
ATOM 2246 O O . TRP A 1 336 ? 21.809 8.444 0.817 1.00 83.56 336 TRP A O 1
ATOM 2256 N N . SER A 1 337 ? 20.312 9.505 2.108 1.00 80.12 337 SER A N 1
ATOM 2257 C CA . SER A 1 337 ? 20.234 10.707 1.265 1.00 80.12 337 SER A CA 1
ATOM 2258 C C . SER A 1 337 ? 21.598 11.383 1.081 1.00 80.12 337 SER A C 1
ATOM 2260 O O . SER A 1 337 ? 21.950 11.790 -0.027 1.00 80.12 337 SER A O 1
ATOM 2262 N N . VAL A 1 338 ? 22.397 11.471 2.149 1.00 82.31 338 VAL A N 1
ATOM 2263 C CA . VAL A 1 338 ? 23.765 12.005 2.095 1.00 82.31 338 VAL A CA 1
ATOM 2264 C C . VAL A 1 338 ? 24.662 11.096 1.257 1.00 82.31 338 VAL A C 1
ATOM 2266 O O . VAL A 1 338 ? 25.360 11.594 0.383 1.00 82.31 338 VAL A O 1
ATOM 2269 N N . ALA A 1 339 ? 24.615 9.777 1.459 1.00 79.19 339 ALA A N 1
ATOM 2270 C CA . ALA A 1 339 ? 25.399 8.831 0.668 1.00 79.19 339 ALA A CA 1
ATOM 2271 C C . ALA A 1 339 ? 25.063 8.932 -0.826 1.00 79.19 339 ALA A C 1
ATOM 2273 O O . ALA A 1 339 ? 25.976 9.001 -1.643 1.00 79.19 339 ALA A O 1
ATOM 2274 N N . THR A 1 340 ? 23.780 9.037 -1.189 1.00 72.25 340 THR A N 1
ATOM 2275 C CA . THR A 1 340 ? 23.375 9.231 -2.591 1.00 72.25 340 THR A CA 1
ATOM 2276 C C . THR A 1 340 ? 23.851 10.563 -3.167 1.00 72.25 340 THR A C 1
ATOM 2278 O O . THR A 1 340 ? 24.228 10.615 -4.332 1.00 72.25 340 THR A O 1
ATOM 2281 N N . ALA A 1 341 ? 23.889 11.627 -2.357 1.00 75.50 341 ALA A N 1
ATOM 2282 C CA . ALA A 1 341 ? 24.385 12.931 -2.793 1.00 75.50 341 ALA A CA 1
ATOM 2283 C C . ALA A 1 341 ? 25.917 12.961 -2.952 1.00 75.50 341 ALA A C 1
ATOM 2285 O O . ALA A 1 341 ? 26.417 13.653 -3.831 1.00 75.50 341 ALA A O 1
ATOM 2286 N N . VAL A 1 342 ? 26.655 12.222 -2.116 1.00 77.75 342 VAL A N 1
ATOM 2287 C CA . VAL A 1 342 ? 28.130 12.218 -2.094 1.00 77.75 342 VAL A CA 1
ATOM 2288 C C . VAL A 1 342 ? 28.731 11.236 -3.101 1.00 77.75 342 VAL A C 1
ATOM 2290 O O . VAL A 1 342 ? 29.741 11.552 -3.717 1.00 77.75 342 VAL A O 1
ATOM 2293 N N . VAL A 1 343 ? 28.133 10.051 -3.275 1.00 68.88 343 VAL A N 1
ATOM 2294 C CA . VAL A 1 343 ? 28.671 8.987 -4.150 1.00 68.88 343 VAL A CA 1
ATOM 2295 C C . VAL A 1 343 ? 28.439 9.285 -5.638 1.00 68.88 343 VAL A C 1
ATOM 2297 O O . VAL A 1 343 ? 28.985 8.591 -6.487 1.00 68.88 343 VAL A O 1
ATOM 2300 N N . GLY A 1 344 ? 27.692 10.343 -5.970 1.00 56.06 344 GLY A N 1
ATOM 2301 C CA . GLY A 1 344 ? 27.529 10.776 -7.355 1.00 56.06 344 GLY A CA 1
ATOM 2302 C C . GLY A 1 344 ? 26.792 9.742 -8.197 1.00 56.06 344 GLY A C 1
ATOM 2303 O O . GLY A 1 344 ? 27.220 9.445 -9.303 1.00 56.06 344 GLY A O 1
ATOM 2304 N N . LEU A 1 345 ? 25.686 9.190 -7.681 1.00 58.22 345 LEU A N 1
ATOM 2305 C CA . LEU A 1 345 ? 24.720 8.463 -8.512 1.00 58.22 345 LEU A CA 1
ATOM 2306 C C . LEU A 1 345 ? 23.998 9.469 -9.431 1.00 58.22 345 LEU A C 1
ATOM 2308 O O . LEU A 1 345 ? 22.834 9.752 -9.191 1.00 58.22 345 LEU A O 1
ATOM 2312 N N . ASP A 1 346 ? 24.740 10.062 -10.372 1.00 52.00 346 ASP A N 1
ATOM 2313 C CA . ASP A 1 346 ? 24.453 10.987 -11.491 1.00 52.00 346 ASP A CA 1
ATOM 2314 C C . ASP A 1 346 ? 23.405 12.116 -11.354 1.00 52.00 346 ASP A C 1
ATOM 2316 O O . ASP A 1 346 ? 23.385 13.028 -12.171 1.00 52.00 346 ASP A O 1
ATOM 2320 N N . GLU A 1 347 ? 22.609 12.169 -10.295 1.00 51.28 347 GLU A N 1
ATOM 2321 C CA . GLU A 1 347 ? 21.655 13.223 -9.962 1.00 51.28 347 GLU A CA 1
ATOM 2322 C C . GLU A 1 347 ? 21.608 13.308 -8.421 1.00 51.28 347 GLU A C 1
ATOM 2324 O O . GLU A 1 347 ? 20.897 12.524 -7.778 1.00 51.28 347 GLU A O 1
ATOM 2329 N N . PRO A 1 348 ? 22.380 14.209 -7.776 1.00 47.06 348 PRO A N 1
ATOM 2330 C CA . PRO A 1 348 ? 22.310 14.403 -6.328 1.00 47.06 348 PRO A CA 1
ATOM 2331 C C . PRO A 1 348 ? 20.857 14.672 -5.918 1.00 47.06 348 PRO A C 1
ATOM 2333 O O . PRO A 1 348 ? 20.068 15.167 -6.719 1.00 47.06 348 PRO A O 1
ATOM 2336 N N . GLY A 1 349 ? 20.489 14.342 -4.673 1.00 53.75 349 GLY A N 1
ATOM 2337 C CA . GLY A 1 349 ? 19.114 14.307 -4.134 1.00 53.75 349 GLY A CA 1
ATOM 2338 C C . GLY A 1 349 ? 18.225 15.562 -4.273 1.00 53.75 349 GLY A C 1
ATOM 2339 O O . GLY A 1 349 ? 17.172 15.629 -3.643 1.00 53.75 349 GLY A O 1
ATOM 2340 N N . THR A 1 350 ? 18.622 16.547 -5.074 1.00 61.75 350 THR A N 1
ATOM 2341 C CA . THR A 1 350 ? 17.823 17.637 -5.638 1.00 61.75 350 THR A CA 1
ATOM 2342 C C . THR A 1 350 ? 17.006 17.237 -6.873 1.00 61.75 350 THR A C 1
ATOM 2344 O O . THR A 1 350 ? 16.065 17.951 -7.212 1.00 61.75 350 THR A O 1
ATOM 2347 N N . GLY A 1 351 ? 17.330 16.134 -7.557 1.00 77.56 351 GLY A N 1
ATOM 2348 C CA . GLY A 1 351 ? 16.546 15.638 -8.694 1.00 77.56 351 GLY A CA 1
ATOM 2349 C C . GLY A 1 351 ? 15.220 14.995 -8.262 1.00 77.56 351 GLY A C 1
ATOM 2350 O O . GLY A 1 351 ? 15.113 14.406 -7.181 1.00 77.56 351 GLY A O 1
ATOM 2351 N N . ALA A 1 352 ? 14.194 15.049 -9.118 1.00 82.06 352 ALA A N 1
ATOM 2352 C CA . ALA A 1 352 ? 12.884 14.456 -8.819 1.00 82.06 352 ALA A CA 1
ATOM 2353 C C . ALA A 1 352 ? 12.975 12.935 -8.561 1.00 82.06 352 ALA A C 1
ATOM 2355 O O . ALA A 1 352 ? 12.249 12.406 -7.712 1.00 82.06 352 ALA A O 1
ATOM 2356 N N . ARG A 1 353 ? 13.912 12.240 -9.230 1.00 83.75 353 ARG A N 1
ATOM 2357 C CA . ARG A 1 353 ? 14.219 10.820 -8.990 1.00 83.75 353 ARG A CA 1
ATOM 2358 C C . ARG A 1 353 ? 14.726 10.581 -7.569 1.00 83.75 353 ARG A C 1
ATOM 2360 O O . ARG A 1 353 ? 14.146 9.767 -6.854 1.00 83.75 353 ARG A O 1
ATOM 2367 N N . GLY A 1 354 ? 15.746 11.323 -7.137 1.00 82.00 354 GLY A N 1
ATOM 2368 C CA . GLY A 1 354 ? 16.299 11.220 -5.783 1.00 82.00 354 GLY A CA 1
ATOM 2369 C C . GLY A 1 354 ? 15.247 11.493 -4.705 1.00 82.00 354 GLY A C 1
ATOM 2370 O O . GLY A 1 354 ? 15.116 10.719 -3.754 1.00 82.00 354 GLY A O 1
ATOM 2371 N N . ALA A 1 355 ? 14.421 12.527 -4.898 1.00 83.50 355 ALA A N 1
ATOM 2372 C CA . ALA A 1 355 ? 13.316 12.848 -3.994 1.00 83.50 355 ALA A CA 1
ATOM 2373 C C . ALA A 1 355 ? 12.277 11.714 -3.901 1.00 83.50 355 ALA A C 1
ATOM 2375 O O . ALA A 1 355 ? 11.821 11.374 -2.805 1.00 83.50 355 ALA A O 1
ATOM 2376 N N . TRP A 1 356 ? 11.921 11.094 -5.030 1.00 88.00 356 TRP A N 1
ATOM 2377 C CA . TRP A 1 356 ? 11.003 9.956 -5.050 1.00 88.00 356 TRP A CA 1
ATOM 2378 C C . TRP A 1 356 ? 11.580 8.725 -4.340 1.00 88.00 356 TRP A C 1
ATOM 2380 O O . TRP A 1 356 ? 10.886 8.140 -3.504 1.00 88.00 356 TRP A O 1
ATOM 2390 N N . VAL A 1 357 ? 12.834 8.346 -4.612 1.00 85.62 357 VAL A N 1
ATOM 2391 C CA . VAL A 1 357 ? 13.464 7.179 -3.966 1.00 85.62 357 VAL A CA 1
ATOM 2392 C C . VAL A 1 357 ? 13.618 7.413 -2.455 1.00 85.62 357 VAL A C 1
ATOM 2394 O O . VAL A 1 357 ? 13.313 6.519 -1.661 1.00 85.62 357 VAL A O 1
ATOM 2397 N N . ALA A 1 358 ? 13.970 8.634 -2.033 1.00 86.06 358 ALA A N 1
ATOM 2398 C CA . ALA A 1 358 ? 13.990 9.019 -0.621 1.00 86.06 358 ALA A CA 1
ATOM 2399 C C . ALA A 1 358 ? 12.602 8.888 0.027 1.00 86.06 358 ALA A C 1
ATOM 2401 O O . ALA A 1 358 ? 12.467 8.314 1.112 1.00 86.06 358 ALA A O 1
ATOM 2402 N N . ALA A 1 359 ? 11.553 9.377 -0.645 1.00 85.44 359 ALA A N 1
ATOM 2403 C CA . ALA A 1 359 ? 10.177 9.252 -0.174 1.00 85.44 359 ALA A CA 1
ATOM 2404 C C . ALA A 1 359 ? 9.734 7.783 -0.093 1.00 85.44 359 ALA A C 1
ATOM 2406 O O . ALA A 1 359 ? 9.061 7.396 0.868 1.00 85.44 359 ALA A O 1
ATOM 2407 N N . LEU A 1 360 ? 10.130 6.950 -1.059 1.00 86.38 360 LEU A N 1
ATOM 2408 C CA . LEU A 1 360 ? 9.856 5.514 -1.079 1.00 86.38 360 LEU A CA 1
ATOM 2409 C C . LEU A 1 360 ? 10.496 4.828 0.134 1.00 86.38 360 LEU A C 1
ATOM 2411 O O . LEU A 1 360 ? 9.788 4.171 0.902 1.00 86.38 360 LEU A O 1
ATOM 2415 N N . LEU A 1 361 ? 11.792 5.048 0.368 1.00 86.75 361 LEU A N 1
ATOM 2416 C CA . LEU A 1 361 ? 12.509 4.505 1.524 1.00 86.75 361 LEU A CA 1
ATOM 2417 C C . LEU A 1 361 ? 11.896 4.986 2.850 1.00 86.75 361 LEU A C 1
ATOM 2419 O O . LEU A 1 361 ? 11.544 4.170 3.707 1.00 86.75 361 LEU A O 1
ATOM 2423 N N . ALA A 1 362 ? 11.725 6.299 3.017 1.00 86.62 362 ALA A N 1
ATOM 2424 C CA . ALA A 1 362 ? 11.219 6.891 4.253 1.00 86.62 362 ALA A CA 1
ATOM 2425 C C . ALA A 1 362 ? 9.800 6.408 4.589 1.00 86.62 362 ALA A C 1
ATOM 2427 O O . ALA A 1 362 ? 9.515 6.048 5.734 1.00 86.62 362 ALA A O 1
ATOM 2428 N N . SER A 1 363 ? 8.914 6.347 3.593 1.00 84.44 363 SER A N 1
ATOM 2429 C CA . SER A 1 363 ? 7.535 5.891 3.785 1.00 84.44 363 SER A CA 1
ATOM 2430 C C . SER A 1 363 ? 7.453 4.391 4.100 1.00 84.44 363 SER A C 1
ATOM 2432 O O . SER A 1 363 ? 6.696 4.006 4.995 1.00 84.44 363 SER A O 1
ATOM 2434 N N . HIS A 1 364 ? 8.283 3.544 3.477 1.00 86.12 364 HIS A N 1
ATOM 2435 C CA . HIS A 1 364 ? 8.351 2.112 3.800 1.00 86.12 364 HIS A CA 1
ATOM 2436 C C . HIS A 1 364 ? 8.872 1.861 5.217 1.00 86.12 364 HIS A C 1
ATOM 2438 O O . HIS A 1 364 ? 8.327 1.005 5.925 1.00 86.12 364 HIS A O 1
ATOM 2444 N N . LEU A 1 365 ? 9.882 2.619 5.659 1.00 86.25 365 LEU A N 1
ATOM 2445 C CA . LEU A 1 365 ? 10.382 2.546 7.035 1.00 86.25 365 LEU A CA 1
ATOM 2446 C C . LEU A 1 365 ? 9.337 3.041 8.038 1.00 86.25 365 LEU A C 1
ATOM 2448 O O . LEU A 1 365 ? 9.152 2.418 9.084 1.00 86.25 365 LEU A O 1
ATOM 2452 N N . ALA A 1 366 ? 8.609 4.111 7.716 1.00 85.62 366 ALA A N 1
ATOM 2453 C CA . ALA A 1 366 ? 7.548 4.632 8.571 1.00 85.62 366 ALA A CA 1
ATOM 2454 C C . ALA A 1 366 ? 6.377 3.641 8.712 1.00 85.62 366 ALA A C 1
ATOM 2456 O O . ALA A 1 366 ? 5.897 3.412 9.826 1.00 85.62 366 ALA A O 1
ATOM 2457 N N . VAL A 1 367 ? 5.951 2.996 7.619 1.00 83.75 367 VAL A N 1
ATOM 2458 C CA . VAL A 1 367 ? 4.924 1.939 7.650 1.00 83.75 367 VAL A CA 1
ATOM 2459 C C . VAL A 1 367 ? 5.399 0.737 8.467 1.00 83.75 367 VAL A C 1
ATOM 2461 O O . VAL A 1 367 ? 4.647 0.244 9.313 1.00 83.75 367 VAL A O 1
ATOM 2464 N N . LEU A 1 368 ? 6.649 0.301 8.284 1.00 85.88 368 LEU A N 1
ATOM 2465 C CA . LEU A 1 368 ? 7.221 -0.788 9.075 1.00 85.88 368 LEU A CA 1
ATOM 2466 C C . LEU A 1 368 ? 7.264 -0.429 10.567 1.00 85.88 368 LEU A C 1
ATOM 2468 O O . LEU A 1 368 ? 6.839 -1.226 11.402 1.00 85.88 368 LEU A O 1
ATOM 2472 N N . ALA A 1 369 ? 7.703 0.783 10.913 1.00 85.31 369 ALA A N 1
ATOM 2473 C CA . ALA A 1 369 ? 7.714 1.270 12.289 1.00 85.31 369 ALA A CA 1
ATOM 2474 C C . ALA A 1 369 ? 6.302 1.284 12.897 1.00 85.31 369 ALA A C 1
ATOM 2476 O O . ALA A 1 369 ? 6.093 0.789 14.007 1.00 85.31 369 ALA A O 1
ATOM 2477 N N . LEU A 1 370 ? 5.300 1.778 12.164 1.00 86.06 370 LEU A N 1
ATOM 2478 C CA . LEU A 1 370 ? 3.900 1.750 12.598 1.00 86.06 370 LEU A CA 1
ATOM 2479 C C . LEU A 1 370 ? 3.398 0.320 12.843 1.00 86.06 370 LEU A C 1
ATOM 2481 O O . LEU A 1 370 ? 2.713 0.074 13.842 1.00 86.06 370 LEU A O 1
ATOM 2485 N N . ALA A 1 371 ? 3.759 -0.625 11.974 1.00 84.12 371 ALA A N 1
ATOM 2486 C CA . ALA A 1 371 ? 3.386 -2.028 12.109 1.00 84.12 371 ALA A CA 1
ATOM 2487 C C . ALA A 1 371 ? 4.073 -2.681 13.325 1.00 84.12 371 ALA A C 1
ATOM 2489 O O . ALA A 1 371 ? 3.415 -3.336 14.139 1.00 84.12 371 ALA A O 1
ATOM 2490 N N . CYS A 1 372 ? 5.366 -2.420 13.520 1.00 84.19 372 CYS A N 1
ATOM 2491 C CA . CYS A 1 372 ? 6.147 -2.877 14.670 1.00 84.19 372 CYS A CA 1
ATOM 2492 C C . CYS A 1 372 ? 5.693 -2.247 15.995 1.00 84.19 372 CYS A C 1
ATOM 2494 O O . CYS A 1 372 ? 5.860 -2.858 17.049 1.00 84.19 372 CYS A O 1
ATOM 2496 N N . ALA A 1 373 ? 5.053 -1.073 15.975 1.00 85.69 373 ALA A N 1
ATOM 2497 C CA . ALA A 1 373 ? 4.471 -0.465 17.173 1.00 85.69 373 ALA A CA 1
ATOM 2498 C C . ALA A 1 373 ? 3.290 -1.274 17.740 1.00 85.69 373 ALA A C 1
ATOM 2500 O O . ALA A 1 373 ? 3.013 -1.210 18.943 1.00 85.69 373 ALA A O 1
ATOM 2501 N N . LEU A 1 374 ? 2.589 -2.054 16.905 1.00 84.12 374 LEU A N 1
ATOM 2502 C CA . LEU A 1 374 ? 1.431 -2.851 17.324 1.00 84.12 374 LEU A CA 1
ATOM 2503 C C . LEU A 1 374 ? 1.789 -3.834 18.460 1.00 84.12 374 LEU A C 1
ATOM 2505 O O . LEU A 1 374 ? 1.076 -3.827 19.472 1.00 84.12 374 LEU A O 1
ATOM 2509 N N . PRO A 1 375 ? 2.887 -4.624 18.372 1.00 79.81 375 PRO A N 1
ATOM 2510 C CA . PRO A 1 375 ? 3.484 -5.417 19.454 1.00 79.81 375 PRO A CA 1
ATOM 2511 C C . PRO A 1 375 ? 3.686 -4.724 20.812 1.00 79.81 375 PRO A C 1
ATOM 2513 O O . PRO A 1 375 ? 3.581 -5.388 21.847 1.00 79.81 375 PRO A O 1
ATOM 2516 N N . TYR A 1 376 ? 3.912 -3.416 20.832 1.00 79.44 376 TYR A N 1
ATOM 2517 C CA . TYR A 1 376 ? 4.327 -2.694 22.037 1.00 79.44 376 TYR A CA 1
ATOM 2518 C C . TYR A 1 376 ? 3.214 -1.842 22.669 1.00 79.44 376 TYR A C 1
ATOM 2520 O O . TYR A 1 376 ? 3.315 -1.453 23.834 1.00 79.44 376 TYR A O 1
ATOM 2528 N N . ARG A 1 377 ? 2.129 -1.553 21.935 1.00 81.31 377 ARG A N 1
ATOM 2529 C CA . ARG A 1 377 ? 1.011 -0.754 22.460 1.00 81.31 377 ARG A CA 1
ATOM 2530 C C . ARG A 1 377 ? 0.348 -1.443 23.654 1.00 81.31 377 ARG A C 1
ATOM 2532 O O . ARG A 1 377 ? -0.165 -2.559 23.542 1.00 81.31 377 ARG A O 1
ATOM 2539 N N . ARG A 1 378 ? 0.319 -0.744 24.791 1.00 79.38 378 ARG A N 1
ATOM 2540 C CA . ARG A 1 378 ? -0.421 -1.167 25.987 1.00 79.38 378 ARG A CA 1
ATOM 2541 C C . ARG A 1 378 ? -1.921 -1.115 25.696 1.00 79.38 378 ARG A C 1
ATOM 2543 O O . ARG A 1 378 ? -2.403 -0.119 25.157 1.00 79.38 378 ARG A O 1
ATOM 2550 N N . HIS A 1 379 ? -2.657 -2.158 26.080 1.00 69.62 379 HIS A N 1
ATOM 2551 C CA . HIS A 1 379 ? -4.114 -2.070 26.137 1.00 69.62 379 HIS A CA 1
ATOM 2552 C C . HIS A 1 379 ? -4.472 -1.028 27.192 1.00 69.62 379 HIS A C 1
ATOM 2554 O O . HIS A 1 379 ? -4.241 -1.240 28.380 1.00 69.62 379 HIS A O 1
ATOM 2560 N N . ARG A 1 380 ? -4.999 0.117 26.756 1.00 71.06 380 ARG A N 1
ATOM 2561 C CA . ARG A 1 380 ? -5.764 0.968 27.662 1.00 71.06 380 ARG A CA 1
ATOM 2562 C C . ARG A 1 380 ? -7.073 0.234 27.904 1.00 71.06 380 ARG A C 1
ATOM 2564 O O . ARG A 1 380 ? -7.726 -0.159 26.936 1.00 71.06 380 ARG A O 1
ATOM 2571 N N . ALA A 1 381 ? -7.396 -0.011 29.171 1.00 65.88 381 ALA A N 1
ATOM 2572 C CA . ALA A 1 381 ? -8.734 -0.452 29.519 1.00 65.88 381 ALA A CA 1
ATOM 2573 C C . ALA A 1 381 ? -9.728 0.561 28.922 1.00 65.88 381 ALA A C 1
ATOM 2575 O O . ALA A 1 381 ? -9.408 1.758 28.905 1.00 65.88 381 ALA A O 1
ATOM 2576 N N . PRO A 1 382 ? -10.869 0.112 28.372 1.00 60.03 382 PRO A N 1
ATOM 2577 C CA . PRO A 1 382 ? -11.942 1.041 28.054 1.00 60.03 382 PRO A CA 1
ATOM 2578 C C . PRO A 1 382 ? -12.218 1.865 29.316 1.00 60.03 382 PRO A C 1
ATOM 2580 O O . PRO A 1 382 ? -12.311 1.299 30.405 1.00 60.03 382 PRO A O 1
ATOM 2583 N N . LEU A 1 383 ? -12.224 3.194 29.179 1.00 58.22 383 LEU A N 1
ATOM 2584 C CA . LEU A 1 383 ? -12.688 4.070 30.251 1.00 58.22 383 LEU A CA 1
ATOM 2585 C C . LEU A 1 383 ? -14.147 3.669 30.492 1.00 58.22 383 LEU A C 1
ATOM 2587 O O . LEU A 1 383 ? -14.935 3.725 29.548 1.00 58.22 383 LEU A O 1
ATOM 2591 N N . ALA A 1 384 ? -14.409 3.117 31.678 1.00 53.78 384 ALA A N 1
ATOM 2592 C CA . ALA A 1 384 ? -15.716 2.617 32.085 1.00 53.78 384 ALA A CA 1
ATOM 2593 C C . ALA A 1 384 ? -16.721 3.759 32.234 1.00 53.78 384 ALA A C 1
ATOM 2595 O O . ALA A 1 384 ? -16.279 4.869 32.619 1.00 53.78 384 ALA A O 1
#

Radius of gyration: 21.64 Å; chains: 1; bounding box: 56×51×69 Å

pLDDT: mean 84.58, std 12.87, range [46.03, 97.81]

Secondary structure (DSSP, 8-state):
----TTSHHHHHHHHHHHHHHHHHHHHHHHHHHHHHHHHHHHHHHGGG----IIIIIIIIIHHHHHHHHHHHHHHHHHHTTPPP-GGGGGGGGHHHHH-TTHHHHHHHSTTTTHHHHHHHHHHHHHHHHHHT-S-HHHHHHHHHHHHHHHHHHHHHHHHH-GGG-TTSHHHHHHHHHHHHHHHHHHHHHHHHHSPTT--SS--HHHHHHHHHHHHHHHHHHHHHHHHHHHTTS-----IIIIIIIIIHHHHHHHHHHHHGGGGG-TTSTTS--SHHHHHHHHHHHHHHHHHTTT--HHHHHHHHHHHHHHHHHTT-S-HHHHHHHHHHHHHHHHHHHHHHHHTT-SS-TTSHHHHHHHHHHHHHHHHHHHHHHGGG---PPP--

Sequence (384 aa):
MSSAPGTQATTTAATRGAAAVPVLIGAVAGLAWATALRGLMVQVAGPESTVEWGGTVGGILLPGLVAGALLGAAEHLRRTGHPHRGWLALAPLAFVVATPGVLVSVITDGGIGGGAIALPLLGIAGGWALGGRGPVAARVVAGALPVAGAVGWAVGAPAIAPALAVTTARGAWVAVLFAALLAVQSLGCAVPHRPAGGPLVPSARAAAVIGAVCGLAWAAGLRSLMVEIAEPGPSHVSWAGTFAGILLPGLVVGVLLGRAPHRRGPGRLRGGRGRSAVGVVAGAAAAGVVIAGGLGGGALAVVLCGLAGGYALAGSGRPAFRVAAGLLPVAVVVAWSVATAVVGLDEPGTGARGAWVAALLASHLAVLALACALPYRRHRAPLA